Protein AF-A0A2V2SG10-F1 (afdb_monomer_lite)

pLDDT: mean 82.9, std 21.67, range [23.69, 98.88]

Structure (mmCIF, N/CA/C/O backbone):
data_AF-A0A2V2SG10-F1
#
_entry.id   AF-A0A2V2SG10-F1
#
loop_
_atom_site.group_PDB
_atom_site.id
_atom_site.type_symbol
_atom_site.label_atom_id
_atom_site.label_alt_id
_atom_site.label_comp_id
_atom_site.label_asym_id
_atom_site.label_entity_id
_atom_site.label_seq_id
_atom_site.pdbx_PDB_ins_code
_atom_site.Cartn_x
_atom_site.Cartn_y
_atom_site.Cartn_z
_atom_site.occupancy
_atom_site.B_iso_or_equiv
_atom_site.auth_seq_id
_atom_site.auth_comp_id
_atom_site.auth_asym_id
_atom_site.auth_atom_id
_atom_site.pdbx_PDB_model_num
ATOM 1 N N . MET A 1 1 ? -11.218 -18.374 -13.761 1.00 58.69 1 MET A N 1
ATOM 2 C CA . MET A 1 1 ? -11.148 -16.902 -13.765 1.00 58.69 1 MET A CA 1
ATOM 3 C C . MET A 1 1 ? -9.813 -16.597 -14.377 1.00 58.69 1 MET A C 1
ATOM 5 O O . MET A 1 1 ? -8.810 -16.992 -13.795 1.00 58.69 1 MET A O 1
ATOM 9 N N . ASP A 1 2 ? -9.831 -15.996 -15.555 1.00 74.56 2 ASP A N 1
ATOM 10 C CA . ASP A 1 2 ? -8.616 -15.709 -16.305 1.00 74.56 2 ASP A CA 1
ATOM 11 C C . ASP A 1 2 ? -8.338 -14.207 -16.243 1.00 74.56 2 ASP A C 1
ATOM 13 O O . ASP A 1 2 ? -9.211 -13.405 -15.897 1.00 74.56 2 ASP A O 1
ATOM 17 N N . GLY A 1 3 ? -7.110 -13.803 -16.537 1.00 78.56 3 GLY A N 1
ATOM 18 C CA . GLY A 1 3 ? -6.767 -12.393 -16.534 1.00 78.56 3 GLY A CA 1
ATOM 19 C C . GLY A 1 3 ? -5.491 -12.094 -17.295 1.00 78.56 3 GLY A C 1
ATOM 20 O O . GLY A 1 3 ? -4.636 -12.959 -17.471 1.00 78.56 3 GLY A O 1
ATOM 21 N N . LEU A 1 4 ? -5.386 -10.850 -17.748 1.00 86.69 4 LEU A N 1
ATOM 22 C CA . LEU A 1 4 ? -4.249 -10.323 -18.484 1.00 86.69 4 LEU A CA 1
ATOM 23 C C . LEU A 1 4 ? -3.787 -9.021 -17.829 1.00 86.69 4 LEU A C 1
ATOM 25 O O . LEU A 1 4 ? -4.584 -8.106 -17.610 1.00 86.69 4 LEU A O 1
ATOM 29 N N . ARG A 1 5 ? -2.485 -8.934 -17.547 1.00 86.19 5 ARG A N 1
ATOM 30 C CA . ARG A 1 5 ? -1.820 -7.678 -17.193 1.00 86.19 5 ARG A CA 1
ATOM 31 C C . ARG A 1 5 ? -1.213 -7.073 -18.454 1.00 86.19 5 ARG A C 1
ATOM 33 O O . ARG A 1 5 ? -0.418 -7.733 -19.118 1.00 86.19 5 ARG A O 1
ATOM 40 N N . LEU A 1 6 ? -1.554 -5.825 -18.746 1.00 85.88 6 LEU A N 1
ATOM 41 C CA . LEU A 1 6 ? -0.870 -5.007 -19.740 1.00 85.88 6 LEU A CA 1
ATOM 42 C C . LEU A 1 6 ? 0.221 -4.213 -19.028 1.00 85.88 6 LEU A C 1
ATOM 44 O O . LEU A 1 6 ? -0.069 -3.386 -18.165 1.00 85.88 6 LEU A O 1
ATOM 48 N N . ASP A 1 7 ? 1.463 -4.525 -19.361 1.00 83.88 7 ASP A N 1
ATOM 49 C CA . ASP A 1 7 ? 2.644 -3.894 -18.787 1.00 83.88 7 ASP A CA 1
ATOM 50 C C . ASP A 1 7 ? 3.059 -2.670 -19.615 1.00 83.88 7 ASP A C 1
ATOM 52 O O . ASP A 1 7 ? 2.810 -2.630 -20.823 1.00 83.88 7 ASP A O 1
ATOM 56 N N . ALA A 1 8 ? 3.674 -1.684 -18.964 1.00 78.56 8 ALA A N 1
ATOM 57 C CA . ALA A 1 8 ? 4.222 -0.482 -19.580 1.00 78.56 8 ALA A CA 1
ATOM 58 C C . ALA A 1 8 ? 3.280 0.196 -20.595 1.00 78.56 8 ALA A C 1
ATOM 60 O O . ALA A 1 8 ? 3.704 0.588 -21.685 1.00 78.56 8 ALA A O 1
ATOM 61 N N . THR A 1 9 ? 1.995 0.360 -20.255 1.00 74.56 9 THR A N 1
ATOM 62 C CA . THR A 1 9 ? 0.998 0.925 -21.189 1.00 74.56 9 THR A CA 1
ATOM 63 C C . THR A 1 9 ? 1.358 2.326 -21.694 1.00 74.56 9 THR A C 1
ATOM 65 O O . THR A 1 9 ? 1.024 2.679 -22.820 1.00 74.56 9 THR A O 1
ATOM 68 N N . GLN A 1 10 ? 2.128 3.088 -20.917 1.00 76.25 10 GLN A N 1
ATOM 69 C CA . GLN A 1 10 ? 2.703 4.382 -21.289 1.00 76.25 10 GLN A CA 1
ATOM 70 C C . GLN A 1 10 ? 3.693 4.334 -22.470 1.00 76.25 10 GLN A C 1
ATOM 72 O O . GLN A 1 10 ? 4.015 5.378 -23.027 1.00 76.25 10 GLN A O 1
ATOM 77 N N . GLN A 1 11 ? 4.197 3.151 -22.836 1.00 79.62 11 GLN A N 1
ATOM 78 C CA . GLN A 1 11 ? 5.098 2.936 -23.976 1.00 79.62 11 GLN A CA 1
ATOM 79 C C . GLN A 1 11 ? 4.350 2.491 -25.245 1.00 79.62 11 GLN A C 1
ATOM 81 O O . GLN A 1 11 ? 4.976 2.203 -26.266 1.00 79.62 11 GLN A O 1
ATOM 86 N N . ILE A 1 12 ? 3.015 2.411 -25.201 1.00 83.38 12 ILE A N 1
ATOM 87 C CA . ILE A 1 12 ? 2.195 2.088 -26.369 1.00 83.38 12 ILE A CA 1
ATOM 88 C C . ILE A 1 12 ? 1.960 3.373 -27.166 1.00 83.38 12 ILE A C 1
ATOM 90 O O . ILE A 1 12 ? 1.233 4.266 -26.737 1.00 83.38 12 ILE A O 1
ATOM 94 N N . PHE A 1 13 ? 2.566 3.446 -28.350 1.00 83.56 13 PHE A N 1
ATOM 95 C CA . PHE A 1 13 ? 2.326 4.509 -29.323 1.00 83.56 13 PHE A CA 1
ATOM 96 C C . PHE A 1 13 ? 1.366 3.989 -30.386 1.00 83.56 13 PHE A C 1
ATOM 98 O O . PHE A 1 13 ? 1.753 3.180 -31.230 1.00 83.56 13 PHE A O 1
ATOM 105 N N . ASP A 1 14 ? 0.117 4.440 -30.330 1.00 84.31 14 ASP A N 1
ATOM 106 C CA . ASP A 1 14 ? -0.933 3.989 -31.236 1.00 84.31 14 ASP A CA 1
ATOM 107 C C . ASP A 1 14 ? -1.627 5.173 -31.913 1.00 84.31 14 ASP A C 1
ATOM 109 O O . ASP A 1 14 ? -2.176 6.057 -31.256 1.00 84.31 14 ASP A O 1
ATOM 113 N N . SER A 1 15 ? -1.577 5.186 -33.244 1.00 86.75 15 SER A N 1
ATOM 114 C CA . SER A 1 15 ? -2.225 6.174 -34.111 1.00 86.75 15 SER A CA 1
ATOM 115 C C . SER A 1 15 ? -3.444 5.610 -34.848 1.00 86.75 15 SER A C 1
ATOM 117 O O . SER A 1 15 ? -3.982 6.259 -35.748 1.00 86.75 15 SER A O 1
ATOM 119 N N . SER A 1 16 ? -3.876 4.399 -34.494 1.00 90.06 16 SER A N 1
ATOM 120 C CA . SER A 1 16 ? -5.041 3.748 -35.085 1.00 90.06 16 SER A CA 1
ATOM 121 C C . SER A 1 16 ? -6.334 4.506 -34.742 1.00 90.06 16 SER A C 1
ATOM 123 O O . SER A 1 16 ? -6.432 5.101 -33.667 1.00 90.06 16 SER A O 1
ATOM 125 N N . PRO A 1 17 ? -7.368 4.462 -35.610 1.00 86.88 17 PRO A N 1
ATOM 126 C CA . PRO A 1 17 ? -8.657 5.111 -35.340 1.00 86.88 17 PRO A CA 1
ATOM 127 C C . PRO A 1 17 ? -9.343 4.620 -34.058 1.00 86.88 17 PRO A C 1
ATOM 129 O O . PRO A 1 17 ? -10.064 5.375 -33.409 1.00 86.88 17 PRO A O 1
ATOM 132 N N . GLU A 1 18 ? -9.115 3.357 -33.693 1.00 88.19 18 GLU A N 1
ATOM 133 C CA . GLU A 1 18 ? -9.500 2.788 -32.407 1.00 88.19 18 GLU A CA 1
ATOM 134 C C . GLU A 1 18 ? -8.246 2.303 -31.679 1.00 88.19 18 GLU A C 1
ATOM 136 O O . GLU A 1 18 ? -7.466 1.528 -32.229 1.00 88.19 18 GLU A O 1
ATOM 141 N N . HIS A 1 19 ? -8.064 2.758 -30.439 1.00 92.44 19 HIS A N 1
ATOM 142 C CA . HIS A 1 19 ? -6.881 2.442 -29.645 1.00 92.44 19 HIS A CA 1
ATOM 143 C C . HIS A 1 19 ? -6.791 0.938 -29.331 1.00 92.44 19 HIS A C 1
ATOM 145 O O . HIS A 1 19 ? -7.765 0.323 -28.893 1.00 92.44 19 HIS A O 1
ATOM 151 N N . ILE A 1 20 ? -5.607 0.344 -29.443 1.00 92.44 20 ILE A N 1
ATOM 152 C CA . ILE A 1 20 ? -5.360 -1.096 -29.324 1.00 92.44 20 ILE A CA 1
ATOM 153 C C . ILE A 1 20 ? -5.831 -1.669 -27.987 1.00 92.44 20 ILE A C 1
ATOM 155 O O . ILE A 1 20 ? -6.403 -2.752 -27.942 1.00 92.44 20 ILE A O 1
ATOM 159 N N . ILE A 1 21 ? -5.674 -0.924 -26.888 1.00 92.38 21 ILE A N 1
ATOM 160 C CA . ILE A 1 21 ? -6.169 -1.340 -25.563 1.00 92.38 21 ILE A CA 1
ATOM 161 C C . ILE A 1 21 ? -7.697 -1.484 -25.565 1.00 92.38 21 ILE A C 1
ATOM 163 O O . ILE A 1 21 ? -8.230 -2.428 -24.982 1.00 92.38 21 ILE A O 1
ATOM 167 N N . ARG A 1 22 ? -8.405 -0.577 -26.245 1.00 92.75 22 ARG A N 1
ATOM 168 C CA . ARG A 1 22 ? -9.860 -0.647 -26.387 1.00 92.75 22 ARG A CA 1
ATOM 169 C C . ARG A 1 22 ? -10.261 -1.866 -27.214 1.00 92.75 22 ARG A C 1
ATOM 171 O O . ARG A 1 22 ? -11.134 -2.614 -26.784 1.00 92.75 22 ARG A O 1
ATOM 178 N N . VAL A 1 23 ? -9.569 -2.117 -28.327 1.00 92.75 23 VAL A N 1
ATOM 179 C CA . VAL A 1 23 ? -9.782 -3.312 -29.164 1.00 92.75 23 VAL A CA 1
ATOM 180 C C . VAL A 1 23 ? -9.568 -4.598 -28.357 1.00 92.75 23 VAL A C 1
ATOM 182 O O . VAL A 1 23 ? -10.427 -5.479 -28.364 1.00 92.75 23 VAL A O 1
ATOM 185 N N . LEU A 1 24 ? -8.466 -4.692 -27.604 1.00 91.81 24 LEU A N 1
ATOM 186 C CA . LEU A 1 24 ? -8.154 -5.838 -26.740 1.00 91.81 24 LEU A CA 1
ATOM 187 C C . LEU A 1 24 ? -9.225 -6.058 -25.670 1.00 91.81 24 LEU A C 1
ATOM 189 O O . LEU A 1 24 ? -9.631 -7.192 -25.421 1.00 91.81 24 LEU A O 1
ATOM 193 N N . SER A 1 25 ? -9.705 -4.976 -25.060 1.00 91.44 25 SER A N 1
ATOM 194 C CA . SER A 1 25 ? -10.782 -5.030 -24.078 1.00 91.44 25 SER A CA 1
ATOM 195 C C . SER A 1 25 ? -12.070 -5.573 -24.685 1.00 91.44 25 SER A C 1
ATOM 197 O O . SER A 1 25 ? -12.616 -6.552 -24.177 1.00 91.44 25 SER A O 1
ATOM 199 N N . CYS A 1 26 ? -12.509 -5.029 -25.823 1.00 90.81 26 CYS A N 1
ATOM 200 C CA . CYS A 1 26 ? -13.671 -5.525 -26.560 1.00 90.81 26 CYS A CA 1
ATOM 201 C C . CYS A 1 26 ? -13.538 -7.015 -26.913 1.00 90.81 26 CYS A C 1
ATOM 203 O O . CYS A 1 26 ? -14.459 -7.790 -26.650 1.00 90.81 26 CYS A O 1
ATOM 205 N N . ALA A 1 27 ? -12.382 -7.432 -27.437 1.00 91.06 27 ALA A N 1
ATOM 206 C CA . ALA A 1 27 ? -12.113 -8.826 -27.783 1.00 91.06 27 ALA A CA 1
ATOM 207 C C . ALA A 1 27 ? -12.172 -9.750 -26.553 1.00 91.06 27 ALA A C 1
ATOM 209 O O . ALA A 1 27 ? -12.794 -10.810 -26.604 1.00 91.06 27 ALA A O 1
ATOM 210 N N . ALA A 1 28 ? -11.602 -9.330 -25.419 1.00 90.00 28 ALA A N 1
ATOM 211 C CA . ALA A 1 28 ? -11.685 -10.079 -24.167 1.00 90.00 28 ALA A CA 1
ATOM 212 C C . ALA A 1 28 ? -13.134 -10.207 -23.665 1.00 90.00 28 ALA A C 1
ATOM 214 O O . ALA A 1 28 ? -13.528 -11.276 -23.202 1.00 90.00 28 ALA A O 1
ATOM 215 N N . ARG A 1 29 ? -13.957 -9.151 -23.783 1.00 88.31 29 ARG A N 1
ATOM 216 C CA . ARG A 1 29 ? -15.387 -9.222 -23.421 1.00 88.31 29 ARG A CA 1
ATOM 217 C C . ARG A 1 29 ? -16.165 -10.173 -24.328 1.00 88.31 29 ARG A C 1
ATOM 219 O O . ARG A 1 29 ? -17.010 -10.907 -23.830 1.00 88.31 29 ARG A O 1
ATOM 226 N N . GLN A 1 30 ? -15.867 -10.204 -25.625 1.00 87.81 30 GLN A N 1
ATOM 227 C CA . GLN A 1 30 ? -16.491 -11.149 -26.556 1.00 87.81 30 GLN A CA 1
ATOM 228 C C . GLN A 1 30 ? -16.089 -12.597 -26.247 1.00 87.81 30 GLN A C 1
ATOM 230 O O . GLN A 1 30 ? -16.956 -13.464 -26.144 1.00 87.81 30 GLN A O 1
ATOM 235 N N . ALA A 1 31 ? -14.796 -12.852 -26.021 1.00 86.44 31 ALA A N 1
ATOM 236 C CA . ALA A 1 31 ? -14.287 -14.176 -25.663 1.00 86.44 31 ALA A CA 1
ATOM 237 C C . ALA A 1 31 ? -14.879 -14.698 -24.342 1.00 86.44 31 ALA A C 1
ATOM 239 O O . ALA A 1 31 ? -15.148 -15.887 -24.214 1.00 86.44 31 ALA A O 1
ATOM 240 N N . ALA A 1 32 ? -15.133 -13.802 -23.384 1.00 82.19 32 ALA A N 1
ATOM 241 C CA . ALA A 1 32 ? -15.754 -14.120 -22.101 1.00 82.19 32 ALA A CA 1
ATOM 242 C C . ALA A 1 32 ? -17.222 -14.586 -22.204 1.00 82.19 32 ALA A C 1
ATOM 244 O O . ALA A 1 32 ? -17.680 -15.303 -21.315 1.00 82.19 32 ALA A O 1
ATOM 245 N N . ILE A 1 33 ? -17.951 -14.165 -23.246 1.00 80.00 33 ILE A N 1
ATOM 246 C CA . ILE A 1 33 ? -19.376 -14.481 -23.473 1.00 80.00 33 ILE A CA 1
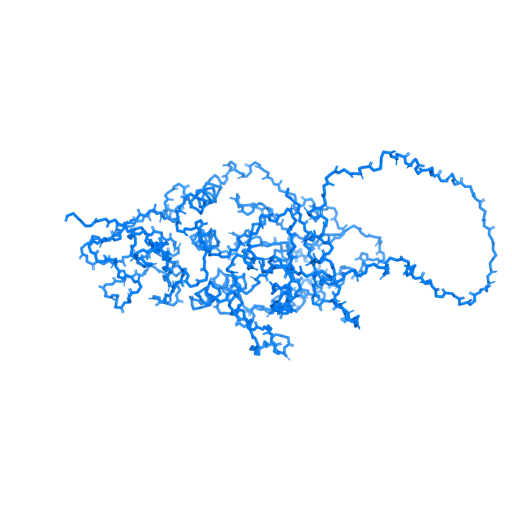ATOM 247 C C . ILE A 1 33 ? -19.543 -15.712 -24.380 1.00 80.00 33 ILE A C 1
ATOM 249 O O . ILE A 1 33 ? -20.592 -16.359 -24.359 1.00 80.00 33 ILE A O 1
ATOM 253 N N . ALA A 1 34 ? -18.529 -16.057 -25.178 1.00 64.81 34 ALA A N 1
ATOM 254 C CA . ALA A 1 34 ? -18.614 -17.171 -26.112 1.00 64.81 34 ALA A CA 1
ATOM 255 C C . ALA A 1 34 ? -18.808 -18.511 -25.364 1.00 64.81 34 ALA A C 1
ATOM 257 O O . ALA A 1 34 ? -18.036 -18.820 -24.452 1.00 64.81 34 ALA A O 1
ATOM 258 N N . PRO A 1 35 ? -19.812 -19.337 -25.725 1.00 50.41 35 PRO A N 1
ATOM 259 C CA . PRO A 1 35 ? -19.964 -20.663 -25.138 1.00 50.41 35 PRO A CA 1
ATOM 260 C C . PRO A 1 35 ? -18.721 -21.510 -25.434 1.00 50.41 35 PRO A C 1
ATOM 262 O O . PRO A 1 35 ? -18.157 -21.439 -26.525 1.00 50.41 35 PRO A O 1
ATOM 265 N N . ALA A 1 36 ? -18.321 -22.353 -24.477 1.00 48.75 36 ALA A N 1
ATOM 266 C CA . ALA A 1 36 ? -17.159 -23.249 -24.552 1.00 48.75 36 ALA A CA 1
ATOM 267 C C . ALA A 1 36 ? -17.277 -24.374 -25.614 1.00 48.75 36 ALA A C 1
ATOM 269 O O . ALA A 1 36 ? -16.724 -25.460 -25.453 1.00 48.75 36 ALA A O 1
ATOM 270 N N . SER A 1 37 ? -18.005 -24.150 -26.709 1.00 43.53 37 SER A N 1
ATOM 271 C CA . SER A 1 37 ? -18.215 -25.086 -27.808 1.00 43.53 37 SER A CA 1
ATOM 272 C C . SER A 1 37 ? -17.473 -24.624 -29.063 1.00 43.53 37 SER A C 1
ATOM 274 O O . SER A 1 37 ? -18.054 -24.023 -29.963 1.00 43.53 37 SER A O 1
ATOM 276 N N . SER A 1 38 ? -16.169 -24.893 -29.107 1.00 38.62 38 SER A N 1
ATOM 277 C CA . SER A 1 38 ? -15.411 -25.256 -30.320 1.00 38.62 38 SER A CA 1
ATOM 278 C C . SER A 1 38 ? -13.924 -25.364 -29.981 1.00 38.62 38 SER A C 1
ATOM 280 O O . SER A 1 38 ? -13.092 -24.574 -30.412 1.00 38.62 38 SER A O 1
ATOM 282 N N . SER A 1 39 ? -13.552 -26.380 -29.200 1.00 29.56 39 SER A N 1
ATOM 283 C CA . SER A 1 39 ? -12.174 -26.869 -29.267 1.00 29.56 39 SER A CA 1
ATOM 284 C C . SER A 1 39 ? -11.959 -27.437 -30.676 1.00 29.56 39 SER A C 1
ATOM 286 O O . SER A 1 39 ? -12.660 -28.387 -31.034 1.00 29.56 39 SER A O 1
ATOM 288 N N . PRO A 1 40 ? -11.014 -26.935 -31.492 1.00 35.88 40 PRO A N 1
ATOM 289 C CA . PRO A 1 40 ? -10.589 -27.685 -32.654 1.00 35.88 40 PRO A CA 1
ATOM 290 C C . PRO A 1 40 ? -9.788 -28.871 -32.121 1.00 35.88 40 PRO A C 1
ATOM 292 O O . PRO A 1 40 ? -8.633 -28.746 -31.712 1.00 35.88 40 PRO A O 1
ATOM 295 N N . SER A 1 41 ? -10.419 -30.043 -32.083 1.00 35.66 41 SER A N 1
ATOM 296 C CA . SER A 1 41 ? -9.727 -31.319 -31.951 1.00 35.66 41 SER A CA 1
ATOM 297 C C . SER A 1 41 ? -8.848 -31.513 -33.189 1.00 35.66 41 SER A C 1
ATOM 299 O O . SER A 1 41 ? -9.245 -32.118 -34.179 1.00 35.66 41 SER A O 1
ATOM 301 N N . GLY A 1 42 ? -7.650 -30.943 -33.147 1.00 31.08 42 GLY A N 1
ATOM 302 C CA . GLY A 1 42 ? -6.673 -31.014 -34.217 1.00 31.08 42 GLY A CA 1
ATOM 303 C C . GLY A 1 42 ? -5.285 -30.835 -33.636 1.00 31.08 42 GLY A C 1
ATOM 304 O O . GLY A 1 42 ? -4.723 -29.747 -33.677 1.00 31.08 42 GLY A O 1
ATOM 305 N N . ARG A 1 43 ? -4.705 -31.913 -33.096 1.00 30.45 43 ARG A N 1
ATOM 306 C CA . ARG A 1 43 ? -3.251 -31.999 -32.917 1.00 30.45 43 ARG A CA 1
ATOM 307 C C . ARG A 1 43 ? -2.607 -31.909 -34.304 1.00 30.45 43 ARG A C 1
ATOM 309 O O . ARG A 1 43 ? -2.349 -32.935 -34.929 1.00 30.45 43 ARG A O 1
ATOM 316 N N . GLN A 1 44 ? -2.319 -30.703 -34.786 1.00 32.41 44 GLN A N 1
ATOM 317 C CA . GLN A 1 44 ? -1.314 -30.536 -35.827 1.00 32.41 44 GLN A CA 1
ATOM 318 C C . GLN A 1 44 ? 0.042 -30.838 -35.189 1.00 32.41 44 GLN A C 1
ATOM 320 O O . GLN A 1 44 ? 0.587 -30.061 -34.407 1.00 32.41 44 GLN A O 1
ATOM 325 N N . LYS A 1 45 ? 0.566 -32.032 -35.484 1.00 28.11 45 LYS A N 1
ATOM 326 C CA . LYS A 1 45 ? 1.968 -32.370 -35.244 1.00 28.11 45 LYS A CA 1
ATOM 327 C C . LYS A 1 45 ? 2.819 -31.358 -36.009 1.00 28.11 45 LYS A C 1
ATOM 329 O O . LYS A 1 45 ? 2.927 -31.446 -37.227 1.00 28.11 45 LYS A O 1
ATOM 334 N N . ILE A 1 46 ? 3.448 -30.431 -35.294 1.00 29.34 46 ILE A N 1
ATOM 335 C CA . ILE A 1 46 ? 4.548 -29.637 -35.838 1.00 29.34 46 ILE A CA 1
ATOM 336 C C . ILE A 1 46 ? 5.712 -30.608 -36.057 1.00 29.34 46 ILE A C 1
ATOM 338 O O . ILE A 1 46 ? 6.395 -31.028 -35.121 1.00 29.34 46 ILE A O 1
ATOM 342 N N . GLN A 1 47 ? 5.886 -31.037 -37.304 1.00 26.84 47 GLN A N 1
ATOM 343 C CA . GLN A 1 47 ? 7.032 -31.818 -37.743 1.00 26.84 47 GLN A CA 1
ATOM 344 C C . GLN A 1 47 ? 8.251 -30.882 -37.749 1.00 26.84 47 GLN A C 1
ATOM 346 O O . GLN A 1 47 ? 8.319 -29.944 -38.538 1.00 26.84 47 GLN A O 1
ATOM 351 N N . LYS A 1 48 ? 9.207 -31.108 -36.840 1.00 27.56 48 LYS A N 1
ATOM 352 C CA . LYS A 1 48 ? 10.519 -30.442 -36.875 1.00 27.56 48 LYS A CA 1
ATOM 353 C C . LYS A 1 48 ? 11.231 -30.812 -38.186 1.00 27.56 48 LYS A C 1
ATOM 355 O O . LYS A 1 48 ? 11.414 -32.011 -38.418 1.00 27.56 48 LYS A O 1
ATOM 360 N N . PRO A 1 49 ? 11.693 -29.857 -39.013 1.00 27.42 49 PRO A N 1
ATOM 361 C CA . PRO A 1 49 ? 12.578 -30.186 -40.120 1.00 27.42 49 PRO A CA 1
ATOM 362 C C . PRO A 1 49 ? 13.942 -30.602 -39.563 1.00 27.42 49 PRO A C 1
ATOM 364 O O . PRO A 1 49 ? 14.508 -29.934 -38.695 1.00 27.42 49 PRO A O 1
ATOM 367 N N . ARG A 1 50 ? 14.453 -31.735 -40.052 1.00 26.38 50 ARG A N 1
ATOM 368 C CA . ARG A 1 50 ? 15.816 -32.210 -39.799 1.00 26.38 50 ARG A CA 1
ATOM 369 C C . ARG A 1 50 ? 16.830 -31.226 -40.384 1.00 26.38 50 ARG A C 1
ATOM 371 O O . ARG A 1 50 ? 16.664 -30.743 -41.498 1.00 26.38 50 ARG A O 1
ATOM 378 N N . SER A 1 51 ? 17.894 -30.990 -39.628 1.00 29.59 51 SER A N 1
ATOM 379 C CA . SER A 1 51 ? 19.089 -30.281 -40.062 1.00 29.59 51 SER A CA 1
ATOM 380 C C . SER A 1 51 ? 19.885 -31.108 -41.077 1.00 29.59 51 SER A C 1
ATOM 382 O O . SER A 1 51 ? 20.226 -32.264 -40.828 1.00 29.59 51 SER A O 1
ATOM 384 N N . SER A 1 52 ? 20.257 -30.490 -42.195 1.00 27.55 52 SER A N 1
ATOM 385 C CA . SER A 1 52 ? 21.397 -30.920 -43.006 1.00 27.55 52 SER A CA 1
ATOM 386 C C . SER A 1 52 ? 22.064 -29.710 -43.656 1.00 27.55 52 SER A C 1
ATOM 388 O O . SER A 1 52 ? 21.402 -28.796 -44.135 1.00 27.55 52 SER A O 1
ATOM 390 N N . ARG A 1 53 ? 23.395 -29.734 -43.584 1.00 29.67 53 ARG A N 1
ATOM 391 C CA . ARG A 1 53 ? 24.395 -28.726 -43.956 1.00 29.67 53 ARG A CA 1
ATOM 392 C C . ARG A 1 53 ? 24.272 -28.194 -45.391 1.00 29.67 53 ARG A C 1
ATOM 394 O O . ARG A 1 53 ? 23.893 -28.940 -46.285 1.00 29.67 53 ARG A O 1
ATOM 401 N N . GLY A 1 54 ? 24.782 -26.977 -45.602 1.00 24.84 54 GLY A N 1
ATOM 402 C CA . GLY A 1 54 ? 25.208 -26.482 -46.915 1.00 24.84 54 GLY A CA 1
ATOM 403 C C . GLY A 1 54 ? 25.480 -24.978 -46.924 1.00 24.84 54 GLY A C 1
ATOM 404 O O . GLY A 1 54 ? 24.550 -24.187 -46.975 1.00 24.84 54 GLY A O 1
ATOM 405 N N . ASN A 1 55 ? 26.755 -24.607 -46.832 1.00 25.75 55 ASN A N 1
ATOM 406 C CA . ASN A 1 55 ? 27.292 -23.251 -46.973 1.00 25.75 55 ASN A CA 1
ATOM 407 C C . ASN A 1 55 ? 27.307 -22.851 -48.464 1.00 25.75 55 ASN A C 1
ATOM 409 O O . ASN A 1 55 ? 27.739 -23.679 -49.257 1.00 25.75 55 ASN A O 1
ATOM 413 N N . GLU A 1 56 ? 26.903 -21.620 -48.810 1.00 24.59 56 GLU A N 1
ATOM 414 C CA . GLU A 1 56 ? 27.595 -20.665 -49.714 1.00 24.59 56 GLU A CA 1
ATOM 415 C C . GLU A 1 56 ? 26.667 -19.688 -50.472 1.00 24.59 56 GLU A C 1
ATOM 417 O O . GLU A 1 56 ? 25.576 -20.027 -50.914 1.00 24.59 56 GLU A O 1
ATOM 422 N N . ALA A 1 57 ? 27.225 -18.484 -50.670 1.00 26.25 57 ALA A N 1
ATOM 423 C CA . ALA A 1 57 ? 26.973 -17.494 -51.727 1.00 26.25 57 ALA A CA 1
ATOM 424 C C . ALA A 1 57 ? 25.836 -16.446 -51.589 1.00 26.25 57 ALA A C 1
ATOM 426 O O . ALA A 1 57 ? 24.692 -16.626 -51.983 1.00 26.25 57 ALA A O 1
ATOM 427 N N . LEU A 1 58 ? 26.270 -15.270 -51.113 1.00 24.52 58 LEU A N 1
ATOM 428 C CA . LEU A 1 58 ? 26.185 -13.936 -51.738 1.00 24.52 58 LEU A CA 1
ATOM 429 C C . LEU A 1 58 ? 24.893 -13.427 -52.431 1.00 24.52 58 LEU A C 1
ATOM 431 O O . LEU A 1 58 ? 24.535 -13.831 -53.527 1.00 24.52 58 LEU A O 1
ATOM 435 N N . LYS A 1 59 ? 24.476 -12.266 -51.898 1.00 23.69 59 LYS A N 1
ATOM 436 C CA . LYS A 1 59 ? 24.087 -11.002 -52.566 1.00 23.69 59 LYS A CA 1
ATOM 437 C C . LYS A 1 59 ? 22.741 -10.885 -53.310 1.00 23.69 59 LYS A C 1
ATOM 439 O O . LYS A 1 59 ? 22.472 -11.498 -54.331 1.00 23.69 59 LYS A O 1
ATOM 444 N N . SER A 1 60 ? 22.069 -9.806 -52.897 1.00 24.97 60 SER A N 1
ATOM 445 C CA . SER A 1 60 ? 21.083 -8.984 -53.607 1.00 24.97 60 SER A CA 1
ATOM 446 C C . SER A 1 60 ? 19.640 -9.489 -53.635 1.00 24.97 60 SER A C 1
ATOM 448 O O . SER A 1 60 ? 19.266 -10.315 -54.451 1.00 24.97 60 SER A O 1
ATOM 450 N N . GLN A 1 61 ? 18.799 -8.878 -52.797 1.00 25.72 61 GLN A N 1
ATOM 451 C CA . GLN A 1 61 ? 17.485 -8.398 -53.225 1.00 25.72 61 GLN A CA 1
ATOM 452 C C . GLN A 1 61 ? 16.958 -7.351 -52.235 1.00 25.72 61 GLN A C 1
ATOM 454 O O . GLN A 1 61 ? 16.875 -7.567 -51.029 1.00 25.72 61 GLN A O 1
ATOM 459 N N . ARG A 1 62 ? 16.680 -6.167 -52.786 1.00 25.98 62 ARG A N 1
ATOM 460 C CA . ARG A 1 62 ? 15.960 -5.055 -52.164 1.00 25.98 62 ARG A CA 1
ATOM 461 C C . ARG A 1 62 ? 14.489 -5.437 -51.939 1.00 25.98 62 ARG A C 1
ATOM 463 O O . ARG A 1 62 ? 13.942 -6.228 -52.697 1.00 25.98 62 ARG A O 1
ATOM 470 N N . THR A 1 63 ? 13.877 -4.757 -50.963 1.00 29.31 63 THR A N 1
ATOM 471 C CA . THR A 1 63 ? 12.431 -4.486 -50.802 1.00 29.31 63 THR A CA 1
ATOM 472 C C . THR A 1 63 ? 11.472 -5.682 -50.754 1.00 29.31 63 THR A C 1
ATOM 474 O O . THR A 1 63 ? 11.079 -6.220 -51.780 1.00 29.31 63 THR A O 1
ATOM 477 N N . SER A 1 64 ? 10.961 -5.989 -49.558 1.00 24.97 64 SER A N 1
ATOM 478 C CA . SER A 1 64 ? 9.552 -6.373 -49.386 1.00 24.97 64 SER A CA 1
ATOM 479 C C . SER A 1 64 ? 9.093 -6.082 -47.955 1.00 24.97 64 SER A C 1
ATOM 481 O O . SER A 1 64 ? 9.521 -6.711 -46.988 1.00 24.97 64 SER A O 1
ATOM 483 N N . GLU A 1 65 ? 8.225 -5.081 -47.833 1.00 28.16 65 GLU A N 1
ATOM 484 C CA . GLU A 1 65 ? 7.365 -4.871 -46.674 1.00 28.16 65 GLU A CA 1
ATOM 485 C C . GLU A 1 65 ? 6.519 -6.133 -46.470 1.00 28.16 65 GLU A C 1
ATOM 487 O O . GLU A 1 65 ? 5.754 -6.540 -47.348 1.00 28.16 65 GLU A O 1
ATOM 492 N N . LYS A 1 66 ? 6.650 -6.779 -45.310 1.00 27.98 66 LYS A N 1
ATOM 493 C CA . LYS A 1 66 ? 5.726 -7.843 -44.916 1.00 27.98 66 LYS A CA 1
ATOM 494 C C . LYS A 1 66 ? 4.427 -7.203 -44.438 1.00 27.98 66 LYS A C 1
ATOM 496 O O . LYS A 1 66 ? 4.290 -6.838 -43.275 1.00 27.98 66 LYS A O 1
ATOM 501 N N . ARG A 1 67 ? 3.488 -7.081 -45.378 1.00 25.72 67 ARG A N 1
ATOM 502 C CA . ARG A 1 67 ? 2.051 -6.890 -45.149 1.00 25.72 67 ARG A CA 1
ATOM 503 C C . ARG A 1 67 ? 1.578 -7.869 -44.070 1.00 25.72 67 ARG A C 1
ATOM 505 O O . ARG A 1 67 ? 1.645 -9.081 -44.270 1.00 25.72 67 ARG A O 1
ATOM 512 N N . ILE A 1 68 ? 1.106 -7.340 -42.945 1.00 31.14 68 ILE A N 1
ATOM 513 C CA . ILE A 1 68 ? 0.266 -8.095 -42.016 1.00 31.14 68 ILE A CA 1
ATOM 514 C C . ILE A 1 68 ? -1.074 -8.310 -42.727 1.00 31.14 68 ILE A C 1
ATOM 516 O O . ILE A 1 68 ? -1.643 -7.376 -43.292 1.00 31.14 68 ILE A O 1
ATOM 520 N N . ASP A 1 69 ? -1.514 -9.562 -42.760 1.00 25.31 69 ASP A N 1
ATOM 521 C CA . ASP A 1 69 ? -2.743 -10.020 -43.400 1.00 25.31 69 ASP A CA 1
ATOM 522 C C . ASP A 1 69 ? -3.964 -9.273 -42.821 1.00 25.31 69 ASP A C 1
ATOM 524 O O . ASP A 1 69 ? -4.309 -9.420 -41.650 1.00 25.31 69 ASP A O 1
ATOM 528 N N . GLN A 1 70 ? -4.581 -8.415 -43.640 1.00 30.41 70 GLN A N 1
ATOM 529 C CA . GLN A 1 70 ? -5.720 -7.550 -43.293 1.00 30.41 70 GLN A CA 1
ATOM 530 C C . GLN A 1 70 ? -7.080 -8.278 -43.321 1.00 30.41 70 GLN A C 1
ATOM 532 O O . GLN A 1 70 ? -8.124 -7.635 -43.215 1.00 30.41 70 GLN A O 1
ATOM 537 N N . SER A 1 71 ? -7.114 -9.607 -43.441 1.00 25.42 71 SER A N 1
ATOM 538 C CA . SER A 1 71 ? -8.368 -10.362 -43.595 1.00 25.42 71 SER A CA 1
ATOM 539 C C . SER A 1 71 ? -9.214 -10.531 -42.318 1.00 25.42 71 SER A C 1
ATOM 541 O O . SER A 1 71 ? -10.322 -11.054 -42.397 1.00 25.42 71 SER A O 1
ATOM 543 N N . LEU A 1 72 ? -8.772 -10.034 -41.154 1.00 30.61 72 LEU A N 1
ATOM 544 C CA . LEU A 1 72 ? -9.535 -10.101 -39.891 1.00 30.61 72 LEU A CA 1
ATOM 545 C C . LEU A 1 72 ? -10.384 -8.851 -39.573 1.00 30.61 72 LEU A C 1
ATOM 547 O O . LEU A 1 72 ? -11.069 -8.831 -38.554 1.00 30.61 72 LEU A O 1
ATOM 551 N N . VAL A 1 73 ? -10.375 -7.810 -40.417 1.00 30.95 73 VAL A N 1
ATOM 552 C CA . VAL A 1 73 ? -10.980 -6.496 -40.081 1.00 30.95 73 VAL A CA 1
ATOM 553 C C . VAL A 1 73 ? -12.408 -6.303 -40.624 1.00 30.95 73 VAL A C 1
ATOM 555 O O . VAL A 1 73 ? -13.066 -5.314 -40.314 1.00 30.95 73 VAL A O 1
ATOM 558 N N . THR A 1 74 ? -12.973 -7.241 -41.384 1.00 27.33 74 THR A N 1
ATOM 559 C CA . THR A 1 74 ? -14.285 -7.029 -42.029 1.00 27.33 74 THR A CA 1
ATOM 560 C C . THR A 1 74 ? -15.403 -7.840 -41.381 1.00 27.33 74 THR A C 1
ATOM 562 O O . THR A 1 74 ? -15.964 -8.731 -42.005 1.00 27.33 74 THR A O 1
ATOM 565 N N . SER A 1 75 ? -15.743 -7.547 -40.121 1.00 28.12 75 SER A N 1
ATOM 566 C CA . SER A 1 75 ? -17.019 -7.953 -39.489 1.00 28.12 75 SER A CA 1
ATOM 567 C C . SER A 1 75 ? -17.328 -7.119 -38.235 1.00 28.12 75 SER A C 1
ATOM 569 O O . SER A 1 75 ? -17.656 -7.652 -37.179 1.00 28.12 75 SER A O 1
ATOM 571 N N . ALA A 1 76 ? -17.220 -5.791 -38.316 1.00 29.19 76 ALA A N 1
ATOM 572 C CA . ALA A 1 76 ? -17.725 -4.911 -37.261 1.00 29.19 76 ALA A CA 1
ATOM 573 C C . ALA A 1 76 ? -19.239 -4.710 -37.445 1.00 29.19 76 ALA A C 1
ATOM 575 O O . ALA A 1 76 ? -19.688 -3.737 -38.048 1.00 29.19 76 ALA A O 1
ATOM 576 N N . ALA A 1 77 ? -20.038 -5.664 -36.963 1.00 28.45 77 ALA A N 1
ATOM 577 C CA . ALA A 1 77 ? -21.467 -5.443 -36.777 1.00 28.45 77 ALA A CA 1
ATOM 578 C C . ALA A 1 77 ? -21.665 -4.372 -35.691 1.00 28.45 77 ALA A C 1
ATOM 580 O O . ALA A 1 77 ? -21.035 -4.420 -34.637 1.00 28.45 77 ALA A O 1
ATOM 581 N N . THR A 1 78 ? -22.531 -3.394 -35.947 1.00 27.92 78 THR A N 1
ATOM 582 C CA . THR A 1 78 ? -22.920 -2.354 -34.990 1.00 27.92 78 THR A CA 1
ATOM 583 C C . THR A 1 78 ? -23.609 -2.996 -33.780 1.00 27.92 78 THR A C 1
ATOM 585 O O . THR A 1 78 ? -24.774 -3.383 -33.853 1.00 27.92 78 THR A O 1
ATOM 588 N N . ILE A 1 79 ? -22.892 -3.144 -32.662 1.00 37.00 79 ILE A N 1
ATOM 589 C CA . ILE A 1 79 ? -23.439 -3.704 -31.419 1.00 37.00 79 ILE A CA 1
ATOM 590 C C . ILE A 1 79 ? -24.081 -2.573 -30.608 1.00 37.00 79 ILE A C 1
ATOM 592 O O . ILE A 1 79 ? -23.400 -1.671 -30.126 1.00 37.00 79 ILE A O 1
ATOM 596 N N . SER A 1 80 ? -25.401 -2.641 -30.432 1.00 26.88 80 SER A N 1
ATOM 597 C CA . SER A 1 80 ? -26.124 -1.834 -29.445 1.00 26.88 80 SER A CA 1
ATOM 598 C C . SER A 1 80 ? -25.828 -2.388 -28.047 1.00 26.88 80 SER A C 1
ATOM 600 O O . SER A 1 80 ? -26.329 -3.446 -27.665 1.00 26.88 80 SER A O 1
ATOM 602 N N . LEU A 1 81 ? -24.951 -1.712 -27.302 1.00 35.22 81 LEU A N 1
ATOM 603 C CA . LEU A 1 81 ? -24.599 -2.077 -25.931 1.00 35.22 81 LEU A CA 1
ATOM 604 C C . LEU A 1 81 ? -25.616 -1.459 -24.962 1.00 35.22 81 LEU A C 1
ATOM 606 O O . LEU A 1 81 ? -25.745 -0.239 -24.874 1.00 35.22 81 LEU A O 1
ATOM 610 N N . LYS A 1 82 ? -26.348 -2.309 -24.232 1.00 29.03 82 LYS A N 1
ATOM 611 C CA . LYS A 1 82 ? -27.157 -1.887 -23.077 1.00 29.03 82 LYS A CA 1
ATOM 612 C C . LYS A 1 82 ? -26.240 -1.423 -21.928 1.00 29.03 82 LYS A C 1
ATOM 614 O O . LYS A 1 82 ? -25.119 -1.924 -21.833 1.00 29.03 82 LYS A O 1
ATOM 619 N N . PRO A 1 83 ? -26.709 -0.517 -21.045 1.00 32.06 83 PRO A N 1
ATOM 620 C CA . PRO A 1 83 ? -25.926 -0.040 -19.907 1.00 32.06 83 PRO A CA 1
ATOM 621 C C . PRO A 1 83 ? -25.509 -1.227 -19.037 1.00 32.06 83 PRO A C 1
ATOM 623 O O . PRO A 1 83 ? -26.361 -1.991 -18.581 1.00 32.06 83 PRO A O 1
ATOM 626 N N . SER A 1 84 ? -24.204 -1.412 -18.846 1.00 40.47 84 SER A N 1
ATOM 627 C CA . SER A 1 84 ? -23.680 -2.559 -18.116 1.00 40.47 84 SER A CA 1
ATOM 628 C C . SER A 1 84 ? -23.900 -2.378 -16.616 1.00 40.47 84 SER A C 1
ATOM 630 O O . SER A 1 84 ? -23.189 -1.613 -15.961 1.00 40.47 84 SER A O 1
ATOM 632 N N . THR A 1 85 ? -24.842 -3.134 -16.060 1.00 41.12 85 THR A N 1
ATOM 633 C CA . THR A 1 85 ? -24.712 -3.649 -14.697 1.00 41.12 85 THR A CA 1
ATOM 634 C C . THR A 1 85 ? -23.416 -4.463 -14.600 1.00 41.12 85 THR A C 1
ATOM 636 O O . THR A 1 85 ? -22.934 -5.002 -15.600 1.00 41.12 85 THR A O 1
ATOM 639 N N . LEU A 1 86 ? -22.801 -4.510 -13.413 1.00 45.38 86 LEU A N 1
ATOM 640 C CA . LEU A 1 86 ? -21.622 -5.335 -13.121 1.00 45.38 86 LEU A CA 1
ATOM 641 C C . LEU A 1 86 ? -21.998 -6.826 -13.196 1.00 45.38 86 LEU A C 1
ATOM 643 O O . LEU A 1 86 ? -22.129 -7.494 -12.176 1.00 45.38 86 LEU A O 1
ATOM 647 N N . GLU A 1 87 ? -22.203 -7.343 -14.404 1.00 50.56 87 GLU A N 1
ATOM 648 C CA . GLU A 1 87 ? -22.275 -8.780 -14.636 1.00 50.56 87 GLU A CA 1
ATOM 649 C C . GLU A 1 87 ? -20.930 -9.416 -14.240 1.00 50.56 87 GLU A C 1
ATOM 651 O O . GLU A 1 87 ? -19.874 -8.806 -14.468 1.00 50.56 87 GLU A O 1
ATOM 656 N N . PRO A 1 88 ? -20.924 -10.626 -13.653 1.00 57.72 88 PRO A N 1
ATOM 657 C CA . PRO A 1 88 ? -19.695 -11.312 -13.276 1.00 57.72 88 PRO A CA 1
ATOM 658 C C . PRO A 1 88 ? -18.780 -11.492 -14.494 1.00 57.72 88 PRO A C 1
ATOM 660 O O . PRO A 1 88 ? -19.079 -12.254 -15.413 1.00 57.72 88 PRO A O 1
ATOM 663 N N . ARG A 1 89 ? -17.647 -10.781 -14.516 1.00 66.75 89 ARG A N 1
ATOM 664 C CA . ARG A 1 89 ? -16.661 -10.881 -15.602 1.00 66.75 89 ARG A CA 1
ATOM 665 C C . ARG A 1 89 ? -15.801 -12.130 -15.410 1.00 66.75 89 ARG A C 1
ATOM 667 O O . ARG A 1 89 ? -15.278 -12.365 -14.323 1.00 66.75 89 ARG A O 1
ATOM 674 N N . SER A 1 90 ? -15.627 -12.921 -16.469 1.00 78.81 90 SER A N 1
ATOM 675 C CA . SER A 1 90 ? -14.788 -14.131 -16.449 1.00 78.81 90 SER A CA 1
ATOM 676 C C . SER A 1 90 ? -13.306 -13.860 -16.757 1.00 78.81 90 SER A C 1
ATOM 678 O O . SER A 1 90 ? -12.457 -14.655 -16.339 1.00 78.81 90 SER A O 1
ATOM 680 N N . ILE A 1 91 ? -13.002 -12.733 -17.423 1.00 89.00 91 ILE A N 1
ATOM 681 C CA . ILE A 1 91 ? -11.650 -12.275 -17.785 1.00 89.00 91 ILE A CA 1
ATOM 682 C C . ILE A 1 91 ? -11.397 -10.872 -17.215 1.00 89.00 91 ILE A C 1
ATOM 684 O O . ILE A 1 91 ? -12.136 -9.940 -17.541 1.00 89.00 91 ILE A O 1
ATOM 688 N N . PHE A 1 92 ? -10.339 -10.707 -16.418 1.00 91.94 92 PHE A N 1
ATOM 689 C CA . PHE A 1 92 ? -9.916 -9.411 -15.867 1.00 91.94 92 PHE A CA 1
ATOM 690 C C . PHE A 1 92 ? -8.727 -8.823 -16.629 1.00 91.94 92 PHE A C 1
ATOM 692 O O . PHE A 1 92 ? -7.733 -9.505 -16.861 1.00 91.94 92 PHE A O 1
ATOM 699 N N . LEU A 1 93 ? -8.803 -7.543 -16.977 1.00 94.44 93 LEU A N 1
ATOM 700 C CA . LEU A 1 93 ? -7.732 -6.798 -17.627 1.00 94.44 93 LEU A CA 1
ATOM 701 C C . LEU A 1 93 ? -7.218 -5.708 -16.691 1.00 94.44 93 LEU A C 1
ATOM 703 O O . LEU A 1 93 ? -7.969 -4.818 -16.292 1.00 94.44 93 LEU A O 1
ATOM 707 N N . VAL A 1 94 ? -5.934 -5.764 -16.357 1.00 95.56 94 VAL A N 1
ATOM 708 C CA . VAL A 1 94 ? -5.289 -4.810 -15.448 1.00 95.56 94 VAL A CA 1
ATOM 709 C C . VAL A 1 94 ? -4.138 -4.136 -16.176 1.00 95.56 94 VAL A C 1
ATOM 711 O O . VAL A 1 94 ? -3.376 -4.818 -16.853 1.00 95.56 94 VAL A O 1
ATOM 714 N N . ALA A 1 95 ? -3.987 -2.821 -16.040 1.00 95.38 95 ALA A N 1
ATOM 715 C CA . ALA A 1 95 ? -2.842 -2.112 -16.607 1.00 95.38 95 ALA A CA 1
ATOM 716 C C . ALA A 1 95 ? -1.881 -1.615 -15.531 1.00 95.38 95 ALA A C 1
ATOM 718 O O . ALA A 1 95 ? -2.287 -1.002 -14.541 1.00 95.38 95 ALA A O 1
ATOM 719 N N . GLU A 1 96 ? -0.595 -1.813 -15.791 1.00 92.88 96 GLU A N 1
ATOM 720 C CA . GLU A 1 96 ? 0.446 -0.963 -15.240 1.00 92.88 96 GLU A CA 1
ATOM 721 C C . GLU A 1 96 ? 0.485 0.340 -16.049 1.00 92.88 96 GLU A C 1
ATOM 723 O O . GLU A 1 96 ? 0.615 0.327 -17.277 1.00 92.88 96 GLU A O 1
ATOM 728 N N . ASN A 1 97 ? 0.284 1.466 -15.366 1.00 87.62 97 ASN A N 1
ATOM 729 C CA . ASN A 1 97 ? 0.010 2.757 -15.991 1.00 87.62 97 ASN A CA 1
ATOM 730 C C . ASN A 1 97 ? 0.715 3.879 -15.230 1.00 87.62 97 ASN A C 1
ATOM 732 O O . ASN A 1 97 ? 0.117 4.560 -14.395 1.00 87.62 97 ASN A O 1
ATOM 736 N N . GLU A 1 98 ? 1.988 4.092 -15.553 1.00 89.38 98 GLU A N 1
ATOM 737 C CA . GLU A 1 98 ? 2.800 5.137 -14.922 1.00 89.38 98 GLU A CA 1
ATOM 738 C C . GLU A 1 98 ? 2.184 6.534 -15.112 1.00 89.38 98 GLU A C 1
ATOM 740 O O . GLU A 1 98 ? 2.171 7.336 -14.176 1.00 89.38 98 GLU A O 1
ATOM 745 N N . ALA A 1 99 ? 1.611 6.793 -16.293 1.00 91.00 99 ALA A N 1
ATOM 746 C CA . ALA A 1 99 ? 1.043 8.085 -16.670 1.00 91.00 99 ALA A CA 1
ATOM 747 C C . ALA A 1 99 ? -0.289 8.409 -15.968 1.00 91.00 99 ALA A C 1
ATOM 749 O O . ALA A 1 99 ? -0.755 9.546 -16.062 1.00 91.00 99 ALA A O 1
ATOM 750 N N . GLN A 1 100 ? -0.906 7.43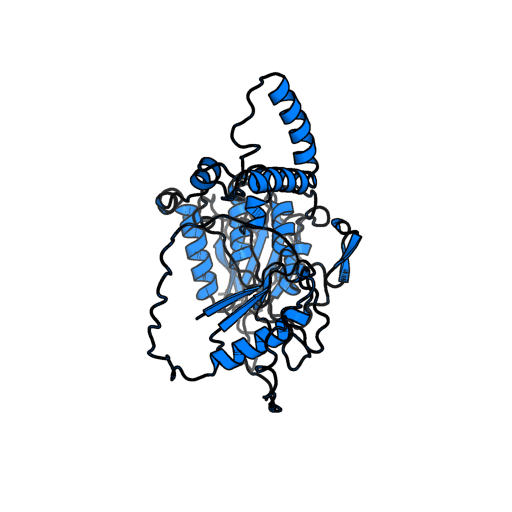4 -15.287 1.00 94.31 100 GLN A N 1
ATOM 751 C CA . GLN A 1 100 ? -2.148 7.586 -14.515 1.00 94.31 100 GLN A CA 1
ATOM 752 C C . GLN A 1 100 ? -3.343 8.109 -15.327 1.00 94.31 100 GLN A C 1
ATOM 754 O O . GLN A 1 100 ? -4.201 8.869 -14.864 1.00 94.31 100 GLN A O 1
ATOM 759 N N . GLN A 1 101 ? -3.418 7.672 -16.580 1.00 94.25 101 GLN A N 1
ATOM 760 C CA . GLN A 1 101 ? -4.538 7.959 -17.467 1.00 94.25 101 GLN A CA 1
ATOM 761 C C . GLN A 1 101 ? -5.764 7.115 -17.092 1.00 94.25 101 GLN A C 1
ATOM 763 O O . GLN A 1 101 ? -5.758 5.891 -17.222 1.00 94.25 101 GLN A O 1
ATOM 768 N N . THR A 1 102 ? -6.834 7.767 -16.638 1.00 95.56 102 THR A N 1
ATOM 769 C CA . THR A 1 102 ? -8.047 7.102 -16.141 1.00 95.56 102 THR A CA 1
ATOM 770 C C . THR A 1 102 ? -8.924 6.582 -17.273 1.00 95.56 102 THR A C 1
ATOM 772 O O . THR A 1 102 ? -9.678 5.636 -17.053 1.00 95.56 102 THR A O 1
ATOM 775 N N . ILE A 1 103 ? -8.773 7.111 -18.498 1.00 95.38 103 ILE A N 1
ATOM 776 C CA . ILE A 1 103 ? -9.465 6.636 -19.711 1.00 95.38 103 ILE A CA 1
ATOM 777 C C . ILE A 1 103 ? -9.314 5.123 -19.921 1.00 95.38 103 ILE A C 1
ATOM 779 O O . ILE A 1 103 ? -10.251 4.473 -20.381 1.00 95.38 103 ILE A O 1
ATOM 783 N N . LEU A 1 104 ? -8.179 4.550 -19.500 1.00 95.38 104 LEU A N 1
ATOM 784 C CA . LEU A 1 104 ? -7.914 3.116 -19.570 1.00 95.38 104 LEU A CA 1
ATOM 785 C C . LEU A 1 104 ? -8.981 2.293 -18.821 1.00 95.38 104 LEU A C 1
ATOM 787 O O . LEU A 1 104 ? -9.435 1.271 -19.326 1.00 95.38 104 LEU A O 1
ATOM 791 N N . ALA A 1 105 ? -9.412 2.757 -17.645 1.00 95.50 105 ALA A N 1
ATOM 792 C CA . ALA A 1 105 ? -10.361 2.060 -16.771 1.00 95.50 105 ALA A CA 1
ATOM 793 C C . ALA A 1 105 ? -11.803 2.584 -16.860 1.00 95.50 105 ALA A C 1
ATOM 795 O O . ALA A 1 105 ? -12.721 1.981 -16.298 1.00 95.50 105 ALA A O 1
ATOM 796 N N . ARG A 1 106 ? -12.030 3.707 -17.556 1.00 95.25 106 ARG A N 1
ATOM 797 C CA . ARG A 1 106 ? -13.387 4.172 -17.880 1.00 95.25 106 ARG A CA 1
ATOM 798 C C . ARG A 1 106 ? -14.083 3.127 -18.749 1.00 95.25 106 ARG A C 1
ATOM 800 O O . ARG A 1 106 ? -13.451 2.449 -19.561 1.00 95.25 106 ARG A O 1
ATOM 807 N N . THR A 1 107 ? -15.389 2.995 -18.580 1.00 92.19 107 THR A N 1
ATOM 808 C CA . THR A 1 107 ? -16.188 2.038 -19.345 1.00 92.19 107 THR A CA 1
ATOM 809 C C . THR A 1 107 ? -16.307 2.464 -20.812 1.00 92.19 107 THR A C 1
ATOM 811 O O . THR A 1 107 ? -16.095 3.629 -21.157 1.00 92.19 107 THR A O 1
ATOM 814 N N . LEU A 1 108 ? -16.625 1.517 -21.701 1.00 89.50 108 LEU A N 1
ATOM 815 C CA . LEU A 1 108 ? -16.699 1.778 -23.146 1.00 89.50 108 LEU A CA 1
ATOM 816 C C . LEU A 1 108 ? -17.799 2.797 -23.503 1.00 89.50 108 LEU A C 1
ATOM 818 O O . LEU A 1 108 ? -17.604 3.617 -24.398 1.00 89.50 108 LEU A O 1
ATOM 822 N N . ASP A 1 109 ? -18.921 2.778 -22.778 1.00 89.44 109 ASP A N 1
ATOM 823 C CA . ASP A 1 109 ? -20.035 3.733 -22.895 1.00 89.44 109 ASP A CA 1
ATOM 824 C C . ASP A 1 109 ? -19.659 5.150 -22.434 1.00 89.44 109 ASP A C 1
ATOM 826 O O . ASP A 1 109 ? -20.218 6.125 -22.924 1.00 89.44 109 ASP A O 1
ATOM 830 N N . GLN A 1 110 ? -18.652 5.276 -21.566 1.00 89.62 110 GLN A N 1
ATOM 831 C CA . GLN A 1 110 ? -18.057 6.555 -21.164 1.00 89.62 110 GLN A CA 1
ATOM 832 C C . GLN A 1 110 ? -16.900 6.990 -22.082 1.00 89.62 110 GLN A C 1
ATOM 834 O O . GLN A 1 110 ? -16.147 7.900 -21.739 1.00 89.62 110 GLN A O 1
ATOM 839 N N . GLY A 1 111 ? -16.710 6.326 -23.229 1.00 90.50 111 GLY A N 1
ATOM 840 C CA . GLY A 1 111 ? -15.601 6.597 -24.150 1.00 90.50 111 GLY A CA 1
ATOM 841 C C . GLY A 1 111 ? -14.241 6.064 -23.681 1.00 90.50 111 GLY A C 1
ATOM 842 O O . GLY A 1 111 ? -13.223 6.372 -24.296 1.00 90.50 111 GLY A O 1
ATOM 843 N N . GLY A 1 112 ? -14.208 5.262 -22.615 1.00 94.00 112 GLY A N 1
ATOM 844 C CA . GLY A 1 112 ? -12.998 4.634 -22.098 1.00 94.00 112 GLY A CA 1
ATOM 845 C C . GLY A 1 112 ? -12.564 3.381 -22.852 1.00 94.00 112 GLY A C 1
ATOM 846 O O . GLY A 1 112 ? -13.147 3.006 -23.873 1.00 94.00 112 GLY A O 1
ATOM 847 N N . TYR A 1 113 ? -11.527 2.718 -22.331 1.00 95.00 113 TYR A N 1
ATOM 848 C CA . TYR A 1 113 ? -10.994 1.467 -22.890 1.00 95.00 113 TYR A CA 1
ATOM 849 C C . TYR A 1 113 ? -11.451 0.218 -22.122 1.00 95.00 113 TYR A C 1
ATOM 851 O O . TYR A 1 113 ? -11.207 -0.899 -22.565 1.00 95.00 113 TYR A O 1
ATOM 859 N N . GLY A 1 114 ? -12.167 0.367 -21.007 1.00 93.25 114 GLY A N 1
ATOM 860 C CA . GLY A 1 114 ? -12.870 -0.731 -20.341 1.00 93.25 114 GLY A CA 1
ATOM 861 C C . GLY A 1 114 ? -11.991 -1.727 -19.578 1.00 93.25 114 GLY A C 1
ATOM 862 O O . GLY A 1 114 ? -12.454 -2.848 -19.330 1.00 93.25 114 GLY A O 1
ATOM 863 N N . LEU A 1 115 ? -10.760 -1.350 -19.210 1.00 95.31 115 LEU A N 1
ATOM 864 C CA . LEU A 1 115 ? -9.940 -2.139 -18.287 1.00 95.31 115 LEU A CA 1
ATOM 865 C C . LEU A 1 115 ? -10.588 -2.201 -16.897 1.00 95.31 115 LEU A C 1
ATOM 867 O O . LEU A 1 115 ? -11.342 -1.313 -16.499 1.00 95.31 115 LEU A O 1
ATOM 871 N N . ASP A 1 116 ? -10.300 -3.267 -16.157 1.00 94.88 116 ASP A N 1
ATOM 872 C CA . ASP A 1 116 ? -10.908 -3.533 -14.854 1.00 94.88 116 ASP A CA 1
ATOM 873 C C . ASP A 1 116 ? -10.188 -2.800 -13.719 1.00 94.88 116 ASP A C 1
ATOM 875 O O . ASP A 1 116 ? -10.841 -2.318 -12.795 1.00 94.88 116 ASP A O 1
ATOM 879 N N . ALA A 1 117 ? -8.859 -2.686 -13.789 1.00 96.06 117 ALA A N 1
ATOM 880 C CA . ALA A 1 117 ? -8.082 -1.977 -12.779 1.00 96.06 117 ALA A CA 1
ATOM 881 C C . ALA A 1 117 ? -6.760 -1.412 -13.318 1.00 96.06 117 ALA A C 1
ATOM 883 O O . ALA A 1 117 ? -6.246 -1.842 -14.351 1.00 96.06 117 ALA A O 1
ATOM 884 N N . LEU A 1 118 ? -6.199 -0.461 -12.578 1.00 97.06 118 LEU A N 1
ATOM 885 C CA . LEU A 1 118 ? -4.926 0.201 -12.835 1.00 97.06 118 LEU A CA 1
ATOM 886 C C . LEU A 1 118 ? -4.041 0.080 -11.599 1.00 97.06 118 LEU A C 1
ATOM 888 O O . LEU A 1 118 ? -4.525 0.212 -10.474 1.00 97.06 118 LEU A O 1
ATOM 892 N N . TRP A 1 119 ? -2.748 -0.142 -11.792 1.00 97.38 119 TRP A N 1
ATOM 893 C CA . TRP A 1 119 ? -1.781 -0.058 -10.700 1.00 97.38 119 TRP A CA 1
ATOM 894 C C . TRP A 1 119 ? -1.672 1.377 -10.181 1.00 97.38 119 TRP A C 1
ATOM 896 O O . TRP A 1 119 ? -1.630 2.326 -10.962 1.00 97.38 119 TRP A O 1
ATOM 906 N N . ASN A 1 120 ? -1.675 1.522 -8.855 1.00 96.88 120 ASN A N 1
ATOM 907 C CA . ASN A 1 120 ? -1.554 2.791 -8.152 1.00 96.88 120 ASN A CA 1
ATOM 908 C C . ASN A 1 120 ? -0.254 2.846 -7.346 1.00 96.88 120 ASN A C 1
ATOM 910 O O . ASN A 1 120 ? -0.233 2.602 -6.137 1.00 96.88 120 ASN A O 1
ATOM 914 N N . ASP A 1 121 ? 0.822 3.209 -8.037 1.00 95.94 121 ASP A N 1
ATOM 915 C CA . ASP A 1 121 ? 2.144 3.396 -7.448 1.00 95.94 121 ASP A CA 1
ATOM 916 C C . ASP A 1 121 ? 2.204 4.549 -6.437 1.00 95.94 121 ASP A C 1
ATOM 918 O O . ASP A 1 121 ? 3.075 4.533 -5.575 1.00 95.94 121 ASP A O 1
ATOM 922 N N . ASP A 1 122 ? 1.277 5.515 -6.458 1.00 97.69 122 ASP A N 1
ATOM 923 C CA . ASP A 1 122 ? 1.309 6.646 -5.517 1.00 97.69 122 ASP A CA 1
ATOM 924 C C . ASP A 1 122 ? 1.142 6.175 -4.069 1.00 97.69 122 ASP A C 1
ATOM 926 O O . ASP A 1 122 ? 1.852 6.638 -3.177 1.00 97.69 122 ASP A O 1
ATOM 930 N N . PHE A 1 123 ? 0.254 5.199 -3.837 1.00 98.19 123 PHE A N 1
ATOM 931 C CA . PHE A 1 123 ? 0.098 4.579 -2.519 1.00 98.19 123 PHE A CA 1
ATOM 932 C C . PHE A 1 123 ? 1.410 3.933 -2.056 1.00 98.19 123 PHE A C 1
ATOM 934 O O . PHE A 1 123 ? 1.827 4.106 -0.909 1.00 98.19 123 PHE A O 1
ATOM 941 N N . HIS A 1 124 ? 2.073 3.211 -2.961 1.00 98.06 124 HIS A N 1
ATOM 942 C CA . HIS A 1 124 ? 3.358 2.576 -2.701 1.00 98.06 124 HIS A CA 1
ATOM 943 C C . HIS A 1 124 ? 4.454 3.613 -2.404 1.00 98.06 124 HIS A C 1
ATOM 945 O O . HIS A 1 124 ? 5.177 3.476 -1.418 1.00 98.06 124 HIS A O 1
ATOM 951 N N . HIS A 1 125 ? 4.569 4.664 -3.218 1.00 98.00 125 HIS A N 1
ATOM 952 C CA . HIS A 1 125 ? 5.589 5.696 -3.057 1.00 98.00 125 HIS A CA 1
ATOM 953 C C . HIS A 1 125 ? 5.438 6.436 -1.725 1.00 98.00 125 HIS A C 1
ATOM 955 O O . HIS A 1 125 ? 6.411 6.533 -0.974 1.00 98.00 125 HIS A O 1
ATOM 961 N N . SER A 1 126 ? 4.220 6.858 -1.370 1.00 98.56 126 SER A N 1
ATOM 962 C CA . SER A 1 126 ? 3.934 7.432 -0.050 1.00 98.56 126 SER A CA 1
ATOM 963 C C . SER A 1 126 ? 4.267 6.455 1.080 1.00 98.56 126 SER A C 1
ATOM 965 O O . SER A 1 126 ? 4.879 6.850 2.074 1.00 98.56 126 SER A O 1
ATOM 967 N N . ALA A 1 127 ? 3.935 5.167 0.934 1.00 98.56 127 ALA A N 1
ATOM 968 C CA . ALA A 1 127 ? 4.280 4.153 1.929 1.00 98.56 127 ALA A CA 1
ATOM 969 C C . ALA A 1 127 ? 5.798 3.995 2.101 1.00 98.56 127 ALA A C 1
ATOM 971 O O . ALA A 1 127 ? 6.277 3.933 3.232 1.00 98.56 127 ALA A O 1
ATOM 972 N N . MET A 1 128 ? 6.571 3.979 1.015 1.00 97.81 128 MET A N 1
ATOM 973 C CA . MET A 1 128 ? 8.030 3.868 1.078 1.00 97.81 128 MET A CA 1
ATOM 974 C C . MET A 1 128 ? 8.677 5.063 1.775 1.00 97.81 128 MET A C 1
ATOM 976 O O . MET A 1 128 ? 9.544 4.862 2.633 1.00 97.81 128 MET A O 1
ATOM 980 N N . VAL A 1 129 ? 8.229 6.288 1.484 1.00 98.25 129 VAL A N 1
ATOM 981 C CA . VAL A 1 129 ? 8.724 7.490 2.172 1.00 98.25 129 VAL A CA 1
ATOM 982 C C . VAL A 1 129 ? 8.367 7.437 3.660 1.00 98.25 129 VAL A C 1
ATOM 984 O O . VAL A 1 129 ? 9.245 7.618 4.500 1.00 98.25 129 VAL A O 1
ATOM 987 N N . ALA A 1 130 ? 7.125 7.088 4.008 1.00 98.50 130 ALA A N 1
ATOM 988 C CA . ALA A 1 130 ? 6.686 6.995 5.404 1.00 98.50 130 ALA A CA 1
ATOM 989 C C . ALA A 1 130 ? 7.456 5.926 6.205 1.00 98.50 130 ALA A C 1
ATOM 991 O O . ALA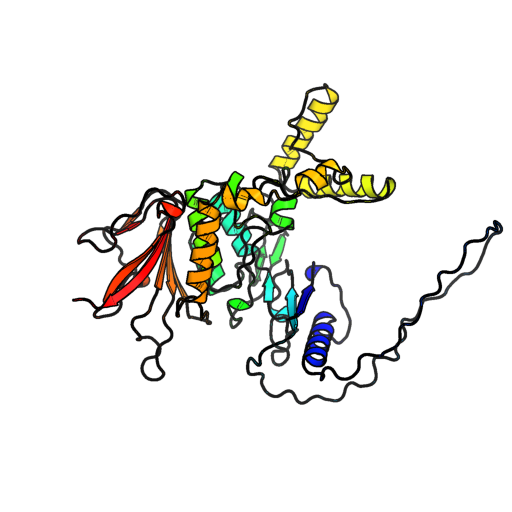 A 1 130 ? 7.786 6.108 7.378 1.00 98.50 130 ALA A O 1
ATOM 992 N N . LEU A 1 131 ? 7.754 4.786 5.576 1.00 98.25 131 LEU A N 1
ATOM 993 C CA . LEU A 1 131 ? 8.385 3.649 6.242 1.00 98.25 131 LEU A CA 1
ATOM 994 C C . LEU A 1 131 ? 9.902 3.777 6.365 1.00 98.25 131 LEU A C 1
ATOM 996 O O . LEU A 1 131 ? 10.457 3.267 7.342 1.00 98.25 131 LEU A O 1
ATOM 1000 N N . THR A 1 132 ? 10.557 4.428 5.402 1.00 96.44 132 THR A N 1
ATOM 1001 C CA . THR A 1 132 ? 12.027 4.467 5.299 1.00 96.44 132 THR A CA 1
ATOM 1002 C C . THR A 1 132 ? 12.629 5.855 5.513 1.00 96.44 132 THR A C 1
ATOM 1004 O O . THR A 1 132 ? 13.831 5.961 5.753 1.00 96.44 132 THR A O 1
ATOM 1007 N N . GLY A 1 133 ? 11.826 6.916 5.399 1.00 95.44 133 GLY A N 1
ATOM 1008 C CA . GLY A 1 133 ? 12.283 8.307 5.398 1.00 95.44 133 GLY A CA 1
ATOM 1009 C C . GLY A 1 133 ? 13.043 8.726 4.133 1.00 95.44 133 GLY A C 1
ATOM 1010 O O . GLY A 1 133 ? 13.568 9.834 4.088 1.00 95.44 133 GLY A O 1
ATOM 1011 N N . ARG A 1 134 ? 13.146 7.860 3.113 1.00 92.69 134 ARG A N 1
ATOM 1012 C CA . ARG A 1 134 ? 13.895 8.132 1.877 1.00 92.69 134 ARG A CA 1
ATOM 1013 C C . ARG A 1 134 ? 12.966 8.646 0.782 1.00 92.69 134 ARG A C 1
ATOM 1015 O O . ARG A 1 134 ? 11.984 7.984 0.471 1.00 92.69 134 ARG A O 1
ATOM 1022 N N . ALA A 1 135 ? 13.328 9.769 0.166 1.00 93.19 135 ALA A N 1
ATOM 1023 C CA . ALA A 1 135 ? 12.577 10.415 -0.913 1.00 93.19 135 ALA A CA 1
ATOM 1024 C C . ALA A 1 135 ? 13.517 10.815 -2.070 1.00 93.19 135 ALA A C 1
ATOM 1026 O O . ALA A 1 135 ? 13.755 11.990 -2.332 1.00 93.19 135 ALA A O 1
ATOM 1027 N N . GLU A 1 136 ? 14.113 9.819 -2.730 1.00 90.62 136 GLU A N 1
ATOM 1028 C CA . GLU A 1 136 ? 15.006 10.005 -3.886 1.00 90.62 136 GLU A CA 1
ATOM 1029 C C . GLU A 1 136 ? 14.332 9.574 -5.195 1.00 90.62 136 GLU A C 1
ATOM 1031 O O . GLU A 1 136 ? 13.406 8.764 -5.187 1.00 90.62 136 GLU A O 1
ATOM 1036 N N . ALA A 1 137 ? 14.839 10.068 -6.329 1.00 91.00 137 ALA A N 1
ATOM 1037 C CA . ALA A 1 137 ? 14.324 9.751 -7.661 1.00 91.00 137 ALA A CA 1
ATOM 1038 C C . ALA A 1 137 ? 12.798 9.946 -7.749 1.00 91.00 137 ALA A C 1
ATOM 1040 O O . ALA A 1 137 ? 12.278 10.971 -7.314 1.00 91.00 137 ALA A O 1
ATOM 1041 N N . TYR A 1 138 ? 12.063 8.957 -8.253 1.00 90.94 138 TYR A N 1
ATOM 1042 C CA . TYR A 1 138 ? 10.608 9.020 -8.377 1.00 90.94 138 TYR A CA 1
ATOM 1043 C C . TYR A 1 138 ? 9.854 9.118 -7.036 1.00 90.94 138 TYR A C 1
ATOM 1045 O O . TYR A 1 138 ? 8.667 9.432 -7.065 1.00 90.94 138 TYR A O 1
ATOM 1053 N N . TYR A 1 139 ? 10.507 8.928 -5.879 1.00 94.19 139 TYR A N 1
ATOM 1054 C CA . TYR A 1 139 ? 9.916 9.175 -4.555 1.00 94.19 139 TYR A CA 1
ATOM 1055 C C . TYR A 1 139 ? 9.954 10.653 -4.123 1.00 94.19 139 TYR A C 1
ATOM 1057 O O . TYR A 1 139 ? 9.315 10.995 -3.133 1.00 94.19 139 TYR A O 1
ATOM 1065 N N . SER A 1 140 ? 10.689 11.526 -4.826 1.00 93.88 140 SER A N 1
ATOM 1066 C CA . SER A 1 140 ? 11.031 12.888 -4.372 1.00 93.88 140 SER A CA 1
ATOM 1067 C C . SER A 1 140 ? 9.844 13.790 -4.051 1.00 93.88 140 SER A C 1
ATOM 1069 O O . SER A 1 140 ? 9.956 14.688 -3.219 1.00 93.88 140 SER A O 1
ATOM 1071 N N . ASP A 1 141 ? 8.723 13.576 -4.733 1.00 95.12 141 ASP A N 1
ATOM 1072 C CA . ASP A 1 141 ? 7.550 14.433 -4.590 1.00 95.12 141 ASP A CA 1
ATOM 1073 C C . ASP A 1 141 ? 6.565 13.916 -3.532 1.00 95.12 141 ASP A C 1
ATOM 1075 O O . ASP A 1 141 ? 5.640 14.633 -3.149 1.00 95.12 141 ASP A O 1
ATOM 1079 N N . TYR A 1 142 ? 6.777 12.696 -3.037 1.00 97.69 142 TYR A N 1
ATOM 1080 C CA . TYR A 1 142 ? 5.964 12.088 -1.993 1.00 97.69 142 TYR A CA 1
ATOM 1081 C C . TYR A 1 142 ? 6.575 12.399 -0.634 1.00 97.69 142 TYR A C 1
ATOM 1083 O O . TYR A 1 142 ? 7.792 12.392 -0.450 1.00 97.69 142 TYR A O 1
ATOM 1091 N N . ARG A 1 143 ? 5.718 12.657 0.347 1.00 97.19 143 ARG A N 1
ATOM 1092 C CA . ARG A 1 143 ? 6.127 13.019 1.707 1.00 97.19 143 ARG A CA 1
ATOM 1093 C C . ARG A 1 143 ? 5.857 11.917 2.721 1.00 97.19 143 ARG A C 1
ATOM 1095 O O . ARG A 1 143 ? 6.325 12.018 3.850 1.00 97.19 143 ARG A O 1
ATOM 1102 N N . GLY A 1 144 ? 5.093 10.891 2.348 1.00 97.88 144 GLY A N 1
ATOM 1103 C CA . GLY A 1 144 ? 4.689 9.817 3.250 1.00 97.88 144 GLY A CA 1
ATOM 1104 C C . GLY A 1 144 ? 3.798 10.310 4.388 1.00 97.88 144 GLY A C 1
ATOM 1105 O O . GLY A 1 144 ? 3.842 9.779 5.495 1.00 97.88 144 GLY A O 1
ATOM 1106 N N . THR A 1 145 ? 3.018 11.362 4.135 1.00 98.50 145 THR A N 1
ATOM 1107 C CA . THR A 1 145 ? 2.206 12.007 5.173 1.00 98.50 145 THR A CA 1
ATOM 1108 C C . THR A 1 145 ? 0.828 11.358 5.295 1.00 98.50 145 THR A C 1
ATOM 1110 O O . THR A 1 145 ? 0.295 10.838 4.312 1.00 98.50 145 THR A O 1
ATOM 1113 N N . PRO A 1 146 ? 0.183 11.449 6.469 1.00 98.75 146 PRO A N 1
ATOM 1114 C CA . PRO A 1 146 ? -1.196 11.009 6.668 1.00 98.75 146 PRO A CA 1
ATOM 1115 C C . PRO A 1 146 ? -2.185 11.482 5.590 1.00 98.75 146 PRO A C 1
ATOM 1117 O O . PRO A 1 146 ? -3.024 10.707 5.129 1.00 98.75 146 PRO A O 1
ATOM 1120 N N . GLN A 1 147 ? -2.052 12.732 5.132 1.00 98.62 147 GLN A N 1
ATOM 1121 C CA . GLN A 1 147 ? -2.930 13.301 4.109 1.00 98.62 147 GLN A CA 1
ATOM 1122 C C . GLN A 1 147 ? -2.801 12.594 2.752 1.00 98.62 147 GLN A C 1
ATOM 1124 O O . GLN A 1 147 ? -3.800 12.469 2.041 1.00 98.62 147 GLN A O 1
ATOM 1129 N N . GLU A 1 148 ? -1.611 12.113 2.384 1.00 98.62 148 GLU A N 1
ATOM 1130 C CA . GLU A 1 148 ? -1.407 11.358 1.143 1.00 98.62 148 GLU A CA 1
ATOM 1131 C C . GLU A 1 148 ? -2.168 10.032 1.183 1.00 98.62 148 GLU A C 1
ATOM 1133 O O . GLU A 1 148 ? -2.900 9.723 0.249 1.00 98.62 148 GLU A O 1
ATOM 1138 N N . PHE A 1 149 ? -2.106 9.291 2.292 1.00 98.75 149 PHE A N 1
ATOM 1139 C CA . PHE A 1 149 ? -2.863 8.043 2.427 1.00 98.75 149 PHE A CA 1
ATOM 1140 C C . PHE A 1 149 ? -4.374 8.281 2.402 1.00 98.75 149 PHE A C 1
ATOM 1142 O O . PHE A 1 149 ? -5.090 7.590 1.679 1.00 98.75 149 PHE A O 1
ATOM 1149 N N . ILE A 1 150 ? -4.870 9.290 3.128 1.00 98.62 150 ILE A N 1
ATOM 1150 C CA . ILE A 1 150 ? -6.295 9.657 3.099 1.00 98.62 150 ILE A CA 1
ATOM 1151 C C . ILE A 1 150 ? -6.724 9.997 1.664 1.00 98.62 150 ILE A C 1
ATOM 1153 O O . ILE A 1 150 ? -7.747 9.510 1.184 1.00 98.62 150 ILE A O 1
ATOM 1157 N N . SER A 1 151 ? -5.929 10.801 0.956 1.00 97.88 151 SER A N 1
ATOM 1158 C CA . SER A 1 151 ? -6.251 11.242 -0.403 1.00 97.88 151 SER A CA 1
ATOM 1159 C C . SER A 1 151 ? -6.199 10.089 -1.404 1.00 97.88 151 SER A C 1
ATOM 1161 O O . SER A 1 151 ? -7.139 9.932 -2.177 1.00 97.88 151 SER A O 1
ATOM 1163 N N . ALA A 1 152 ? -5.170 9.241 -1.354 1.00 97.50 152 ALA A N 1
ATOM 1164 C CA . ALA A 1 152 ? -5.035 8.088 -2.241 1.00 97.50 152 ALA A CA 1
ATOM 1165 C C . ALA A 1 152 ? -6.170 7.069 -2.040 1.00 97.50 152 ALA A C 1
ATOM 1167 O O . ALA A 1 152 ? -6.676 6.488 -2.996 1.00 97.50 152 ALA A O 1
ATOM 1168 N N . LEU A 1 153 ? -6.632 6.871 -0.803 1.00 97.25 153 LEU A N 1
ATOM 1169 C CA . LEU A 1 153 ? -7.720 5.932 -0.523 1.00 97.25 153 LEU A CA 1
ATOM 1170 C C . LEU A 1 153 ? -9.112 6.490 -0.848 1.00 97.25 153 LEU A C 1
ATOM 1172 O O . LEU A 1 153 ? -10.014 5.710 -1.154 1.00 97.25 153 LEU A O 1
ATOM 1176 N N . LYS A 1 154 ? -9.294 7.818 -0.817 1.00 95.75 154 LYS A N 1
ATOM 1177 C CA . LYS A 1 154 ? -10.540 8.479 -1.248 1.00 95.75 154 LYS A CA 1
ATOM 1178 C C . LYS A 1 154 ? -10.616 8.656 -2.762 1.00 95.75 154 LYS A C 1
ATOM 1180 O O . LYS A 1 154 ? -11.692 8.521 -3.340 1.00 95.75 154 LYS A O 1
ATOM 1185 N N . TRP A 1 155 ? -9.489 8.975 -3.390 1.00 95.81 155 TRP A N 1
ATOM 1186 C CA . TRP A 1 155 ? -9.437 9.478 -4.761 1.00 95.81 155 TRP A CA 1
ATOM 1187 C C . TRP A 1 155 ? -8.576 8.626 -5.701 1.00 95.81 155 TRP A C 1
ATOM 1189 O O . TRP A 1 155 ? -8.415 8.988 -6.858 1.00 95.81 155 TRP A O 1
ATOM 1199 N N . GLY A 1 156 ? -8.025 7.493 -5.273 1.00 96.00 156 GLY A N 1
ATOM 1200 C CA . GLY A 1 156 ? -7.160 6.668 -6.118 1.00 96.00 156 GLY A CA 1
ATOM 1201 C C . GLY A 1 156 ? -5.773 7.290 -6.287 1.00 96.00 156 GLY A C 1
ATOM 1202 O O . GLY A 1 156 ? -4.943 7.203 -5.384 1.00 96.00 156 GLY A O 1
ATOM 1203 N N . PHE A 1 157 ? -5.494 7.888 -7.446 1.00 97.50 157 PHE A N 1
ATOM 1204 C CA . PHE A 1 157 ? -4.207 8.545 -7.701 1.00 97.50 157 PHE A CA 1
ATOM 1205 C C . PHE A 1 157 ? -4.075 9.857 -6.917 1.00 97.50 157 PHE A C 1
ATOM 1207 O O . PHE A 1 157 ? -5.048 10.601 -6.762 1.00 97.50 157 PHE A O 1
ATOM 1214 N N . LEU A 1 158 ? -2.861 10.165 -6.461 1.00 97.56 158 LEU A N 1
ATOM 1215 C CA . LEU A 1 158 ? -2.504 11.486 -5.943 1.00 97.56 158 LEU A CA 1
ATOM 1216 C C . LEU A 1 158 ? -2.295 12.472 -7.092 1.00 97.56 158 LEU A C 1
ATOM 1218 O O . LEU A 1 158 ? -2.752 13.612 -7.003 1.00 97.56 158 LEU A O 1
ATOM 1222 N N . TYR A 1 159 ? -1.672 12.018 -8.184 1.00 97.56 159 TYR A N 1
ATOM 1223 C CA . TYR A 1 159 ? -1.514 12.817 -9.395 1.00 97.56 159 TYR A CA 1
ATOM 1224 C C . TYR A 1 159 ? -2.680 12.583 -10.362 1.00 97.56 159 TYR A C 1
ATOM 1226 O O . TYR A 1 159 ? -2.941 11.497 -10.864 1.00 97.56 159 TYR A O 1
ATOM 1234 N N . GLN A 1 160 ? -3.420 13.647 -10.624 1.00 97.25 160 GLN A N 1
ATOM 1235 C CA . GLN A 1 160 ? -4.628 13.679 -11.443 1.00 97.25 160 GLN A CA 1
ATOM 1236 C C . GLN A 1 160 ? -4.606 14.845 -12.445 1.00 97.25 160 GLN A C 1
ATOM 1238 O O . GLN A 1 160 ? -5.651 15.306 -12.900 1.00 97.25 160 GLN A O 1
ATOM 1243 N N . GLY A 1 161 ? -3.411 15.337 -12.771 1.00 96.38 161 GLY A N 1
ATOM 1244 C CA . GLY A 1 161 ? -3.159 16.485 -13.639 1.00 96.38 161 GLY A CA 1
ATOM 1245 C C . GLY A 1 161 ? -2.209 17.520 -13.031 1.00 96.38 161 GLY A C 1
ATOM 1246 O O . GLY A 1 161 ? -1.958 18.542 -13.660 1.00 96.38 161 GLY A O 1
ATOM 1247 N N . GLN A 1 162 ? -1.690 17.301 -11.818 1.00 97.00 162 GLN A N 1
ATOM 1248 C CA . GLN A 1 162 ? -0.714 18.187 -11.174 1.00 97.00 162 GLN A CA 1
ATOM 1249 C C . GLN A 1 162 ? 0.680 18.044 -11.802 1.00 97.00 162 GLN A C 1
ATOM 1251 O O . GLN A 1 162 ? 0.990 17.058 -12.475 1.00 97.00 162 GLN A O 1
ATOM 1256 N N . TRP A 1 163 ? 1.532 19.047 -11.571 1.00 96.69 163 TRP A N 1
ATOM 1257 C CA . TRP A 1 163 ? 2.937 19.019 -11.972 1.00 96.69 163 TRP A CA 1
ATOM 1258 C C . TRP A 1 163 ? 3.698 17.929 -11.210 1.00 96.69 163 TRP A C 1
ATOM 1260 O O . TRP A 1 163 ? 3.665 17.904 -9.981 1.00 96.69 163 TRP A O 1
ATOM 1270 N N . TYR A 1 164 ? 4.402 17.063 -11.937 1.00 95.25 164 TYR A N 1
ATOM 1271 C CA . TYR A 1 164 ? 5.273 16.031 -11.388 1.00 95.25 164 TYR A CA 1
ATOM 1272 C C . TYR A 1 164 ? 6.730 16.413 -11.646 1.00 95.25 164 TYR A C 1
ATOM 1274 O O . TYR A 1 164 ? 7.181 16.468 -12.796 1.00 95.25 164 TYR A O 1
ATOM 1282 N N . SER A 1 165 ? 7.461 16.730 -10.578 1.00 93.38 165 SER A N 1
ATOM 1283 C CA . SER A 1 165 ? 8.767 17.381 -10.669 1.00 93.38 165 SER A CA 1
ATOM 1284 C C . SER A 1 165 ? 9.844 16.443 -11.215 1.00 93.38 165 SER A C 1
ATOM 1286 O O . SER A 1 165 ? 10.677 16.875 -12.014 1.00 93.38 165 SER A O 1
ATOM 1288 N N . TRP A 1 166 ? 9.756 15.150 -10.883 1.00 89.62 166 TRP A N 1
ATOM 1289 C CA . TRP A 1 166 ? 10.693 14.120 -11.330 1.00 89.62 166 TRP A CA 1
ATOM 1290 C C . TRP A 1 166 ? 10.763 14.011 -12.861 1.00 89.62 166 TRP A C 1
ATOM 1292 O O . TRP A 1 166 ? 11.845 14.058 -13.443 1.00 89.62 166 TRP A O 1
ATOM 1302 N N . GLN A 1 167 ? 9.608 13.935 -13.533 1.00 90.31 167 GLN A N 1
ATOM 1303 C CA . GLN A 1 167 ? 9.533 13.850 -15.002 1.00 90.31 167 GLN A CA 1
ATOM 1304 C C . GLN A 1 167 ? 9.330 15.205 -15.691 1.00 90.31 167 GLN A C 1
ATOM 1306 O O . GLN A 1 167 ? 9.253 15.256 -16.917 1.00 90.31 167 GLN A O 1
ATOM 1311 N N . LYS A 1 168 ? 9.237 16.298 -14.921 1.00 94.62 168 LYS A N 1
ATOM 1312 C CA . LYS A 1 168 ? 9.068 17.675 -15.413 1.00 94.62 168 LYS A CA 1
ATOM 1313 C C . LYS A 1 168 ? 7.894 17.834 -16.389 1.00 94.62 168 LYS A C 1
ATOM 1315 O O . LYS A 1 168 ? 8.019 18.480 -17.429 1.00 94.62 168 LYS A O 1
ATOM 1320 N N . LYS A 1 169 ? 6.754 17.225 -16.060 1.00 94.94 169 LYS A N 1
ATOM 1321 C CA . LYS A 1 169 ? 5.503 17.325 -16.827 1.00 94.94 169 LYS A CA 1
ATOM 1322 C C . LYS A 1 169 ? 4.293 17.178 -15.909 1.00 94.94 169 LYS A C 1
ATOM 1324 O O . LYS A 1 169 ? 4.420 16.731 -14.772 1.00 94.94 169 LYS A O 1
ATOM 1329 N N . TYR A 1 170 ? 3.111 17.519 -16.412 1.00 95.94 170 TYR A N 1
ATOM 1330 C CA . TYR A 1 170 ? 1.858 17.183 -15.738 1.00 95.94 170 TYR A CA 1
ATOM 1331 C C . TYR A 1 170 ? 1.610 15.672 -15.800 1.00 95.94 170 TYR A C 1
ATOM 1333 O O . TYR A 1 170 ? 1.857 15.045 -16.834 1.00 95.94 170 TYR A O 1
ATOM 1341 N N . ARG A 1 171 ? 1.144 15.088 -14.693 1.00 96.31 171 ARG A N 1
ATOM 1342 C CA . ARG A 1 171 ? 0.932 13.642 -14.551 1.00 96.31 171 ARG A CA 1
ATOM 1343 C C . ARG A 1 171 ? -0.497 13.338 -14.127 1.00 96.31 171 ARG A C 1
ATOM 1345 O O . ARG A 1 171 ? -1.035 14.003 -13.245 1.00 96.31 171 ARG A O 1
ATOM 1352 N N . GLY A 1 172 ? -1.074 12.301 -14.726 1.00 95.94 172 GLY A N 1
ATOM 1353 C CA . GLY A 1 172 ? -2.389 11.791 -14.374 1.00 95.94 172 GLY A CA 1
ATOM 1354 C C . GLY A 1 172 ? -3.560 12.547 -14.984 1.00 95.94 172 GLY A C 1
ATOM 1355 O O . GLY A 1 172 ? -3.421 13.486 -15.766 1.00 95.94 172 GLY A O 1
ATOM 1356 N N . SER A 1 173 ? -4.748 12.081 -14.619 1.00 96.19 173 SER A N 1
ATOM 1357 C CA . SER A 1 173 ? -6.040 12.642 -15.018 1.00 96.19 173 SER A CA 1
ATOM 1358 C C . SER A 1 173 ? -7.058 12.437 -13.891 1.00 96.19 173 SER A C 1
ATOM 1360 O O . SER A 1 173 ? -6.869 11.523 -13.083 1.00 96.19 173 SER A O 1
ATOM 1362 N N . PRO A 1 174 ? -8.142 13.232 -13.824 1.00 95.88 174 PRO A N 1
ATOM 1363 C CA . PRO A 1 174 ? -9.140 13.097 -12.770 1.00 95.88 174 PRO A CA 1
ATOM 1364 C C . PRO A 1 174 ? -9.714 11.680 -12.669 1.00 95.88 174 PRO A C 1
ATOM 1366 O O . PRO A 1 174 ? -10.247 11.117 -13.634 1.00 95.88 174 PRO A O 1
ATOM 1369 N N . SER A 1 175 ? -9.629 11.109 -11.473 1.00 95.69 175 SER A N 1
ATOM 1370 C CA . SER A 1 175 ? -10.102 9.760 -11.144 1.00 95.69 175 SER A CA 1
ATOM 1371 C C . SER A 1 175 ? -11.551 9.736 -10.649 1.00 95.69 175 SER A C 1
ATOM 1373 O O . SER A 1 175 ? -12.091 8.668 -10.363 1.00 95.69 175 SER A O 1
ATOM 1375 N N . PHE A 1 176 ? -12.207 10.899 -10.559 1.00 91.88 176 PHE A N 1
ATOM 1376 C CA . PHE A 1 176 ? -13.555 11.039 -10.006 1.00 91.88 176 PHE A CA 1
ATOM 1377 C C . PHE A 1 176 ? -14.548 10.061 -10.640 1.00 91.88 176 PHE A C 1
ATOM 1379 O O . PHE A 1 176 ? -14.618 9.923 -11.861 1.00 91.88 176 PHE A O 1
ATOM 1386 N N . GLY A 1 177 ? -15.324 9.369 -9.810 1.00 90.00 177 GLY A N 1
ATOM 1387 C CA . GLY A 1 177 ? -16.307 8.383 -10.261 1.00 90.00 177 GLY A CA 1
ATOM 1388 C C . GLY A 1 177 ? -15.735 7.011 -10.635 1.00 90.00 177 GLY A C 1
ATOM 1389 O O . GLY A 1 177 ? -16.525 6.124 -10.942 1.00 90.00 177 GLY A O 1
ATOM 1390 N N . LEU A 1 178 ? -14.412 6.802 -10.594 1.00 93.88 178 LEU A N 1
ATOM 1391 C CA . LEU A 1 178 ? -13.861 5.446 -10.611 1.00 93.88 178 LEU A CA 1
ATOM 1392 C C . LEU A 1 178 ? -14.111 4.755 -9.269 1.00 93.88 178 LEU A C 1
ATOM 1394 O O . LEU A 1 178 ? -14.110 5.377 -8.204 1.00 93.88 178 LEU A O 1
ATOM 1398 N N . HIS A 1 179 ? -14.328 3.447 -9.330 1.00 94.69 179 HIS A N 1
ATOM 1399 C CA . HIS A 1 179 ? -14.576 2.631 -8.152 1.00 94.69 179 HIS A CA 1
ATOM 1400 C C . HIS A 1 179 ? -13.247 2.325 -7.435 1.00 94.69 179 HIS A C 1
ATOM 1402 O O . HIS A 1 179 ? -12.260 2.052 -8.121 1.00 94.69 179 HIS A O 1
ATOM 1408 N N . PRO A 1 180 ? -13.179 2.298 -6.087 1.00 95.06 180 PRO A N 1
ATOM 1409 C CA . PRO A 1 180 ? -11.921 2.041 -5.375 1.00 95.06 180 PRO A CA 1
ATOM 1410 C C . PRO A 1 180 ? -11.203 0.752 -5.812 1.00 95.06 180 PRO A C 1
ATOM 1412 O O . PRO A 1 180 ? -9.988 0.736 -5.974 1.00 95.06 180 PRO A O 1
ATOM 1415 N N . GLN A 1 181 ? -11.957 -0.308 -6.102 1.00 95.19 181 GLN A N 1
ATOM 1416 C CA . GLN A 1 181 ? -11.459 -1.605 -6.569 1.00 95.19 181 GLN A CA 1
ATOM 1417 C C . GLN A 1 181 ? -10.739 -1.532 -7.928 1.00 95.19 181 GLN A C 1
ATOM 1419 O O . GLN A 1 181 ? -9.969 -2.436 -8.249 1.00 95.19 181 GLN A O 1
ATOM 1424 N N . GLN A 1 182 ? -10.940 -0.464 -8.709 1.00 96.25 182 GLN A N 1
ATOM 1425 C CA . GLN A 1 182 ? -10.201 -0.230 -9.954 1.00 96.25 182 GLN A CA 1
ATOM 1426 C C . GLN A 1 182 ? -8.764 0.249 -9.706 1.00 96.25 182 GLN A C 1
ATOM 1428 O O . GLN A 1 182 ? -8.008 0.398 -10.659 1.00 96.25 182 GLN A O 1
ATOM 1433 N N . PHE A 1 183 ? -8.362 0.479 -8.455 1.00 97.69 183 PHE A N 1
ATOM 1434 C CA . PHE A 1 183 ? -6.991 0.828 -8.094 1.00 97.69 183 PHE A CA 1
ATOM 1435 C C . PHE A 1 183 ? -6.329 -0.353 -7.394 1.00 97.69 183 PHE A C 1
ATOM 1437 O O . PHE A 1 183 ? -6.717 -0.734 -6.287 1.00 97.69 183 PHE A O 1
ATOM 1444 N N . VAL A 1 184 ? -5.317 -0.932 -8.037 1.00 98.25 184 VAL A N 1
ATOM 1445 C CA . VAL A 1 184 ? -4.465 -1.952 -7.428 1.00 98.25 184 VAL A CA 1
ATOM 1446 C C . VAL A 1 184 ? -3.423 -1.250 -6.568 1.00 98.25 184 VAL A C 1
ATOM 1448 O O . VAL A 1 184 ? -2.594 -0.505 -7.083 1.00 98.25 184 VAL A O 1
ATOM 1451 N N . ILE A 1 185 ? -3.465 -1.492 -5.262 1.00 98.25 185 ILE A N 1
ATOM 1452 C CA . ILE A 1 185 ? -2.528 -0.932 -4.282 1.00 98.25 185 ILE A CA 1
ATOM 1453 C C . ILE A 1 185 ? -1.600 -2.027 -3.763 1.00 98.25 185 ILE A C 1
ATOM 1455 O O . ILE A 1 185 ? -1.985 -3.191 -3.649 1.00 98.25 185 ILE A O 1
ATOM 1459 N N . PHE A 1 186 ? -0.364 -1.665 -3.444 1.00 98.69 186 PHE A N 1
ATOM 1460 C CA . PHE A 1 186 ? 0.658 -2.607 -2.996 1.00 98.69 186 PHE A CA 1
ATOM 1461 C C . PHE A 1 186 ? 1.715 -1.905 -2.149 1.00 98.69 186 PHE A C 1
ATOM 1463 O O . PHE A 1 186 ? 1.912 -0.698 -2.243 1.00 98.69 186 PHE A O 1
ATOM 1470 N N . LEU A 1 187 ? 2.413 -2.686 -1.324 1.00 98.44 187 LEU A N 1
ATOM 1471 C CA . LEU A 1 187 ? 3.639 -2.246 -0.643 1.00 98.44 187 LEU A CA 1
ATOM 1472 C C . LEU A 1 187 ? 4.896 -2.788 -1.311 1.00 98.44 187 LEU A C 1
ATOM 1474 O O . LEU A 1 187 ? 5.974 -2.242 -1.123 1.00 98.44 187 LEU A O 1
ATOM 1478 N N . GLN A 1 188 ? 4.771 -3.888 -2.048 1.00 98.31 188 GLN A N 1
ATOM 1479 C CA . GLN A 1 188 ? 5.853 -4.470 -2.822 1.00 98.31 188 GLN A CA 1
ATOM 1480 C C . GLN A 1 188 ? 5.271 -5.062 -4.098 1.00 98.31 188 GLN A C 1
ATOM 1482 O O . GLN A 1 188 ? 4.182 -5.637 -4.096 1.00 98.31 188 GLN A O 1
ATOM 1487 N N . ASN A 1 189 ? 6.039 -4.966 -5.169 1.00 97.50 189 ASN A N 1
ATOM 1488 C CA . ASN A 1 189 ? 5.883 -5.745 -6.385 1.00 97.50 189 ASN A CA 1
ATOM 1489 C C . ASN A 1 189 ? 7.298 -6.093 -6.891 1.00 97.50 189 ASN A C 1
ATOM 1491 O O . ASN A 1 189 ? 8.291 -5.819 -6.210 1.00 97.50 189 ASN A O 1
ATOM 1495 N N . HIS A 1 190 ? 7.395 -6.709 -8.065 1.00 95.81 190 HIS A N 1
ATOM 1496 C CA . HIS A 1 190 ? 8.687 -7.054 -8.650 1.00 95.81 190 HIS A CA 1
ATOM 1497 C C . HIS A 1 190 ? 9.599 -5.838 -8.880 1.00 95.81 190 HIS A C 1
ATOM 1499 O O . HIS A 1 190 ? 10.731 -5.865 -8.407 1.00 95.81 190 HIS A O 1
ATOM 1505 N N . ASP A 1 191 ? 9.109 -4.768 -9.509 1.00 93.31 191 ASP A N 1
ATOM 1506 C CA . ASP A 1 191 ? 9.864 -3.536 -9.747 1.00 93.31 191 ASP A CA 1
ATOM 1507 C C . ASP A 1 191 ? 10.303 -2.866 -8.461 1.00 93.31 191 ASP A C 1
ATOM 1509 O O . ASP A 1 191 ? 11.479 -2.594 -8.282 1.00 93.31 191 ASP A O 1
ATOM 1513 N N . GLN A 1 192 ? 9.388 -2.633 -7.530 1.00 94.62 192 GLN A N 1
ATOM 1514 C CA . GLN A 1 192 ? 9.670 -1.821 -6.352 1.00 94.62 192 GLN A CA 1
ATOM 1515 C C . GLN A 1 192 ? 10.671 -2.485 -5.395 1.00 94.62 192 GLN A C 1
ATOM 1517 O O . GLN A 1 192 ? 11.350 -1.799 -4.632 1.00 94.62 192 GLN A O 1
ATOM 1522 N N . VAL A 1 193 ? 10.821 -3.814 -5.464 1.00 95.38 193 VAL A N 1
ATOM 1523 C CA . VAL A 1 193 ? 11.899 -4.532 -4.770 1.00 95.38 193 VAL A CA 1
ATOM 1524 C C . VAL A 1 193 ? 13.151 -4.611 -5.648 1.00 95.38 193 VAL A C 1
ATOM 1526 O O . VAL A 1 193 ? 14.238 -4.230 -5.199 1.00 95.38 193 VAL A O 1
ATOM 1529 N N . ALA A 1 194 ? 13.013 -5.067 -6.900 1.00 92.44 194 ALA A N 1
ATOM 1530 C CA . ALA A 1 194 ? 14.143 -5.311 -7.792 1.00 92.44 194 ALA A CA 1
ATOM 1531 C C . ALA A 1 194 ? 14.869 -4.033 -8.182 1.00 92.44 194 ALA A C 1
ATOM 1533 O O . ALA A 1 194 ? 16.088 -4.066 -8.240 1.00 92.44 194 ALA A O 1
ATOM 1534 N N . ASN A 1 195 ? 14.180 -2.910 -8.402 1.00 89.25 195 ASN A N 1
ATOM 1535 C CA . ASN A 1 195 ? 14.700 -1.588 -8.790 1.00 89.25 195 ASN A CA 1
ATOM 1536 C C . ASN A 1 195 ? 15.378 -0.837 -7.635 1.00 89.25 195 ASN A C 1
ATOM 1538 O O . ASN A 1 195 ? 15.412 0.388 -7.600 1.00 89.25 195 ASN A O 1
ATOM 1542 N N . SER A 1 196 ? 15.978 -1.587 -6.715 1.00 88.62 196 SER A N 1
ATOM 1543 C CA . SER A 1 196 ? 16.859 -1.090 -5.669 1.00 88.62 196 SER A CA 1
ATOM 1544 C C . SER A 1 196 ? 18.259 -1.685 -5.828 1.00 88.62 196 SER A C 1
ATOM 1546 O O . SER A 1 196 ? 18.471 -2.660 -6.553 1.00 88.62 196 SER A O 1
ATOM 1548 N N . LEU A 1 197 ? 19.235 -1.103 -5.132 1.00 84.81 197 LEU A N 1
ATOM 1549 C CA . LEU A 1 197 ? 20.622 -1.565 -5.185 1.00 84.81 197 LEU A CA 1
ATOM 1550 C C . LEU A 1 197 ? 20.793 -3.004 -4.665 1.00 84.81 197 LEU A C 1
ATOM 1552 O O . LEU A 1 197 ? 21.540 -3.787 -5.239 1.00 84.81 197 LEU A O 1
ATOM 1556 N N . ARG A 1 198 ? 20.093 -3.345 -3.574 1.00 88.81 198 ARG A N 1
ATOM 1557 C CA . ARG A 1 198 ? 20.272 -4.610 -2.834 1.00 88.81 198 ARG A CA 1
ATOM 1558 C C . ARG A 1 198 ? 19.099 -5.586 -2.968 1.00 88.81 198 ARG A C 1
ATOM 1560 O O . ARG A 1 198 ? 19.144 -6.665 -2.385 1.00 88.81 198 ARG A O 1
ATOM 1567 N N . GLY A 1 199 ? 18.023 -5.207 -3.660 1.00 92.69 199 GLY A N 1
ATOM 1568 C CA . GLY A 1 199 ? 16.816 -6.037 -3.773 1.00 92.69 199 GLY A CA 1
ATOM 1569 C C . GLY A 1 199 ? 16.124 -6.299 -2.435 1.00 92.69 199 GLY A C 1
ATOM 1570 O O . GLY A 1 199 ? 15.524 -7.356 -2.239 1.00 92.69 199 GLY A O 1
ATOM 1571 N N . PHE A 1 200 ? 16.281 -5.394 -1.468 1.00 94.81 200 PHE A N 1
ATOM 1572 C CA . PHE A 1 200 ? 15.794 -5.599 -0.109 1.00 94.81 200 PHE A CA 1
ATOM 1573 C C . PHE A 1 200 ? 14.286 -5.426 -0.017 1.00 94.81 200 PHE A C 1
ATOM 1575 O O . PHE A 1 200 ? 13.718 -4.444 -0.485 1.00 94.81 200 PHE A O 1
ATOM 1582 N N . ARG A 1 201 ? 13.649 -6.382 0.658 1.00 97.44 201 ARG A N 1
ATOM 1583 C CA . ARG A 1 201 ? 12.221 -6.334 0.963 1.00 97.44 201 ARG A CA 1
ATOM 1584 C C . ARG A 1 201 ? 11.935 -5.340 2.078 1.00 97.44 201 ARG A C 1
ATOM 1586 O O . ARG A 1 201 ? 12.744 -5.158 2.987 1.00 97.44 201 ARG A O 1
ATOM 1593 N N . ILE A 1 202 ? 10.728 -4.784 2.067 1.00 96.62 202 ILE A N 1
ATOM 1594 C CA . ILE A 1 202 ? 10.311 -3.684 2.947 1.00 96.62 202 ILE A CA 1
ATOM 1595 C C . ILE A 1 202 ? 10.499 -3.969 4.446 1.00 96.62 202 ILE A C 1
ATOM 1597 O O . ILE A 1 202 ? 10.854 -3.074 5.206 1.00 96.62 202 ILE A O 1
ATOM 1601 N N . ARG A 1 203 ? 10.368 -5.233 4.877 1.00 95.81 203 ARG A N 1
ATOM 1602 C CA . ARG A 1 203 ? 10.597 -5.652 6.273 1.00 95.81 203 ARG A CA 1
ATOM 1603 C C . ARG A 1 203 ? 12.017 -5.392 6.785 1.00 95.81 203 ARG A C 1
ATOM 1605 O O . ARG A 1 203 ? 12.212 -5.318 7.989 1.00 95.81 203 ARG A O 1
ATOM 1612 N N . HIS A 1 204 ? 12.995 -5.307 5.884 1.00 96.50 204 HIS A N 1
ATOM 1613 C CA . HIS A 1 204 ? 14.396 -5.024 6.206 1.00 96.50 204 HIS A CA 1
ATOM 1614 C C . HIS A 1 204 ? 14.711 -3.525 6.154 1.00 96.50 204 HIS A C 1
ATOM 1616 O O . HIS A 1 204 ? 15.832 -3.124 6.449 1.00 96.50 204 HIS A O 1
ATOM 1622 N N . LEU A 1 205 ? 13.736 -2.705 5.754 1.00 96.38 205 LEU A N 1
ATOM 1623 C CA . LEU A 1 205 ? 13.888 -1.270 5.528 1.00 96.38 205 LEU A CA 1
ATOM 1624 C C . LEU A 1 205 ? 13.111 -0.424 6.546 1.00 96.38 205 LEU A C 1
ATOM 1626 O O . LEU A 1 205 ? 13.212 0.798 6.518 1.00 96.38 205 LEU A O 1
ATOM 1630 N N . THR A 1 206 ? 12.329 -1.050 7.428 1.00 97.69 206 THR A N 1
ATOM 1631 C CA . THR A 1 206 ? 11.477 -0.361 8.403 1.00 97.69 206 THR A CA 1
ATOM 1632 C C . THR A 1 206 ? 11.366 -1.142 9.713 1.00 97.69 206 THR A C 1
ATOM 1634 O O . THR A 1 206 ? 11.824 -2.282 9.810 1.00 97.69 206 THR A O 1
ATOM 1637 N N . SER A 1 207 ? 10.766 -0.535 10.738 1.00 97.62 207 SER A N 1
ATOM 1638 C CA . SER A 1 207 ? 10.548 -1.195 12.026 1.00 97.62 207 SER A CA 1
ATOM 1639 C C . SER A 1 207 ? 9.411 -2.230 11.955 1.00 97.62 207 SER A C 1
ATOM 1641 O O . SER A 1 207 ? 8.471 -2.072 11.167 1.00 97.62 207 SER A O 1
ATOM 1643 N N . PRO A 1 208 ? 9.421 -3.269 12.813 1.00 97.75 208 PRO A N 1
ATOM 1644 C CA . PRO A 1 208 ? 8.344 -4.259 12.848 1.00 97.75 208 PRO A CA 1
ATOM 1645 C C . PRO A 1 208 ? 6.950 -3.653 13.068 1.00 97.75 208 PRO A C 1
ATOM 1647 O O . PRO A 1 208 ? 6.013 -4.054 12.386 1.00 97.75 208 PRO A O 1
ATOM 1650 N N . GLY A 1 209 ? 6.805 -2.666 13.962 1.00 98.31 209 GLY A N 1
ATOM 1651 C CA . GLY A 1 209 ? 5.517 -2.007 14.225 1.00 98.31 209 GLY A CA 1
ATOM 1652 C C . GLY A 1 209 ? 4.972 -1.273 12.998 1.00 98.31 209 GLY A C 1
ATOM 1653 O O . GLY A 1 209 ? 3.855 -1.541 12.551 1.00 98.31 209 GLY A O 1
ATOM 1654 N N . ARG A 1 210 ? 5.805 -0.435 12.361 1.00 98.56 210 ARG A N 1
ATOM 1655 C CA . ARG A 1 210 ? 5.441 0.283 11.129 1.00 98.56 210 ARG A CA 1
ATOM 1656 C C . ARG A 1 210 ? 5.048 -0.673 10.004 1.00 98.56 210 ARG A C 1
ATOM 1658 O O . ARG A 1 210 ? 4.064 -0.426 9.308 1.00 98.56 210 ARG A O 1
ATOM 1665 N N . LEU A 1 211 ? 5.766 -1.792 9.867 1.00 98.56 211 LEU A N 1
ATOM 1666 C CA . LEU A 1 211 ? 5.424 -2.841 8.909 1.00 98.56 211 LEU A CA 1
ATOM 1667 C C . LEU A 1 211 ? 4.026 -3.413 9.171 1.00 98.56 211 LEU A C 1
ATOM 1669 O O . LEU A 1 211 ? 3.237 -3.531 8.231 1.00 98.56 211 LEU A O 1
ATOM 1673 N N . ARG A 1 212 ? 3.697 -3.761 10.423 1.00 98.75 212 ARG A N 1
ATOM 1674 C CA . ARG A 1 212 ? 2.369 -4.295 10.761 1.00 98.75 212 ARG A CA 1
ATOM 1675 C C . ARG A 1 212 ? 1.267 -3.271 10.499 1.00 98.75 212 ARG A C 1
ATOM 1677 O O . ARG A 1 212 ? 0.259 -3.619 9.887 1.00 98.75 212 ARG A O 1
ATOM 1684 N N . ALA A 1 213 ? 1.478 -2.021 10.910 1.00 98.81 213 ALA A N 1
ATOM 1685 C CA . ALA A 1 213 ? 0.520 -0.936 10.724 1.00 98.81 213 ALA A CA 1
ATOM 1686 C C . ALA A 1 213 ? 0.224 -0.677 9.237 1.00 98.81 213 ALA A C 1
ATOM 1688 O O . ALA A 1 213 ? -0.933 -0.644 8.819 1.00 98.81 213 ALA A O 1
ATOM 1689 N N . MET A 1 214 ? 1.270 -0.581 8.413 1.00 98.81 214 MET A N 1
ATOM 1690 C CA . MET A 1 214 ? 1.126 -0.354 6.975 1.00 98.81 214 MET A CA 1
ATOM 1691 C C . MET A 1 214 ? 0.555 -1.578 6.239 1.00 98.81 214 MET A C 1
ATOM 1693 O O . MET A 1 214 ? -0.202 -1.432 5.281 1.00 98.81 214 MET A O 1
ATOM 1697 N N . THR A 1 215 ? 0.844 -2.796 6.712 1.00 98.88 215 THR A N 1
ATOM 1698 C CA . THR A 1 215 ? 0.213 -4.026 6.198 1.00 98.88 215 THR A CA 1
ATOM 1699 C C . THR A 1 215 ? -1.294 -4.031 6.463 1.00 98.88 215 THR A C 1
ATOM 1701 O O . THR A 1 215 ? -2.068 -4.395 5.579 1.00 98.88 215 THR A O 1
ATOM 1704 N N . ALA A 1 216 ? -1.724 -3.590 7.650 1.00 98.88 216 ALA A N 1
ATOM 1705 C CA . ALA A 1 216 ? -3.142 -3.437 7.969 1.00 98.88 216 ALA A CA 1
ATOM 1706 C C . ALA A 1 216 ? -3.818 -2.403 7.063 1.00 98.88 216 ALA A C 1
ATOM 1708 O O . ALA A 1 216 ? -4.884 -2.683 6.517 1.00 98.88 216 ALA A O 1
ATOM 1709 N N . LEU A 1 217 ? -3.168 -1.255 6.837 1.00 98.88 217 LEU A N 1
ATOM 1710 C CA . LEU A 1 217 ? -3.659 -0.242 5.903 1.00 98.88 217 LEU A CA 1
ATOM 1711 C C . LEU A 1 217 ? -3.826 -0.811 4.490 1.00 98.88 217 LEU A C 1
ATOM 1713 O O . LEU A 1 217 ? -4.903 -0.677 3.920 1.00 98.88 217 LEU A O 1
ATOM 1717 N N . LEU A 1 218 ? -2.808 -1.493 3.950 1.00 98.81 218 LEU A N 1
ATOM 1718 C CA . LEU A 1 218 ? -2.874 -2.128 2.629 1.00 98.81 218 LEU A CA 1
ATOM 1719 C C . LEU A 1 218 ? -4.055 -3.104 2.526 1.00 98.81 218 LEU A C 1
ATOM 1721 O O . LEU A 1 218 ? -4.821 -3.054 1.567 1.00 98.81 218 LEU A O 1
ATOM 1725 N N . LEU A 1 219 ? -4.184 -4.022 3.488 1.00 98.81 219 LEU A N 1
ATOM 1726 C CA . LEU A 1 219 ? -5.133 -5.132 3.386 1.00 98.81 219 LEU A CA 1
ATOM 1727 C C . LEU A 1 219 ? -6.575 -4.738 3.723 1.00 98.81 219 LEU A C 1
ATOM 1729 O O . LEU A 1 219 ? -7.496 -5.420 3.276 1.00 98.81 219 LEU A O 1
ATOM 1733 N N . LEU A 1 220 ? -6.799 -3.652 4.464 1.00 98.69 220 LEU A N 1
ATOM 1734 C CA . LEU A 1 220 ? -8.143 -3.165 4.807 1.00 98.69 220 LEU A CA 1
ATOM 1735 C C . LEU A 1 220 ? -8.589 -1.959 3.965 1.00 98.69 220 LEU A C 1
ATOM 1737 O O . LEU A 1 220 ? -9.770 -1.620 3.967 1.00 98.69 220 LEU A O 1
ATOM 1741 N N . ALA A 1 221 ? -7.683 -1.334 3.209 1.00 97.75 221 ALA A N 1
ATOM 1742 C CA . ALA A 1 221 ? -8.001 -0.241 2.293 1.00 97.75 221 ALA A CA 1
ATOM 1743 C C . ALA A 1 221 ? -9.026 -0.643 1.209 1.00 97.75 221 ALA A C 1
ATOM 1745 O O . ALA A 1 221 ? -9.062 -1.796 0.780 1.00 97.75 221 ALA A O 1
ATOM 1746 N N . PRO A 1 222 ? -9.840 0.299 0.697 1.00 95.81 222 PRO A N 1
ATOM 1747 C CA . PRO A 1 222 ? -10.897 -0.006 -0.272 1.00 95.81 222 PRO A CA 1
ATOM 1748 C C . PRO A 1 222 ? -10.381 -0.400 -1.669 1.00 95.81 222 PRO A C 1
ATOM 1750 O O . PRO A 1 222 ? -11.128 -1.002 -2.440 1.00 95.81 222 PRO A O 1
ATOM 1753 N N . GLY A 1 223 ? -9.119 -0.085 -1.991 1.00 96.38 223 GLY A N 1
ATOM 1754 C CA . GLY A 1 223 ? -8.454 -0.526 -3.220 1.00 96.38 223 GLY A CA 1
ATOM 1755 C C . GLY A 1 223 ? -8.291 -2.045 -3.302 1.00 96.38 223 GLY A C 1
ATOM 1756 O O . GLY A 1 223 ? -8.514 -2.756 -2.323 1.00 96.38 223 GLY A O 1
ATOM 1757 N N . THR A 1 224 ? -7.888 -2.554 -4.464 1.00 97.62 224 THR A N 1
ATOM 1758 C CA . THR A 1 224 ? -7.572 -3.977 -4.661 1.00 97.62 224 THR A CA 1
ATOM 1759 C C . THR A 1 224 ? -6.139 -4.247 -4.185 1.00 97.62 224 THR A C 1
ATOM 1761 O O . THR A 1 224 ? -5.199 -3.804 -4.844 1.00 97.62 224 THR A O 1
ATOM 1764 N N . PRO A 1 225 ? -5.920 -4.939 -3.050 1.00 98.12 225 PRO A N 1
ATOM 1765 C CA . PRO A 1 225 ? -4.571 -5.169 -2.552 1.00 98.12 225 PRO A CA 1
ATOM 1766 C C . PRO A 1 225 ? -3.843 -6.223 -3.389 1.00 98.12 225 PRO A C 1
ATOM 1768 O O . PRO A 1 225 ? -4.394 -7.281 -3.694 1.00 98.12 225 PRO A O 1
ATOM 1771 N N . MET A 1 226 ? -2.573 -5.967 -3.690 1.00 98.44 226 MET A N 1
ATOM 1772 C CA . MET A 1 226 ? -1.644 -6.927 -4.279 1.00 98.44 226 MET A CA 1
ATOM 1773 C C . MET A 1 226 ? -0.469 -7.168 -3.325 1.00 98.44 226 MET A C 1
ATOM 1775 O O . MET A 1 226 ? 0.092 -6.237 -2.745 1.00 98.44 226 MET A O 1
ATOM 1779 N N . LEU A 1 227 ? -0.099 -8.441 -3.167 1.00 98.50 227 LEU A N 1
ATOM 1780 C CA . LEU A 1 227 ? 1.068 -8.873 -2.401 1.00 98.50 227 LEU A CA 1
ATOM 1781 C C . LEU A 1 227 ? 2.132 -9.411 -3.352 1.00 98.50 227 LEU A C 1
ATOM 1783 O O . LEU A 1 227 ? 1.819 -10.158 -4.281 1.00 98.50 227 LEU A O 1
ATOM 1787 N N . PHE A 1 228 ? 3.394 -9.087 -3.084 1.00 98.62 228 PHE A N 1
ATOM 1788 C CA . PHE A 1 228 ? 4.509 -9.734 -3.763 1.00 98.62 228 PHE A CA 1
ATOM 1789 C C . PHE A 1 228 ? 4.863 -11.055 -3.081 1.00 98.62 228 PHE A C 1
ATOM 1791 O O . PHE A 1 228 ? 4.843 -11.146 -1.854 1.00 98.62 228 PHE A O 1
ATOM 1798 N N . GLN A 1 229 ? 5.224 -12.076 -3.860 1.00 98.31 229 GLN A N 1
ATOM 1799 C CA . GLN A 1 229 ? 5.518 -13.409 -3.332 1.00 98.31 229 GLN A CA 1
ATOM 1800 C C . GLN A 1 229 ? 6.529 -13.358 -2.174 1.00 98.31 229 GLN A C 1
ATOM 1802 O O . GLN A 1 229 ? 7.598 -12.748 -2.290 1.00 98.31 229 GLN A O 1
ATOM 1807 N N . GLY A 1 230 ? 6.179 -13.970 -1.041 1.00 98.31 230 GLY A N 1
ATOM 1808 C CA . GLY A 1 230 ? 6.999 -13.980 0.168 1.00 98.31 230 GLY A CA 1
ATOM 1809 C C . GLY A 1 230 ? 6.777 -12.802 1.114 1.00 98.31 230 GLY A C 1
ATOM 1810 O O . GLY A 1 230 ? 7.271 -12.833 2.239 1.00 98.31 230 GLY A O 1
ATOM 1811 N N . GLN A 1 231 ? 6.028 -11.770 0.719 1.00 98.38 231 GLN A N 1
ATOM 1812 C CA . GLN A 1 231 ? 5.670 -10.671 1.619 1.00 98.38 231 GLN A CA 1
ATOM 1813 C C . GLN A 1 231 ? 4.868 -11.171 2.827 1.00 98.38 231 GLN A C 1
ATOM 1815 O O . GLN A 1 231 ? 5.109 -10.726 3.948 1.00 98.38 231 GLN A O 1
ATOM 1820 N N . GLU A 1 232 ? 3.969 -12.132 2.613 1.00 98.38 232 GLU A N 1
ATOM 1821 C CA . GLU A 1 232 ? 3.011 -12.600 3.609 1.00 98.38 232 GLU A CA 1
ATOM 1822 C C . GLU A 1 232 ? 3.656 -13.340 4.781 1.00 98.38 232 GLU A C 1
ATOM 1824 O O . GLU A 1 232 ? 3.116 -13.333 5.878 1.00 98.38 232 GLU A O 1
ATOM 1829 N N . PHE A 1 233 ? 4.821 -13.953 4.576 1.00 97.88 233 PHE A N 1
ATOM 1830 C CA . PHE A 1 233 ? 5.609 -14.584 5.637 1.00 97.88 233 PHE A CA 1
ATOM 1831 C C . PHE A 1 233 ? 6.920 -13.845 5.908 1.00 97.88 233 PHE A C 1
ATOM 1833 O O . PHE A 1 233 ? 7.805 -14.372 6.574 1.00 97.88 233 PHE A O 1
ATOM 1840 N N . GLY A 1 234 ? 7.064 -12.622 5.395 1.00 97.50 234 GLY A N 1
ATOM 1841 C CA . GLY A 1 234 ? 8.263 -11.819 5.585 1.00 97.50 234 GLY A CA 1
ATOM 1842 C C . GLY A 1 234 ? 9.531 -12.533 5.121 1.00 97.50 234 GLY A C 1
ATOM 1843 O O . GLY A 1 234 ? 10.440 -12.713 5.926 1.00 97.50 234 GLY A O 1
ATOM 1844 N N . ALA A 1 235 ? 9.584 -12.938 3.852 1.00 98.12 235 ALA A N 1
ATOM 1845 C CA . ALA A 1 235 ? 10.736 -13.613 3.264 1.00 98.12 235 ALA A CA 1
ATOM 1846 C C . ALA A 1 235 ? 12.049 -12.868 3.560 1.00 98.12 235 ALA A C 1
ATOM 1848 O O . ALA A 1 235 ? 12.099 -11.638 3.451 1.00 98.12 235 ALA A O 1
ATOM 1849 N N . SER A 1 236 ? 13.100 -13.595 3.945 1.00 96.44 236 SER A N 1
ATOM 1850 C CA . SER A 1 236 ? 14.440 -13.019 4.148 1.00 96.44 236 SER A CA 1
ATOM 1851 C C . SER A 1 236 ? 15.208 -12.810 2.844 1.00 96.44 236 SER A C 1
ATOM 1853 O O . SER A 1 236 ? 16.098 -11.962 2.771 1.00 96.44 236 SER A O 1
ATOM 1855 N N . THR A 1 237 ? 14.851 -13.561 1.803 1.00 96.56 237 THR A N 1
ATOM 1856 C CA . THR A 1 237 ? 15.541 -13.539 0.516 1.00 96.56 237 THR A CA 1
ATOM 1857 C C . THR A 1 237 ? 15.266 -12.234 -0.236 1.00 96.56 237 THR A C 1
ATOM 1859 O O . THR A 1 237 ? 14.111 -11.784 -0.286 1.00 96.56 237 THR A O 1
ATOM 1862 N N . PRO A 1 238 ? 16.284 -11.619 -0.867 1.00 95.88 238 PRO A N 1
ATOM 1863 C CA . PRO A 1 238 ? 16.072 -10.450 -1.706 1.00 95.88 238 PRO A CA 1
ATOM 1864 C C . PRO A 1 238 ? 15.263 -10.815 -2.957 1.00 95.88 238 PRO A C 1
ATOM 1866 O O . PRO A 1 238 ? 14.990 -11.984 -3.243 1.00 95.88 238 PRO A O 1
ATOM 1869 N N . PHE A 1 239 ? 14.885 -9.802 -3.723 1.00 97.12 239 PHE A N 1
ATOM 1870 C CA . PHE A 1 239 ? 14.475 -9.985 -5.108 1.00 97.12 239 PHE A CA 1
ATOM 1871 C C . PHE A 1 239 ? 15.275 -9.014 -5.970 1.00 97.12 239 PHE A C 1
ATOM 1873 O O . PHE A 1 239 ? 15.140 -7.802 -5.839 1.00 97.12 239 PHE A O 1
ATOM 1880 N N . LEU A 1 240 ? 16.174 -9.564 -6.777 1.00 94.12 240 LEU A N 1
ATOM 1881 C CA . LEU A 1 240 ? 17.147 -8.846 -7.589 1.00 94.12 240 LEU A CA 1
ATOM 1882 C C . LEU A 1 240 ? 16.709 -8.873 -9.052 1.00 94.12 240 LEU A C 1
ATOM 1884 O O . LEU A 1 240 ? 15.938 -9.735 -9.468 1.00 94.12 240 LEU A O 1
ATOM 1888 N N . PHE A 1 241 ? 17.245 -7.951 -9.845 1.00 91.94 241 PHE A N 1
ATOM 1889 C CA . PHE A 1 241 ? 17.130 -8.035 -11.294 1.00 91.94 241 PHE A CA 1
ATOM 1890 C C . PHE A 1 241 ? 18.103 -9.102 -11.821 1.00 91.94 241 PHE A C 1
ATOM 1892 O O . PHE A 1 241 ? 19.314 -8.962 -11.655 1.00 91.94 241 PHE A O 1
ATOM 1899 N N . PHE A 1 242 ? 17.573 -10.151 -12.449 1.00 92.56 242 PHE A N 1
ATOM 1900 C CA . PHE A 1 242 ? 18.340 -11.211 -13.103 1.00 92.56 242 PHE A CA 1
ATOM 1901 C C . PHE A 1 242 ? 17.810 -11.459 -14.518 1.00 92.56 242 PHE A C 1
ATOM 1903 O O . PHE A 1 242 ? 16.621 -11.285 -14.783 1.00 92.56 242 PHE A O 1
ATOM 1910 N N . ALA A 1 243 ? 18.692 -11.868 -15.423 1.00 90.81 243 ALA A N 1
ATOM 1911 C CA . ALA A 1 243 ? 18.370 -12.161 -16.812 1.00 90.81 243 ALA A CA 1
ATOM 1912 C C . ALA A 1 243 ? 19.320 -13.229 -17.364 1.00 90.81 243 ALA A C 1
ATOM 1914 O O . ALA A 1 243 ? 20.484 -13.268 -16.987 1.00 90.81 243 ALA A O 1
ATOM 1915 N N . ASP A 1 244 ? 18.839 -14.063 -18.283 1.00 91.38 244 ASP A N 1
ATOM 1916 C CA . ASP A 1 244 ? 19.657 -15.066 -18.972 1.00 91.38 244 ASP A CA 1
ATOM 1917 C C . ASP A 1 244 ? 19.754 -14.702 -20.458 1.00 91.38 244 ASP A C 1
ATOM 1919 O O . ASP A 1 244 ? 18.855 -14.970 -21.261 1.00 91.38 244 ASP A O 1
ATOM 1923 N N . HIS A 1 245 ? 20.821 -13.983 -20.807 1.00 87.69 245 HIS A N 1
ATOM 1924 C CA . HIS A 1 245 ? 21.063 -13.476 -22.152 1.00 87.69 245 HIS A CA 1
ATOM 1925 C C . HIS A 1 245 ? 22.431 -13.905 -22.674 1.00 87.69 245 HIS A C 1
ATOM 1927 O O . HIS A 1 245 ? 23.363 -14.171 -21.919 1.00 87.69 245 HIS A O 1
ATOM 1933 N N . ASN A 1 246 ? 22.571 -13.913 -24.002 1.00 87.81 246 ASN A N 1
ATOM 1934 C CA . ASN A 1 246 ? 23.866 -14.142 -24.635 1.00 87.81 246 ASN A CA 1
ATOM 1935 C C . ASN A 1 246 ? 24.906 -13.078 -24.201 1.00 87.81 246 ASN A C 1
ATOM 1937 O O . ASN A 1 246 ? 24.524 -11.985 -23.775 1.00 87.81 246 ASN A O 1
ATOM 1941 N N . PRO A 1 247 ? 26.218 -13.355 -24.330 1.00 86.62 247 PRO A N 1
ATOM 1942 C CA . PRO A 1 247 ? 27.263 -12.493 -23.770 1.00 86.62 247 PRO A CA 1
ATOM 1943 C C . PRO A 1 247 ? 27.249 -11.033 -24.249 1.00 86.62 247 PRO A C 1
ATOM 1945 O O . PRO A 1 247 ? 27.626 -10.135 -23.491 1.00 86.62 247 PRO A O 1
ATOM 1948 N N . ASP A 1 248 ? 26.825 -10.777 -25.489 1.00 85.88 248 ASP A N 1
ATOM 1949 C CA . ASP A 1 248 ? 26.779 -9.421 -26.046 1.00 85.88 248 ASP A CA 1
ATOM 1950 C C . ASP A 1 248 ? 25.632 -8.610 -25.437 1.00 85.88 248 ASP A C 1
ATOM 1952 O O . ASP A 1 248 ? 25.832 -7.476 -24.9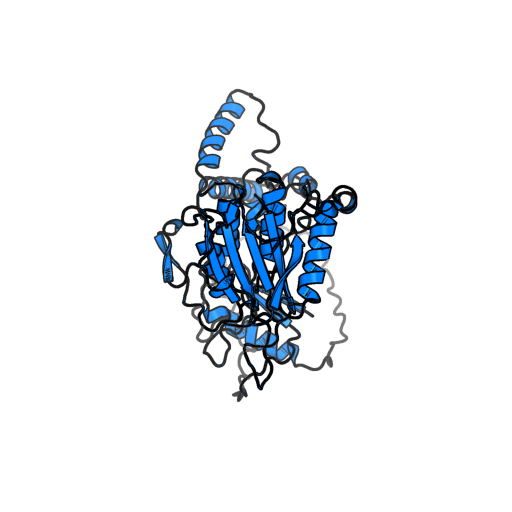92 1.00 85.88 248 ASP A O 1
ATOM 1956 N N . LEU A 1 249 ? 24.445 -9.213 -25.336 1.00 86.19 249 LEU A N 1
ATOM 1957 C CA . LEU A 1 249 ? 23.286 -8.589 -24.708 1.00 86.19 249 LEU A CA 1
ATOM 1958 C C . LEU A 1 249 ? 23.452 -8.486 -23.183 1.00 86.19 249 LEU A C 1
ATOM 1960 O O . LEU A 1 249 ? 23.064 -7.476 -22.604 1.00 86.19 249 LEU A O 1
ATOM 1964 N N . ALA A 1 250 ? 24.108 -9.456 -22.541 1.00 85.31 250 ALA A N 1
ATOM 1965 C CA . ALA A 1 250 ? 24.412 -9.439 -21.109 1.00 85.31 250 ALA A CA 1
ATOM 1966 C C . ALA A 1 250 ? 25.188 -8.177 -20.691 1.00 85.31 250 ALA A C 1
ATOM 1968 O O . ALA A 1 250 ? 24.827 -7.506 -19.723 1.00 85.31 250 ALA A O 1
ATOM 1969 N N . LYS A 1 251 ? 26.211 -7.785 -21.468 1.00 84.06 251 LYS A N 1
ATOM 1970 C CA . LYS A 1 251 ? 26.983 -6.552 -21.219 1.00 84.06 251 LYS A CA 1
ATOM 1971 C C . LYS A 1 251 ? 26.124 -5.294 -21.341 1.00 84.06 251 LYS A C 1
ATOM 1973 O O . LYS A 1 251 ? 26.296 -4.361 -20.555 1.00 84.06 251 LYS A O 1
ATOM 1978 N N . LEU A 1 252 ? 25.225 -5.255 -22.327 1.00 87.12 252 LEU A N 1
ATOM 1979 C CA . LEU A 1 252 ? 24.301 -4.136 -22.522 1.00 87.12 252 LEU A CA 1
ATOM 1980 C C . LEU A 1 252 ? 23.292 -4.045 -21.377 1.00 87.12 252 LEU A C 1
ATOM 1982 O O . LEU A 1 252 ? 23.054 -2.956 -20.869 1.00 87.12 252 LEU A O 1
ATOM 1986 N N . VAL A 1 253 ? 22.765 -5.181 -20.923 1.00 84.94 253 VAL A N 1
ATOM 1987 C CA . VAL A 1 253 ? 21.830 -5.260 -19.796 1.00 84.94 253 VAL A CA 1
ATOM 1988 C C . VAL A 1 253 ? 22.493 -4.824 -18.493 1.00 84.94 253 VAL A C 1
ATOM 1990 O O . VAL A 1 253 ? 21.935 -3.995 -17.779 1.00 84.94 253 VAL A O 1
ATOM 1993 N N . ALA A 1 254 ? 23.708 -5.298 -18.205 1.00 82.81 254 ALA A N 1
ATOM 1994 C CA . ALA A 1 254 ? 24.457 -4.872 -17.024 1.00 82.81 254 ALA A CA 1
ATOM 1995 C C . ALA A 1 254 ? 24.721 -3.356 -17.033 1.00 82.81 254 ALA A C 1
ATOM 1997 O O . ALA A 1 254 ? 24.560 -2.687 -16.010 1.00 82.81 254 ALA A O 1
ATOM 1998 N N . ARG A 1 255 ? 25.073 -2.792 -18.197 1.00 83.75 255 ARG A N 1
ATOM 1999 C CA . ARG A 1 255 ? 25.267 -1.346 -18.360 1.00 83.75 255 ARG A CA 1
ATOM 2000 C C . ARG A 1 255 ? 23.964 -0.564 -18.200 1.00 83.75 255 ARG A C 1
ATOM 2002 O O . ARG A 1 255 ? 23.931 0.368 -17.408 1.00 83.75 255 ARG A O 1
ATOM 2009 N N . GLY A 1 256 ? 22.897 -0.959 -18.891 1.00 86.06 256 GLY A N 1
ATOM 2010 C CA . GLY A 1 256 ? 21.598 -0.290 -18.802 1.00 86.06 256 GLY A CA 1
ATOM 2011 C C . GLY A 1 256 ? 21.026 -0.340 -17.386 1.00 86.06 256 GLY A C 1
ATOM 2012 O O . GLY A 1 256 ? 20.469 0.639 -16.900 1.00 86.06 256 GLY A O 1
ATOM 2013 N N . ARG A 1 257 ? 21.247 -1.446 -16.667 1.00 85.62 257 ARG A N 1
ATOM 2014 C CA . ARG A 1 257 ? 20.868 -1.573 -15.259 1.00 85.62 257 ARG A CA 1
ATOM 2015 C C . ARG A 1 257 ? 21.625 -0.591 -14.363 1.00 85.62 257 ARG A C 1
ATOM 2017 O O . ARG A 1 257 ? 21.023 0.021 -13.482 1.00 85.62 257 ARG A O 1
ATOM 2024 N N . LYS A 1 258 ? 22.929 -0.452 -14.597 1.00 81.75 258 LYS A N 1
ATOM 2025 C CA . LYS A 1 258 ? 23.806 0.495 -13.905 1.00 81.75 258 LYS A CA 1
ATOM 2026 C C . LYS A 1 258 ? 23.346 1.941 -14.134 1.00 81.75 258 LYS A C 1
ATOM 2028 O O . LYS A 1 258 ? 23.109 2.679 -13.183 1.00 81.75 258 LYS A O 1
ATOM 2033 N N . GLU A 1 259 ? 23.124 2.302 -15.396 1.00 84.88 259 GLU A N 1
ATOM 2034 C CA . GLU A 1 259 ? 22.609 3.615 -15.801 1.00 84.88 259 GLU A CA 1
ATOM 2035 C C . GLU A 1 259 ? 21.239 3.901 -15.178 1.00 84.88 259 GLU A C 1
ATOM 2037 O O . GLU A 1 259 ? 21.037 4.970 -14.607 1.00 84.88 259 GLU A O 1
ATOM 2042 N N . PHE A 1 260 ? 20.321 2.933 -15.186 1.00 84.94 260 PHE A N 1
ATOM 2043 C CA . PHE A 1 260 ? 19.016 3.076 -14.546 1.00 84.94 260 PHE A CA 1
ATOM 2044 C C . PHE A 1 260 ? 19.136 3.337 -13.038 1.00 84.94 260 PHE A C 1
ATOM 2046 O O . PHE A 1 260 ? 18.488 4.240 -12.518 1.00 84.94 260 PHE A O 1
ATOM 2053 N N . LEU A 1 261 ? 19.971 2.585 -12.318 1.00 84.94 261 LEU A N 1
ATOM 2054 C CA . LEU A 1 261 ? 20.151 2.761 -10.874 1.00 84.94 261 LEU A CA 1
ATOM 2055 C C . LEU A 1 261 ? 20.834 4.086 -10.508 1.00 84.94 261 LEU A C 1
ATOM 2057 O O . LEU A 1 261 ? 20.622 4.591 -9.406 1.00 84.94 261 LEU A O 1
ATOM 2061 N N . SER A 1 262 ? 21.588 4.688 -11.429 1.00 84.81 262 SER A N 1
ATOM 2062 C CA . SER A 1 262 ? 22.243 5.983 -11.204 1.00 84.81 262 SER A CA 1
ATOM 2063 C C . SER A 1 262 ? 21.266 7.155 -11.004 1.00 84.81 262 SER A C 1
ATOM 2065 O O . SER A 1 262 ? 21.666 8.213 -10.523 1.00 84.81 262 SER A O 1
ATOM 2067 N N . GLN A 1 263 ? 19.975 6.967 -11.312 1.00 85.38 263 GLN A N 1
ATOM 2068 C CA . GLN A 1 263 ? 18.923 7.950 -11.027 1.00 85.38 263 GLN A CA 1
ATOM 2069 C C . GLN A 1 263 ? 18.722 8.192 -9.516 1.00 85.38 263 GLN A C 1
ATOM 2071 O O . GLN A 1 263 ? 18.204 9.234 -9.118 1.00 85.38 263 GLN A O 1
ATOM 2076 N N . PHE A 1 264 ? 19.128 7.234 -8.675 1.00 85.19 264 PHE A N 1
ATOM 2077 C CA . PHE A 1 264 ? 19.148 7.370 -7.222 1.00 85.19 264 PHE A CA 1
ATOM 2078 C C . PHE A 1 264 ? 20.501 7.938 -6.790 1.00 85.19 264 PHE A C 1
ATOM 2080 O O . PHE A 1 264 ? 21.530 7.265 -6.893 1.00 85.19 264 PHE A O 1
ATOM 2087 N N . SER A 1 265 ? 20.511 9.169 -6.280 1.00 84.00 265 SER A N 1
ATOM 2088 C CA . SER A 1 265 ? 21.737 9.882 -5.900 1.00 84.00 265 SER A CA 1
ATOM 2089 C C . SER A 1 265 ? 22.594 9.104 -4.897 1.00 84.00 265 SER A C 1
ATOM 2091 O O . SER A 1 265 ? 23.820 9.081 -5.024 1.00 84.00 265 SER A O 1
ATOM 2093 N N . SER A 1 266 ? 21.964 8.426 -3.932 1.00 84.19 266 SER A N 1
ATOM 2094 C CA . SER A 1 266 ? 22.661 7.566 -2.967 1.00 84.19 266 SER A CA 1
ATOM 2095 C C . SER A 1 266 ? 23.387 6.397 -3.639 1.00 84.19 266 SER A C 1
ATOM 2097 O O . SER A 1 266 ? 24.516 6.072 -3.272 1.00 84.19 266 SER A O 1
ATOM 2099 N N . VAL A 1 267 ? 22.785 5.799 -4.667 1.00 82.44 267 VAL A N 1
ATOM 2100 C CA . VAL A 1 267 ? 23.384 4.697 -5.430 1.00 82.44 267 VAL A CA 1
ATOM 2101 C C . VAL A 1 267 ? 24.510 5.199 -6.331 1.00 82.44 267 VAL A C 1
ATOM 2103 O O . VAL A 1 267 ? 25.582 4.598 -6.360 1.00 82.44 267 VAL A O 1
ATOM 2106 N N . ALA A 1 268 ? 24.310 6.331 -7.009 1.00 81.62 268 ALA A N 1
ATOM 2107 C CA . ALA A 1 268 ? 25.329 6.944 -7.860 1.00 81.62 268 ALA A CA 1
ATOM 2108 C C . ALA A 1 268 ? 26.600 7.336 -7.080 1.00 81.62 268 ALA A C 1
ATOM 2110 O O . ALA A 1 268 ? 27.710 7.247 -7.608 1.00 81.62 268 ALA A O 1
ATOM 2111 N N . ALA A 1 269 ? 26.458 7.757 -5.818 1.00 79.56 269 ALA A N 1
ATOM 2112 C CA . ALA A 1 269 ? 27.592 8.051 -4.943 1.00 79.56 269 ALA A CA 1
ATOM 2113 C C . ALA A 1 269 ? 28.389 6.782 -4.600 1.00 79.56 269 ALA A C 1
ATOM 2115 O O . ALA A 1 269 ? 29.607 6.740 -4.783 1.00 79.56 269 ALA A O 1
ATOM 2116 N N . VAL A 1 270 ? 27.683 5.730 -4.180 1.00 76.88 270 VAL A N 1
ATOM 2117 C CA . VAL A 1 270 ? 28.265 4.435 -3.803 1.00 76.88 270 VAL A CA 1
ATOM 2118 C C . VAL A 1 270 ? 28.941 3.745 -4.994 1.00 76.88 270 VAL A C 1
ATOM 2120 O O . VAL A 1 270 ? 29.970 3.093 -4.849 1.00 76.88 270 VAL A O 1
ATOM 2123 N N . GLU A 1 271 ? 28.430 3.926 -6.207 1.00 72.12 271 GLU A N 1
ATOM 2124 C CA . GLU A 1 271 ? 29.033 3.369 -7.417 1.00 72.12 271 GLU A CA 1
ATOM 2125 C C . GLU A 1 271 ? 30.451 3.892 -7.703 1.00 72.12 271 GLU A C 1
ATOM 2127 O O . GLU A 1 271 ? 31.319 3.135 -8.163 1.00 72.12 271 GLU A O 1
ATOM 2132 N N . LYS A 1 272 ? 30.705 5.179 -7.439 1.00 71.31 272 LYS A N 1
ATOM 2133 C CA . LYS A 1 272 ? 32.041 5.771 -7.595 1.00 71.31 272 LYS A CA 1
ATOM 2134 C C . LYS A 1 272 ? 33.013 5.169 -6.588 1.00 71.31 272 LYS A C 1
ATOM 2136 O O . LYS A 1 272 ? 34.107 4.759 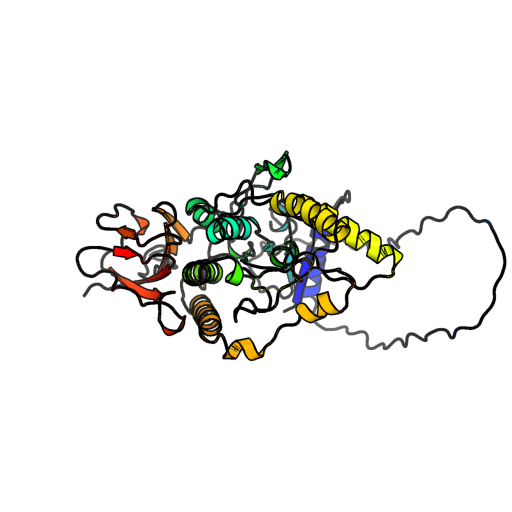-6.970 1.00 71.31 272 LYS A O 1
ATOM 2141 N N . GLU A 1 273 ? 32.570 5.047 -5.339 1.00 74.50 273 GLU A N 1
ATOM 2142 C CA . GLU A 1 273 ? 33.325 4.402 -4.265 1.00 74.50 273 GLU A CA 1
ATOM 2143 C C . GLU A 1 273 ? 33.618 2.935 -4.599 1.00 74.50 273 GLU A C 1
ATOM 2145 O O . GLU A 1 273 ? 34.752 2.485 -4.475 1.00 74.50 273 GLU A O 1
ATOM 2150 N N . PHE A 1 274 ? 32.644 2.199 -5.135 1.00 74.81 274 PHE A N 1
ATOM 2151 C CA . PHE A 1 274 ? 32.827 0.806 -5.534 1.00 74.81 274 PHE A CA 1
ATOM 2152 C C . PHE A 1 274 ? 33.778 0.629 -6.708 1.00 74.81 274 PHE A C 1
ATOM 2154 O O . PHE A 1 274 ? 34.583 -0.302 -6.720 1.00 74.81 274 PHE A O 1
ATOM 2161 N N . SER A 1 275 ? 33.707 1.522 -7.691 1.00 72.81 275 SER A N 1
ATOM 2162 C CA . SER A 1 275 ? 34.638 1.517 -8.819 1.00 72.81 275 SER A CA 1
ATOM 2163 C C . SER A 1 275 ? 36.074 1.756 -8.337 1.00 72.81 275 SER A C 1
ATOM 2165 O O . SER A 1 275 ? 36.996 1.088 -8.804 1.00 72.81 275 SER A O 1
ATOM 2167 N N . GLN A 1 276 ? 36.255 2.646 -7.356 1.00 72.94 276 GLN A N 1
ATOM 2168 C CA . GLN A 1 276 ? 37.545 2.922 -6.726 1.00 72.94 276 GLN A CA 1
ATOM 2169 C C . GLN A 1 276 ? 38.032 1.755 -5.856 1.00 72.94 276 GLN A C 1
ATOM 2171 O O . GLN A 1 276 ? 39.162 1.311 -6.028 1.00 72.94 276 GLN A O 1
ATOM 2176 N N . ALA A 1 277 ? 37.178 1.211 -4.988 1.00 74.12 277 ALA A N 1
ATOM 2177 C CA . ALA A 1 277 ? 37.466 0.051 -4.146 1.00 74.12 277 ALA A CA 1
ATOM 2178 C C . ALA A 1 277 ? 37.871 -1.173 -4.982 1.00 74.12 277 ALA A C 1
ATOM 2180 O O . ALA A 1 277 ? 38.840 -1.861 -4.671 1.00 74.12 277 ALA A O 1
ATOM 2181 N N . LYS A 1 278 ? 37.189 -1.411 -6.109 1.00 69.88 278 LYS A N 1
ATOM 2182 C CA . LYS A 1 278 ? 37.550 -2.482 -7.045 1.00 69.88 278 LYS A CA 1
ATOM 2183 C C . LYS A 1 278 ? 38.919 -2.244 -7.690 1.00 69.88 278 LYS A C 1
ATOM 2185 O O . LYS A 1 278 ? 39.663 -3.201 -7.885 1.00 69.88 278 LYS A O 1
ATOM 2190 N N . ALA A 1 279 ? 39.266 -0.992 -7.996 1.00 74.75 279 ALA A N 1
ATOM 2191 C CA . ALA A 1 279 ? 40.579 -0.632 -8.532 1.00 74.75 279 ALA A CA 1
ATOM 2192 C C . ALA A 1 279 ? 41.708 -0.766 -7.492 1.00 74.75 279 ALA A C 1
ATOM 2194 O O . ALA A 1 279 ? 42.837 -1.074 -7.863 1.00 74.75 279 ALA A O 1
ATOM 2195 N N . THR A 1 280 ? 41.411 -0.580 -6.202 1.00 79.81 280 THR A N 1
ATOM 2196 C CA . THR A 1 280 ? 42.369 -0.728 -5.093 1.00 79.81 280 THR A CA 1
ATOM 2197 C C . THR A 1 280 ? 42.395 -2.134 -4.481 1.00 79.81 280 THR A C 1
ATOM 2199 O O . THR A 1 280 ? 43.133 -2.368 -3.527 1.00 79.81 280 THR A O 1
ATOM 2202 N N . GLY A 1 281 ? 41.617 -3.082 -5.018 1.00 74.94 281 GLY A N 1
ATOM 2203 C CA . GLY A 1 281 ? 41.535 -4.458 -4.511 1.00 74.94 281 GLY A CA 1
ATOM 2204 C C . GLY A 1 281 ? 40.780 -4.600 -3.184 1.00 74.94 281 GLY A C 1
ATOM 2205 O O . GLY A 1 281 ? 40.885 -5.631 -2.521 1.00 74.94 281 GLY A O 1
ATOM 2206 N N . GLN A 1 282 ? 40.025 -3.580 -2.778 1.00 73.75 282 GLN A N 1
ATOM 2207 C CA . GLN A 1 282 ? 39.234 -3.585 -1.557 1.00 73.75 282 GLN A CA 1
ATOM 2208 C C . GLN A 1 282 ? 37.965 -4.433 -1.738 1.00 73.75 282 GLN A C 1
ATOM 2210 O O . GLN A 1 282 ? 37.256 -4.336 -2.743 1.00 73.75 282 GLN A O 1
ATOM 2215 N N . VAL A 1 283 ? 37.678 -5.284 -0.752 1.00 66.44 283 VAL A N 1
ATOM 2216 C CA . VAL A 1 283 ? 36.520 -6.186 -0.780 1.00 66.44 283 VAL A CA 1
ATOM 2217 C C . VAL A 1 283 ? 35.242 -5.380 -0.565 1.00 66.44 283 VAL A C 1
ATOM 2219 O O . VAL A 1 283 ? 35.055 -4.757 0.480 1.00 66.44 283 VAL A O 1
ATOM 2222 N N . LEU A 1 284 ? 34.355 -5.405 -1.558 1.00 66.94 284 LEU A N 1
ATOM 2223 C CA . LEU A 1 284 ? 33.025 -4.814 -1.457 1.00 66.94 284 LEU A CA 1
ATOM 2224 C C . LEU A 1 284 ? 32.070 -5.737 -0.696 1.00 66.94 284 LEU A C 1
ATOM 2226 O O . LEU A 1 284 ? 32.223 -6.960 -0.771 1.00 66.94 284 LEU A O 1
ATOM 2230 N N . PRO A 1 285 ? 31.046 -5.194 -0.013 1.00 70.06 285 PRO A N 1
ATOM 2231 C CA . PRO A 1 285 ? 29.987 -6.028 0.529 1.00 70.06 285 PRO A CA 1
ATOM 2232 C C . PRO A 1 285 ? 29.336 -6.844 -0.607 1.00 70.06 285 PRO A C 1
ATOM 2234 O O . PRO A 1 285 ? 28.998 -6.267 -1.646 1.00 70.06 285 PRO A O 1
ATOM 2237 N N . PRO A 1 286 ? 29.113 -8.157 -0.422 1.00 59.56 286 PRO A N 1
ATOM 2238 C CA . PRO A 1 286 ? 28.694 -9.077 -1.491 1.00 59.56 286 PRO A CA 1
ATOM 2239 C C . PRO A 1 286 ? 27.290 -8.797 -2.065 1.00 59.56 286 PRO A C 1
ATOM 2241 O O . PRO A 1 286 ? 26.875 -9.396 -3.056 1.00 59.56 286 PRO A O 1
ATOM 2244 N N . ASP A 1 287 ? 26.540 -7.872 -1.464 1.00 65.00 287 ASP A N 1
ATOM 2245 C CA . ASP A 1 287 ? 25.125 -7.633 -1.761 1.00 65.00 287 ASP A CA 1
ATOM 2246 C C . ASP A 1 287 ? 24.849 -6.349 -2.543 1.00 65.00 287 ASP A C 1
ATOM 2248 O O . ASP A 1 287 ? 23.686 -6.028 -2.777 1.00 65.00 287 ASP A O 1
ATOM 2252 N N . CYS A 1 288 ? 25.874 -5.565 -2.879 1.00 64.88 288 CYS A N 1
ATOM 2253 C CA . CYS A 1 288 ? 25.644 -4.192 -3.323 1.00 64.88 288 CYS A CA 1
ATOM 2254 C C . CYS A 1 288 ? 25.613 -4.009 -4.846 1.00 64.88 288 CYS A C 1
ATOM 2256 O O . CYS A 1 288 ? 25.041 -3.032 -5.297 1.00 64.88 288 CYS A O 1
ATOM 2258 N N . LEU A 1 289 ? 26.173 -4.918 -5.648 1.00 70.25 289 LEU A N 1
ATOM 2259 C CA . LEU A 1 289 ? 26.054 -4.904 -7.114 1.00 70.25 289 LEU A CA 1
ATOM 2260 C C . LEU A 1 289 ? 26.096 -6.345 -7.628 1.00 70.25 289 LEU A C 1
ATOM 2262 O O . LEU A 1 289 ? 27.167 -6.897 -7.867 1.00 70.25 289 LEU A O 1
ATOM 2266 N N . SER A 1 290 ? 24.925 -6.969 -7.753 1.00 78.19 290 SER A N 1
ATOM 2267 C CA . SER A 1 290 ? 24.824 -8.325 -8.305 1.00 78.19 290 SER A CA 1
ATOM 2268 C C . SER A 1 290 ? 24.880 -8.279 -9.833 1.00 78.19 290 SER A C 1
ATOM 2270 O O . SER A 1 290 ? 24.237 -7.423 -10.441 1.00 78.19 290 SER A O 1
ATOM 2272 N N . ASP A 1 291 ? 25.636 -9.188 -10.452 1.00 84.38 291 ASP A N 1
ATOM 2273 C CA . ASP A 1 291 ? 25.623 -9.372 -11.907 1.00 84.38 291 ASP A CA 1
ATOM 2274 C C . ASP A 1 291 ? 24.269 -9.972 -12.326 1.00 84.38 291 ASP A C 1
ATOM 2276 O O . ASP A 1 291 ? 23.972 -11.101 -11.918 1.00 84.38 291 ASP A O 1
ATOM 2280 N N . PRO A 1 292 ? 23.444 -9.274 -13.132 1.00 87.69 292 PRO A N 1
ATOM 2281 C CA . PRO A 1 292 ? 22.151 -9.795 -13.559 1.00 87.69 292 PRO A CA 1
ATOM 2282 C C . PRO A 1 292 ? 22.228 -11.146 -14.272 1.00 87.69 292 PRO A C 1
ATOM 2284 O O . PRO A 1 292 ? 21.265 -11.904 -14.213 1.00 87.69 292 PRO A O 1
ATOM 2287 N N . CYS A 1 293 ? 23.346 -11.447 -14.938 1.00 88.38 293 CYS A N 1
ATOM 2288 C CA . CYS A 1 293 ? 23.521 -12.676 -15.712 1.00 88.38 293 CYS A CA 1
ATOM 2289 C C . CYS A 1 293 ? 24.182 -13.814 -14.920 1.00 88.38 293 CYS A C 1
ATOM 2291 O O . CYS A 1 293 ? 24.403 -14.892 -15.467 1.00 88.38 293 CYS A O 1
ATOM 2293 N N . SER A 1 294 ? 24.490 -13.605 -13.635 1.00 88.69 294 SER A N 1
ATOM 2294 C CA . SER A 1 294 ? 24.982 -14.671 -12.762 1.00 88.69 294 SER A CA 1
ATOM 2295 C C . SER A 1 294 ? 23.836 -15.560 -12.274 1.00 88.69 294 SER A C 1
ATOM 2297 O O . SER A 1 294 ? 22.832 -15.073 -11.746 1.00 88.69 294 SER A O 1
ATOM 2299 N N . GLU A 1 295 ? 24.017 -16.881 -12.361 1.00 92.06 295 GLU A N 1
ATOM 2300 C CA . GLU A 1 295 ? 23.088 -17.870 -11.791 1.00 92.06 295 GLU A CA 1
ATOM 2301 C C . GLU A 1 295 ? 22.895 -17.676 -10.276 1.00 92.06 295 GLU A C 1
ATOM 2303 O O . GLU A 1 295 ? 21.816 -17.938 -9.732 1.00 92.06 295 GLU A O 1
ATOM 2308 N N . GLU A 1 296 ? 23.917 -17.168 -9.585 1.00 91.56 296 GLU A N 1
ATOM 2309 C CA . GLU A 1 296 ? 23.843 -16.857 -8.161 1.00 91.56 296 GLU A CA 1
ATOM 2310 C C . GLU A 1 296 ? 22.790 -15.775 -7.875 1.00 91.56 296 GLU A C 1
ATOM 2312 O O . GLU A 1 296 ? 22.004 -15.916 -6.936 1.00 91.56 296 GLU A O 1
ATOM 2317 N N . THR A 1 297 ? 22.702 -14.737 -8.716 1.00 91.81 297 THR A N 1
ATOM 2318 C CA . THR A 1 297 ? 21.714 -13.653 -8.584 1.00 91.81 297 THR A CA 1
ATOM 2319 C C . THR A 1 297 ? 20.290 -14.203 -8.630 1.00 91.81 297 THR A C 1
ATOM 2321 O O . THR A 1 297 ? 19.462 -13.853 -7.785 1.00 91.81 297 THR A O 1
ATOM 2324 N N . PHE A 1 298 ? 20.012 -15.125 -9.555 1.00 95.12 298 PHE A N 1
ATOM 2325 C CA . PHE A 1 298 ? 18.733 -15.835 -9.613 1.00 95.12 298 PHE A CA 1
ATOM 2326 C C . PHE A 1 298 ? 18.517 -16.733 -8.388 1.00 95.12 298 PHE A C 1
ATOM 2328 O O . PHE A 1 298 ? 17.457 -16.693 -7.759 1.00 95.12 298 PHE A O 1
ATOM 2335 N N . SER A 1 299 ? 19.522 -17.527 -8.016 1.00 95.88 299 SER A N 1
ATOM 2336 C CA . SER A 1 299 ? 19.425 -18.486 -6.910 1.00 95.88 299 SER A CA 1
ATOM 2337 C C . SER A 1 299 ? 19.138 -17.806 -5.570 1.00 95.88 299 SER A C 1
ATOM 2339 O O . SER A 1 299 ? 18.321 -18.308 -4.800 1.00 95.88 299 SER A O 1
ATOM 2341 N N . ARG A 1 300 ? 19.706 -16.618 -5.331 1.00 94.56 300 ARG A N 1
ATOM 2342 C CA . ARG A 1 300 ? 19.440 -15.781 -4.148 1.00 94.56 300 ARG A CA 1
ATOM 2343 C C . ARG A 1 300 ? 18.004 -15.252 -4.068 1.00 94.56 300 ARG A C 1
ATOM 2345 O O . ARG A 1 300 ? 17.566 -14.876 -2.985 1.00 94.56 300 ARG A O 1
ATOM 2352 N N . CYS A 1 301 ? 17.276 -15.213 -5.185 1.00 96.25 301 CYS A N 1
ATOM 2353 C CA . CYS A 1 301 ? 15.885 -14.754 -5.235 1.00 96.25 301 CYS A CA 1
ATOM 2354 C C . CYS A 1 301 ? 14.866 -15.865 -4.940 1.00 96.25 301 CYS A C 1
ATOM 2356 O O . CYS A 1 301 ? 13.672 -15.579 -4.797 1.00 96.25 301 CYS A O 1
ATOM 2358 N N . LYS A 1 302 ? 15.303 -17.132 -4.876 1.00 97.75 302 LYS A N 1
ATOM 2359 C CA . LYS A 1 302 ? 14.419 -18.269 -4.599 1.00 97.75 302 LYS A CA 1
ATOM 2360 C C . LYS A 1 302 ? 13.940 -18.216 -3.153 1.00 97.75 302 LYS A C 1
ATOM 2362 O O . LYS A 1 302 ? 14.745 -18.175 -2.233 1.00 97.75 302 LYS A O 1
ATOM 2367 N N . LEU A 1 303 ? 12.622 -18.243 -2.969 1.00 98.25 303 LEU A N 1
ATOM 2368 C CA . LEU A 1 303 ? 11.996 -18.213 -1.650 1.00 98.25 303 LEU A CA 1
ATOM 2369 C C . LEU A 1 303 ? 12.308 -19.484 -0.852 1.00 98.25 303 LEU A C 1
ATOM 2371 O O . LEU A 1 303 ? 12.175 -20.594 -1.370 1.00 98.25 303 LEU A O 1
ATOM 2375 N N . ASP A 1 304 ? 12.597 -19.315 0.435 1.00 97.75 304 ASP A N 1
ATOM 2376 C CA . ASP A 1 304 ? 12.546 -20.399 1.412 1.00 97.75 304 ASP A CA 1
ATOM 2377 C C . ASP A 1 304 ? 11.136 -20.477 2.020 1.00 97.75 304 ASP A C 1
ATOM 2379 O O . ASP A 1 304 ? 10.741 -19.672 2.863 1.00 97.75 304 ASP A O 1
ATOM 2383 N N . PHE A 1 305 ? 10.345 -21.461 1.591 1.00 97.62 305 PHE A N 1
ATOM 2384 C CA . PHE A 1 305 ? 8.977 -21.632 2.087 1.00 97.62 305 PHE A CA 1
ATOM 2385 C C . PHE A 1 305 ? 8.898 -22.133 3.537 1.00 97.62 305 PHE A C 1
ATOM 2387 O O . PHE A 1 305 ? 7.829 -22.015 4.146 1.00 97.62 305 PHE A O 1
ATOM 2394 N N . SER A 1 306 ? 9.993 -22.643 4.117 1.00 97.88 306 SER A N 1
ATOM 2395 C CA . SER A 1 306 ? 10.032 -23.010 5.539 1.00 97.88 306 SER A CA 1
ATOM 2396 C C . SER A 1 306 ? 9.865 -21.783 6.449 1.00 97.88 306 SER A C 1
ATOM 2398 O O . SER A 1 306 ? 9.360 -21.887 7.572 1.00 97.88 306 SER A O 1
ATOM 2400 N N . GLU A 1 307 ? 10.161 -20.586 5.927 1.00 97.94 307 GLU A N 1
ATOM 2401 C CA . GLU A 1 307 ? 9.990 -19.318 6.632 1.00 97.94 307 GLU A CA 1
ATOM 2402 C C . GLU A 1 307 ? 8.530 -19.002 6.971 1.00 97.94 307 GLU A C 1
ATOM 2404 O O . GLU A 1 307 ? 8.279 -18.255 7.911 1.00 97.94 307 GLU A O 1
ATOM 2409 N N . ARG A 1 308 ? 7.549 -19.630 6.307 1.00 96.19 308 ARG A N 1
ATOM 2410 C CA . ARG A 1 308 ? 6.132 -19.534 6.708 1.00 96.19 308 ARG A CA 1
ATOM 2411 C C . ARG A 1 308 ? 5.904 -19.976 8.148 1.00 96.19 308 ARG A C 1
ATOM 2413 O O . ARG A 1 308 ? 5.133 -19.343 8.865 1.00 96.19 308 ARG A O 1
ATOM 2420 N N . ALA A 1 309 ? 6.575 -21.049 8.567 1.00 96.75 309 ALA A N 1
ATOM 2421 C CA . ALA A 1 309 ? 6.529 -21.519 9.946 1.00 96.75 309 ALA A CA 1
ATOM 2422 C C . ALA A 1 309 ? 7.434 -20.665 10.846 1.00 96.75 309 ALA A C 1
ATOM 2424 O O . ALA A 1 309 ? 7.020 -20.249 11.927 1.00 96.75 309 ALA A O 1
ATOM 2425 N N . LYS A 1 310 ? 8.648 -20.349 10.374 1.00 96.69 310 LYS A N 1
ATOM 2426 C CA . LYS A 1 310 ? 9.656 -19.586 11.131 1.00 96.69 310 LYS A CA 1
ATOM 2427 C C . LYS A 1 310 ? 9.198 -18.165 11.481 1.00 96.69 310 LYS A C 1
ATOM 2429 O O . LYS A 1 310 ? 9.489 -17.665 12.562 1.00 96.69 310 LYS A O 1
ATOM 2434 N N . HIS A 1 311 ? 8.456 -17.523 10.583 1.00 97.50 311 HIS A N 1
ATOM 2435 C CA . HIS A 1 311 ? 7.894 -16.181 10.731 1.00 97.50 311 HIS A CA 1
ATOM 2436 C C . HIS A 1 311 ? 6.373 -16.233 10.951 1.00 97.50 311 HIS A C 1
ATOM 2438 O O . HIS A 1 311 ? 5.616 -15.424 10.402 1.00 97.50 311 HIS A O 1
ATOM 2444 N N . GLY A 1 312 ? 5.915 -17.183 11.776 1.00 97.69 312 GLY A N 1
ATOM 2445 C CA . GLY A 1 312 ? 4.492 -17.451 11.998 1.00 97.69 312 GLY A CA 1
ATOM 2446 C C . GLY A 1 312 ? 3.666 -16.227 12.410 1.00 97.69 312 GLY A C 1
ATOM 2447 O O . GLY A 1 312 ? 2.510 -16.121 12.013 1.00 97.69 312 GLY A O 1
ATOM 2448 N N . ALA A 1 313 ? 4.255 -15.262 13.124 1.00 98.06 313 ALA A N 1
ATOM 2449 C CA . ALA A 1 313 ? 3.588 -14.018 13.513 1.00 98.06 313 ALA A CA 1
ATOM 2450 C C . ALA A 1 313 ? 3.185 -13.139 12.310 1.00 98.06 313 ALA A C 1
ATOM 2452 O O . ALA A 1 313 ? 2.041 -12.689 12.229 1.00 98.06 313 ALA A O 1
ATOM 2453 N N . ILE A 1 314 ? 4.093 -12.935 11.344 1.00 97.88 314 ILE A N 1
ATOM 2454 C CA . ILE A 1 314 ? 3.822 -12.150 10.124 1.00 97.88 314 ILE A CA 1
ATOM 2455 C C . ILE A 1 314 ? 2.834 -12.902 9.228 1.00 97.88 314 ILE A C 1
ATOM 2457 O O . ILE A 1 314 ? 1.915 -12.299 8.671 1.00 97.88 314 ILE A O 1
ATOM 2461 N N . TYR A 1 315 ? 2.983 -14.225 9.134 1.00 98.44 315 TYR A N 1
ATOM 2462 C CA . TYR A 1 315 ? 2.073 -15.058 8.352 1.00 98.44 315 TYR A CA 1
ATOM 2463 C C . TYR A 1 315 ? 0.650 -15.044 8.910 1.00 98.44 315 TYR A C 1
ATOM 2465 O O . TYR A 1 315 ? -0.320 -14.875 8.166 1.00 98.44 315 TYR A O 1
ATOM 2473 N N . ARG A 1 316 ? 0.515 -15.145 10.236 1.00 98.56 316 ARG A N 1
ATOM 2474 C CA . ARG A 1 316 ? -0.771 -15.036 10.923 1.00 98.56 316 ARG A CA 1
ATOM 2475 C C . ARG A 1 316 ? -1.398 -13.658 10.737 1.00 98.56 316 ARG A C 1
ATOM 2477 O O . ARG A 1 316 ? -2.576 -13.594 10.411 1.00 98.56 316 ARG A O 1
ATOM 2484 N N . LEU A 1 317 ? -0.617 -12.583 10.870 1.00 98.75 317 LEU A N 1
ATOM 2485 C CA . LEU A 1 317 ? -1.077 -11.213 10.626 1.00 98.75 317 LEU A CA 1
ATOM 2486 C C . LEU A 1 317 ? -1.770 -11.081 9.262 1.00 98.75 317 LEU A C 1
ATOM 2488 O O . LEU A 1 317 ? -2.894 -10.591 9.186 1.00 98.75 317 LEU A O 1
ATOM 2492 N N . HIS A 1 318 ? -1.123 -11.553 8.192 1.00 98.75 318 HIS A N 1
ATOM 2493 C CA . HIS A 1 318 ? -1.695 -11.489 6.846 1.00 98.75 318 HIS A CA 1
ATOM 2494 C C . HIS A 1 318 ? -2.959 -12.343 6.717 1.00 98.75 318 HIS A C 1
ATOM 2496 O O . HIS A 1 318 ? -3.944 -11.884 6.142 1.00 98.75 318 HIS A O 1
ATOM 2502 N N . LYS A 1 319 ? -2.960 -13.570 7.260 1.00 98.56 319 LYS A N 1
ATOM 2503 C CA . LYS A 1 319 ? -4.145 -14.441 7.229 1.00 98.56 319 LYS A CA 1
ATOM 2504 C C . LYS A 1 319 ? -5.340 -13.804 7.930 1.00 98.56 319 LYS A C 1
ATOM 2506 O O . LYS A 1 319 ? -6.424 -13.783 7.351 1.00 98.56 319 LYS A O 1
ATOM 2511 N N . ASP A 1 320 ? -5.138 -13.279 9.132 1.00 98.75 320 ASP A N 1
ATOM 2512 C CA . ASP A 1 320 ? -6.207 -12.706 9.945 1.00 98.75 320 ASP A CA 1
ATOM 2513 C C . ASP A 1 320 ? -6.747 -11.415 9.301 1.00 98.75 320 ASP A C 1
ATOM 2515 O O . ASP A 1 320 ? -7.959 -11.237 9.217 1.00 98.75 320 ASP A O 1
ATOM 2519 N N . LEU A 1 321 ? -5.880 -10.558 8.744 1.00 98.88 321 LEU A N 1
ATOM 2520 C CA . LEU A 1 321 ? -6.300 -9.361 7.999 1.00 98.88 321 LEU A CA 1
ATOM 2521 C C . LEU A 1 321 ? -7.068 -9.700 6.714 1.00 98.88 321 LEU A C 1
ATOM 2523 O O . LEU A 1 321 ? -8.065 -9.051 6.407 1.00 98.88 321 LEU A O 1
ATOM 2527 N N . LEU A 1 322 ? -6.646 -10.726 5.968 1.00 98.75 322 LEU A N 1
ATOM 2528 C CA . LEU A 1 322 ? -7.370 -11.193 4.780 1.00 98.75 322 LEU A CA 1
ATOM 2529 C C . LEU A 1 322 ? -8.735 -11.793 5.144 1.00 98.75 322 LEU A C 1
ATOM 2531 O O . LEU A 1 322 ? -9.710 -11.582 4.423 1.00 98.75 322 LEU A O 1
ATOM 2535 N N . GLN A 1 323 ? -8.825 -12.517 6.263 1.00 98.62 323 GLN A N 1
ATOM 2536 C CA . GLN A 1 323 ? -10.099 -13.005 6.792 1.00 98.62 323 GLN A CA 1
ATOM 2537 C C . GLN A 1 323 ? -11.000 -11.851 7.228 1.00 98.62 323 GLN A C 1
ATOM 2539 O O . GLN A 1 323 ? -12.178 -11.849 6.876 1.00 98.62 323 GLN A O 1
ATOM 2544 N N . LEU A 1 324 ? -10.451 -10.854 7.926 1.00 98.50 324 LEU A N 1
ATOM 2545 C CA . LEU A 1 324 ? -11.183 -9.658 8.333 1.00 98.50 324 LEU A CA 1
ATOM 2546 C C . LEU A 1 324 ? -11.716 -8.903 7.111 1.00 98.50 324 LEU A C 1
ATOM 2548 O O . LEU A 1 324 ? -12.910 -8.631 7.045 1.00 98.50 324 LEU A O 1
ATOM 2552 N N . ARG A 1 325 ? -10.874 -8.662 6.097 1.00 98.06 325 ARG A N 1
ATOM 2553 C CA . ARG A 1 325 ? -11.285 -8.043 4.828 1.00 98.06 325 ARG A CA 1
ATOM 2554 C C . ARG A 1 325 ? -12.437 -8.801 4.162 1.00 98.06 325 ARG A C 1
ATOM 2556 O O . ARG A 1 325 ? -13.345 -8.183 3.618 1.00 98.06 325 ARG A O 1
ATOM 2563 N N . ARG A 1 326 ? -12.380 -10.136 4.164 1.00 97.12 326 ARG A N 1
ATOM 2564 C CA . ARG A 1 326 ? -13.364 -10.995 3.489 1.00 97.12 326 ARG A CA 1
ATOM 2565 C C . ARG A 1 326 ? -14.697 -11.077 4.230 1.00 97.12 326 ARG A C 1
ATOM 2567 O O . ARG A 1 326 ? -15.734 -11.120 3.578 1.00 97.12 326 ARG A O 1
ATOM 2574 N N . ASN A 1 327 ? -14.654 -11.176 5.555 1.00 96.56 327 ASN A N 1
ATOM 2575 C CA . ASN A 1 327 ? -15.810 -11.560 6.362 1.00 96.56 327 ASN A CA 1
ATOM 2576 C C . ASN A 1 327 ? -16.488 -10.367 7.045 1.00 96.56 327 ASN A C 1
ATOM 2578 O O . ASN A 1 327 ? -17.656 -10.471 7.411 1.00 96.56 327 ASN A O 1
ATOM 2582 N N . ASP A 1 328 ? -15.783 -9.250 7.239 1.00 95.69 328 ASP A N 1
ATOM 2583 C CA . ASP A 1 328 ? -16.391 -8.049 7.802 1.00 95.69 328 ASP A CA 1
ATOM 2584 C C . ASP A 1 328 ? -17.300 -7.371 6.759 1.00 95.69 328 ASP A C 1
ATOM 2586 O O . ASP A 1 328 ? -16.856 -7.111 5.633 1.00 95.69 328 ASP A O 1
ATOM 2590 N N . PRO A 1 329 ? -18.565 -7.058 7.095 1.00 91.50 329 PRO A N 1
ATOM 2591 C CA . PRO A 1 329 ? -19.536 -6.526 6.137 1.00 91.50 329 PRO A CA 1
ATOM 2592 C C . PRO A 1 329 ? -19.181 -5.132 5.602 1.00 91.50 329 PRO A C 1
ATOM 2594 O O . PRO A 1 329 ? -19.687 -4.737 4.552 1.00 91.50 329 PRO A O 1
ATOM 2597 N N . VAL A 1 330 ? -18.316 -4.379 6.290 1.00 93.31 330 VAL A N 1
ATOM 2598 C CA . VAL A 1 330 ? -17.877 -3.056 5.839 1.00 93.31 330 VAL A CA 1
ATOM 2599 C C . VAL A 1 330 ? -16.661 -3.169 4.934 1.00 93.31 330 VAL A C 1
ATOM 2601 O O . VAL A 1 330 ? -16.664 -2.614 3.837 1.00 93.31 330 VAL A O 1
ATOM 2604 N N . PHE A 1 331 ? -15.633 -3.911 5.357 1.00 95.50 331 PHE A N 1
ATOM 2605 C CA . PHE A 1 331 ? -14.406 -4.046 4.562 1.00 95.50 331 PHE A CA 1
ATOM 2606 C C . PHE A 1 331 ? -14.611 -4.856 3.274 1.00 95.50 331 PHE A C 1
ATOM 2608 O O . PHE A 1 331 ? -13.932 -4.601 2.278 1.00 95.50 331 PHE A O 1
ATOM 2615 N N . SER A 1 332 ? -15.563 -5.793 3.262 1.00 92.94 332 SER A N 1
ATOM 2616 C CA . SER A 1 332 ? -15.882 -6.616 2.086 1.00 92.94 332 SER A CA 1
ATOM 2617 C C . SER A 1 332 ? -16.718 -5.898 1.021 1.00 92.94 332 SER A C 1
ATOM 2619 O O . SER A 1 332 ? -16.839 -6.405 -0.095 1.00 92.94 332 SER A O 1
ATOM 2621 N N . SER A 1 333 ? -17.251 -4.705 1.319 1.00 87.88 333 SER A N 1
ATOM 2622 C CA . SER A 1 333 ? -18.116 -3.936 0.414 1.00 87.88 333 SER A CA 1
ATOM 2623 C C . SER A 1 333 ? -17.606 -2.500 0.183 1.00 87.88 333 SER A C 1
ATOM 2625 O O . SER A 1 333 ? -18.269 -1.523 0.561 1.00 87.88 333 SER A O 1
ATOM 2627 N N . PRO A 1 334 ? -16.413 -2.326 -0.432 1.00 86.94 334 PRO A N 1
ATOM 2628 C CA . PRO A 1 334 ? -15.912 -0.997 -0.757 1.00 86.94 334 PRO A CA 1
ATOM 2629 C C . PRO A 1 334 ? -16.801 -0.343 -1.812 1.00 86.94 334 PRO A C 1
ATOM 2631 O O . PRO A 1 334 ? -17.216 -0.999 -2.766 1.00 86.94 334 PRO A O 1
ATOM 2634 N N . ARG A 1 335 ? -17.064 0.957 -1.663 1.00 87.44 335 ARG A N 1
ATOM 2635 C CA . ARG A 1 335 ? -17.913 1.741 -2.570 1.00 87.44 335 ARG A CA 1
ATOM 2636 C C . ARG A 1 335 ? -17.442 3.198 -2.653 1.00 87.44 335 ARG A C 1
ATOM 2638 O O . ARG A 1 335 ? -16.883 3.695 -1.670 1.00 87.44 335 ARG A O 1
ATOM 2645 N N . PRO A 1 336 ? -17.676 3.904 -3.774 1.00 86.44 336 PRO A N 1
ATOM 2646 C CA . PRO A 1 336 ? -17.437 5.339 -3.873 1.00 86.44 336 PRO A CA 1
ATOM 2647 C C . PRO A 1 336 ? -18.125 6.091 -2.729 1.00 86.44 336 PRO A C 1
ATOM 2649 O O . PRO A 1 336 ? -19.291 5.840 -2.428 1.00 86.44 336 PRO A O 1
ATOM 2652 N N . GLY A 1 337 ? -17.391 6.978 -2.054 1.00 86.50 337 GLY A N 1
ATOM 2653 C CA . GLY A 1 337 ? -17.901 7.720 -0.893 1.00 86.50 337 GLY A CA 1
ATOM 2654 C C . GLY A 1 337 ? -18.163 6.877 0.366 1.00 86.50 337 GLY A C 1
ATOM 2655 O O . GLY A 1 337 ? -18.725 7.391 1.328 1.00 86.50 337 GLY A O 1
ATOM 2656 N N . GLY A 1 338 ? -17.769 5.597 0.390 1.00 90.69 338 GLY A N 1
ATOM 2657 C CA . GLY A 1 338 ? -17.898 4.711 1.556 1.00 90.69 338 GLY A CA 1
ATOM 2658 C C . GLY A 1 338 ? -16.808 4.885 2.620 1.00 90.69 338 GLY A C 1
ATOM 2659 O O . GLY A 1 338 ? -16.822 4.170 3.619 1.00 90.69 338 GLY A O 1
ATOM 2660 N N . LEU A 1 339 ? -15.875 5.814 2.410 1.00 94.56 339 LEU A N 1
ATOM 2661 C CA . LEU A 1 339 ? -14.731 6.086 3.274 1.00 94.56 339 LEU A CA 1
ATOM 2662 C C . LEU A 1 339 ? -14.527 7.597 3.411 1.00 94.56 339 LEU A C 1
ATOM 2664 O O . LEU A 1 339 ? -14.574 8.318 2.412 1.00 94.56 339 LEU A O 1
ATOM 2668 N N . ASP A 1 340 ? -14.219 8.050 4.622 1.00 96.81 340 ASP A N 1
ATOM 2669 C CA . ASP A 1 340 ? -13.591 9.351 4.858 1.00 96.81 340 ASP A CA 1
ATOM 2670 C C . ASP A 1 340 ? -12.394 9.208 5.808 1.00 96.81 340 ASP A C 1
ATOM 2672 O O . ASP A 1 340 ? -12.194 8.152 6.411 1.00 96.81 340 ASP A O 1
ATOM 2676 N N . GLY A 1 341 ? -11.576 10.247 5.936 1.00 98.00 341 GLY A N 1
ATOM 2677 C CA . GLY A 1 341 ? -10.421 10.230 6.819 1.00 98.00 341 GLY A CA 1
ATOM 2678 C C . GLY A 1 341 ? -9.988 11.613 7.273 1.00 98.00 341 GLY A C 1
ATOM 2679 O O . GLY A 1 341 ? -10.226 12.607 6.591 1.00 98.00 341 GLY A O 1
ATOM 2680 N N . ALA A 1 342 ? -9.324 11.645 8.424 1.00 98.19 342 ALA A N 1
ATOM 2681 C CA . ALA A 1 342 ? -8.803 12.858 9.035 1.00 98.19 342 ALA A CA 1
ATOM 2682 C C . ALA A 1 342 ? -7.397 12.632 9.591 1.00 98.19 342 ALA A C 1
ATOM 2684 O O . ALA A 1 342 ? -7.061 11.550 10.083 1.00 98.19 342 ALA A O 1
ATOM 2685 N N . VAL A 1 343 ? -6.576 13.677 9.512 1.00 98.00 343 VAL A N 1
ATOM 2686 C CA . VAL A 1 343 ? -5.238 13.705 10.104 1.00 98.00 343 VAL A CA 1
ATOM 2687 C C . VAL A 1 343 ? -5.376 13.940 11.605 1.00 98.00 343 VAL A C 1
ATOM 2689 O O . VAL A 1 343 ? -5.999 14.908 12.026 1.00 98.00 343 VAL A O 1
ATOM 2692 N N . LEU A 1 344 ? -4.777 13.063 12.410 1.00 96.25 344 LEU A N 1
ATOM 2693 C CA . LEU A 1 344 ? -4.779 13.155 13.875 1.00 96.25 344 LEU A CA 1
ATOM 2694 C C . LEU A 1 344 ? -3.449 13.676 14.433 1.00 96.25 344 LEU A C 1
ATOM 2696 O O . LEU A 1 344 ? -3.377 14.119 15.574 1.00 96.25 344 LEU A O 1
ATOM 2700 N N . GLY A 1 345 ? -2.386 13.613 13.635 1.00 95.56 345 GLY A N 1
ATOM 2701 C CA . GLY A 1 345 ? -1.061 14.112 13.978 1.00 95.56 345 GLY A CA 1
ATOM 2702 C C . GLY A 1 345 ? -0.095 13.978 12.798 1.00 95.56 345 GLY A C 1
ATOM 2703 O O . GLY A 1 345 ? -0.508 13.553 11.720 1.00 95.56 345 GLY A O 1
ATOM 2704 N N . PRO A 1 346 ? 1.199 14.291 12.982 1.00 96.69 346 PRO A N 1
ATOM 2705 C CA . PRO A 1 346 ? 2.185 14.283 11.895 1.00 96.69 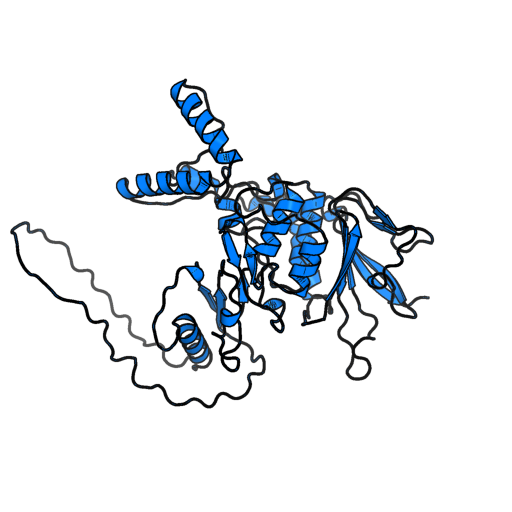346 PRO A CA 1
ATOM 2706 C C . PRO A 1 346 ? 2.333 12.934 11.174 1.00 96.69 346 PRO A C 1
ATOM 2708 O O . PRO A 1 346 ? 2.586 12.903 9.975 1.00 96.69 346 PRO A O 1
ATOM 2711 N N . GLU A 1 347 ? 2.143 11.827 11.897 1.00 98.00 347 GLU A N 1
ATOM 2712 C CA . GLU A 1 347 ? 2.265 10.450 11.388 1.00 98.00 347 GLU A CA 1
ATOM 2713 C C . GLU A 1 347 ? 1.041 9.586 11.743 1.00 98.00 347 GLU A C 1
ATOM 2715 O O . GLU A 1 347 ? 1.097 8.357 11.664 1.00 98.00 347 GLU A O 1
ATOM 2720 N N . ALA A 1 348 ? -0.062 10.221 12.157 1.00 98.06 348 ALA A N 1
ATOM 2721 C CA . ALA A 1 348 ? -1.261 9.542 12.626 1.00 98.06 348 ALA A CA 1
ATOM 2722 C C . ALA A 1 348 ? -2.522 10.047 11.920 1.00 98.06 348 ALA A C 1
ATOM 2724 O O . ALA A 1 348 ? -2.700 11.249 11.717 1.00 98.06 348 ALA A O 1
ATOM 2725 N N . PHE A 1 349 ? -3.417 9.129 11.573 1.00 98.38 349 PHE A N 1
ATOM 2726 C CA . PHE A 1 349 ? -4.706 9.428 10.955 1.00 98.38 349 PHE A CA 1
ATOM 2727 C C . PHE A 1 349 ? -5.758 8.385 11.301 1.00 98.38 349 PHE A C 1
ATOM 2729 O O . PHE A 1 349 ? -5.453 7.263 11.707 1.00 98.38 349 PHE A O 1
ATOM 2736 N N . VAL A 1 350 ? -7.010 8.774 11.095 1.00 98.00 350 VAL A N 1
ATOM 2737 C CA . VAL A 1 350 ? -8.159 7.880 11.127 1.00 98.00 350 VAL A CA 1
ATOM 2738 C C . VAL A 1 350 ? -8.765 7.762 9.740 1.00 98.00 350 VAL A C 1
ATOM 2740 O O . VAL A 1 350 ? -8.856 8.736 8.994 1.00 98.00 350 VAL A O 1
ATOM 2743 N N . LEU A 1 351 ? -9.213 6.556 9.423 1.00 98.38 351 LEU A N 1
ATOM 2744 C CA . LEU A 1 351 ? -10.104 6.260 8.318 1.00 98.38 351 LEU A CA 1
ATOM 2745 C C . LEU A 1 351 ? -11.413 5.727 8.891 1.00 98.38 351 LEU A C 1
ATOM 2747 O O . LEU A 1 351 ? -11.410 4.747 9.638 1.00 98.38 351 LEU A O 1
ATOM 2751 N N . ARG A 1 352 ? -12.530 6.357 8.536 1.00 96.88 352 ARG A N 1
ATOM 2752 C CA . ARG A 1 352 ? -13.868 5.877 8.868 1.00 96.88 352 ARG A CA 1
ATOM 2753 C C . ARG A 1 352 ? -14.485 5.228 7.646 1.00 96.88 352 ARG A C 1
ATOM 2755 O O . ARG A 1 352 ? -14.736 5.890 6.642 1.00 96.88 352 ARG A O 1
ATOM 2762 N N . PHE A 1 353 ? -14.755 3.939 7.760 1.00 95.88 353 PHE A N 1
ATOM 2763 C CA . PHE A 1 353 ? -15.498 3.183 6.769 1.00 95.88 353 PHE A CA 1
ATOM 2764 C C . PHE A 1 353 ? -16.964 3.164 7.185 1.00 95.88 353 PHE A C 1
ATOM 2766 O O . PHE A 1 353 ? -17.304 2.694 8.275 1.00 95.88 353 PHE A O 1
ATOM 2773 N N . PHE A 1 354 ? -17.828 3.683 6.320 1.00 92.00 354 PHE A N 1
ATOM 2774 C CA . PHE A 1 354 ? -19.252 3.773 6.601 1.00 92.00 354 PHE A CA 1
ATOM 2775 C C . PHE A 1 354 ? -19.942 2.446 6.280 1.00 92.00 354 PHE A C 1
ATOM 2777 O O . PHE A 1 354 ? -19.863 1.943 5.151 1.00 92.00 354 PHE A O 1
ATOM 2784 N N . GLY A 1 355 ? -20.681 1.895 7.242 1.00 87.19 355 GLY A N 1
ATOM 2785 C CA . GLY A 1 355 ? -21.537 0.730 7.025 1.00 87.19 355 GLY A CA 1
ATOM 2786 C C . GLY A 1 355 ? -22.555 0.997 5.914 1.00 87.19 355 GLY A C 1
ATOM 2787 O O . GLY A 1 355 ? -22.988 2.134 5.713 1.00 87.19 355 GLY A O 1
ATOM 2788 N N . ALA A 1 356 ? -22.895 -0.022 5.122 1.00 75.12 356 ALA A N 1
ATOM 2789 C CA . ALA A 1 356 ? -23.959 0.114 4.132 1.00 75.12 356 ALA A CA 1
ATOM 2790 C C . ALA A 1 356 ? -25.291 0.262 4.878 1.00 75.12 356 ALA A C 1
ATOM 2792 O O . ALA A 1 356 ? -25.722 -0.652 5.582 1.00 75.12 356 ALA A O 1
ATOM 2793 N N . GLY A 1 357 ? -25.914 1.436 4.776 1.00 66.06 357 GLY A N 1
ATOM 2794 C CA . GLY A 1 357 ? -27.231 1.655 5.353 1.00 66.06 357 GLY A CA 1
ATOM 2795 C C . GLY A 1 357 ? -28.304 0.788 4.699 1.00 66.06 357 GLY A C 1
ATOM 2796 O O . GLY A 1 357 ? -28.100 0.195 3.640 1.00 66.06 357 GLY A O 1
ATOM 2797 N N . THR A 1 358 ? -29.474 0.729 5.321 1.00 60.56 358 THR A N 1
ATOM 2798 C CA . THR A 1 358 ? -30.656 0.131 4.692 1.00 60.56 358 THR A CA 1
ATOM 2799 C C . THR A 1 358 ? -31.286 1.119 3.707 1.00 60.56 358 THR A C 1
ATOM 2801 O O . THR A 1 358 ? -30.994 2.316 3.742 1.00 60.56 358 THR A O 1
ATOM 2804 N N . ALA A 1 359 ? -32.204 0.646 2.858 1.00 54.88 359 ALA A N 1
ATOM 2805 C CA . ALA A 1 359 ? -32.977 1.512 1.961 1.00 54.88 359 ALA A CA 1
ATOM 2806 C C . ALA A 1 359 ? -33.729 2.638 2.706 1.00 54.88 359 ALA A C 1
ATOM 2808 O O . ALA A 1 359 ? -33.933 3.712 2.149 1.00 54.88 359 ALA A O 1
ATOM 2809 N N . SER A 1 360 ? -34.102 2.407 3.970 1.00 53.44 360 SER A N 1
ATOM 2810 C CA . SER A 1 360 ? -34.770 3.384 4.836 1.00 53.44 360 SER A CA 1
ATOM 2811 C C . SER A 1 360 ? -33.806 4.308 5.591 1.00 53.44 360 SER A C 1
ATOM 2813 O O . SER A 1 360 ? -34.207 5.398 5.983 1.00 53.44 360 SER A O 1
ATOM 2815 N N . SER A 1 361 ? -32.547 3.896 5.780 1.00 57.62 361 SER A N 1
ATOM 2816 C CA . SER A 1 361 ? -31.527 4.643 6.525 1.00 57.62 361 SER A CA 1
ATOM 2817 C C . SER A 1 361 ? -30.135 4.462 5.903 1.00 57.62 361 SER A C 1
ATOM 2819 O O . SER A 1 361 ? -29.307 3.724 6.445 1.00 57.62 361 SER A O 1
ATOM 2821 N N . PRO A 1 362 ? -29.815 5.170 4.800 1.00 55.53 362 PRO A N 1
ATOM 2822 C CA . PRO A 1 362 ? -28.589 4.961 4.016 1.00 55.53 362 PRO A CA 1
ATOM 2823 C C . PRO A 1 362 ? -27.269 5.181 4.777 1.00 55.53 362 PRO A C 1
ATOM 2825 O O . PRO A 1 362 ? -26.212 4.769 4.301 1.00 55.53 362 PRO A O 1
ATOM 2828 N N . ARG A 1 363 ? -27.318 5.823 5.955 1.00 55.47 363 ARG A N 1
ATOM 2829 C CA . ARG A 1 363 ? -26.160 6.108 6.824 1.00 55.47 363 ARG A CA 1
ATOM 2830 C C . ARG A 1 363 ? -26.319 5.641 8.278 1.00 55.47 363 ARG A C 1
ATOM 2832 O O . ARG A 1 363 ? -25.487 5.982 9.109 1.00 55.47 363 ARG A O 1
ATOM 2839 N N . GLN A 1 364 ? -27.373 4.895 8.614 1.00 55.06 364 GLN A N 1
ATOM 2840 C CA . GLN A 1 364 ? -27.594 4.405 9.980 1.00 55.06 364 GLN A CA 1
ATOM 2841 C C . GLN A 1 364 ? -27.906 2.909 9.950 1.00 55.06 364 GLN A C 1
ATOM 2843 O O . GLN A 1 364 ? -29.064 2.515 9.864 1.00 55.06 364 GLN A O 1
ATOM 2848 N N . ASN A 1 365 ? -26.873 2.068 10.027 1.00 62.59 365 ASN A N 1
ATOM 2849 C CA . ASN A 1 365 ? -27.058 0.669 10.439 1.00 62.59 365 ASN A CA 1
ATOM 2850 C C . ASN A 1 365 ? -26.240 0.291 11.694 1.00 62.59 365 ASN A C 1
ATOM 2852 O O . ASN A 1 365 ? -26.315 -0.849 12.140 1.00 62.59 365 ASN A O 1
ATOM 2856 N N . GLY A 1 366 ? -25.459 1.225 12.257 1.00 66.38 366 GLY A N 1
ATOM 2857 C CA . GLY A 1 366 ? -24.660 0.962 13.456 1.00 66.38 366 GLY A CA 1
ATOM 2858 C C . GLY A 1 366 ? -23.408 0.106 13.234 1.00 66.38 366 GLY A C 1
ATOM 2859 O O . GLY A 1 366 ? -22.883 -0.412 14.210 1.00 66.38 366 GLY A O 1
ATOM 2860 N N . GLN A 1 367 ? -22.942 -0.092 11.995 1.00 85.19 367 GLN A N 1
ATOM 2861 C CA . GLN A 1 367 ? -21.814 -0.982 11.694 1.00 85.19 367 GLN A CA 1
ATOM 2862 C C . GLN A 1 367 ? -20.574 -0.266 11.164 1.00 85.19 367 GLN A C 1
ATOM 2864 O O . GLN A 1 367 ? -19.767 -0.916 10.521 1.00 85.19 367 GLN A O 1
ATOM 2869 N N . ASP A 1 368 ? -20.366 1.024 11.411 1.00 92.81 368 ASP A N 1
ATOM 2870 C CA . ASP A 1 368 ? -19.143 1.697 10.958 1.00 92.81 368 ASP A CA 1
ATOM 2871 C C . ASP A 1 368 ? -17.871 1.030 11.521 1.00 92.81 368 ASP A C 1
ATOM 2873 O O . ASP A 1 368 ? -17.875 0.371 12.572 1.00 92.81 368 ASP A O 1
ATOM 2877 N N . ARG A 1 369 ? -16.753 1.214 10.814 1.00 95.19 369 ARG A N 1
ATOM 2878 C CA . ARG A 1 369 ? -15.415 0.842 11.290 1.00 95.19 369 ARG A CA 1
ATOM 2879 C C . ARG A 1 369 ? -14.523 2.066 11.330 1.00 95.19 369 ARG A C 1
ATOM 2881 O O . ARG A 1 369 ? -14.519 2.854 10.385 1.00 95.19 369 ARG A O 1
ATOM 2888 N N . LEU A 1 370 ? -13.722 2.182 12.382 1.00 95.94 370 LEU A N 1
ATOM 2889 C CA . LEU A 1 370 ? -12.554 3.057 12.374 1.00 95.94 370 LEU A CA 1
ATOM 2890 C C . LEU A 1 370 ? -11.309 2.217 12.163 1.00 95.94 370 LEU A C 1
ATOM 2892 O O . LEU A 1 370 ? -11.141 1.202 12.829 1.00 95.94 370 LEU A O 1
ATOM 2896 N N . LEU A 1 371 ? -10.427 2.671 11.285 1.00 98.12 371 LEU A N 1
ATOM 2897 C CA . LEU A 1 371 ? -9.041 2.237 11.218 1.00 98.12 371 LEU A CA 1
ATOM 2898 C C . LEU A 1 371 ? -8.169 3.425 11.616 1.00 98.12 371 LEU A C 1
ATOM 2900 O O . LEU A 1 371 ? -8.064 4.405 10.881 1.00 98.12 371 LEU A O 1
ATOM 2904 N N . LEU A 1 372 ? -7.564 3.340 12.793 1.00 97.62 372 LEU A N 1
ATOM 2905 C CA . LEU A 1 372 ? -6.572 4.293 13.273 1.00 97.62 372 LEU A CA 1
ATOM 2906 C C . LEU A 1 372 ? -5.193 3.774 12.887 1.00 97.62 372 LEU A C 1
ATOM 2908 O O . LEU A 1 372 ? -4.875 2.623 13.178 1.00 97.62 372 LEU A O 1
ATOM 2912 N N . VAL A 1 373 ? -4.377 4.610 12.255 1.00 98.62 373 VAL A N 1
ATOM 2913 C CA . VAL A 1 373 ? -3.001 4.277 11.870 1.00 98.62 373 VAL A CA 1
ATOM 2914 C C . VAL A 1 373 ? -2.074 5.319 12.466 1.00 98.62 373 VAL A C 1
ATOM 2916 O O . VAL A 1 373 ? -2.314 6.513 12.314 1.00 98.62 373 VAL A O 1
ATOM 2919 N N . ASN A 1 374 ? -1.013 4.869 13.128 1.00 98.12 374 ASN A N 1
ATOM 2920 C CA . ASN A 1 374 ? 0.039 5.717 13.666 1.00 98.12 374 ASN A CA 1
ATOM 2921 C C . ASN A 1 374 ? 1.403 5.121 13.327 1.00 98.12 374 ASN A C 1
ATOM 2923 O O . ASN A 1 374 ? 1.738 4.038 13.795 1.00 98.12 374 ASN A O 1
ATOM 2927 N N . LEU A 1 375 ? 2.200 5.822 12.524 1.00 98.50 375 LEU A N 1
ATOM 2928 C CA . LEU A 1 375 ? 3.561 5.408 12.164 1.00 98.50 375 LEU A CA 1
ATOM 2929 C C . LEU A 1 375 ? 4.630 6.065 13.055 1.00 98.50 375 LEU A C 1
ATOM 2931 O O . LEU A 1 375 ? 5.799 5.673 13.003 1.00 98.50 375 LEU A O 1
ATOM 2935 N N . GLY A 1 376 ? 4.233 7.021 13.894 1.00 97.50 376 GLY A N 1
ATOM 2936 C CA . GLY A 1 376 ? 5.104 7.771 14.792 1.00 97.50 376 GLY A CA 1
ATOM 2937 C C . GLY A 1 376 ? 5.088 7.256 16.238 1.00 97.50 376 GLY A C 1
ATOM 2938 O O . GLY A 1 376 ? 4.736 6.097 16.494 1.00 97.50 376 GLY A O 1
ATOM 2939 N N . PRO A 1 377 ? 5.493 8.105 17.200 1.00 96.12 377 PRO A N 1
ATOM 2940 C CA . PRO A 1 377 ? 5.355 7.853 18.636 1.00 96.12 377 PRO A CA 1
ATOM 2941 C C . PRO A 1 377 ? 3.891 7.717 19.073 1.00 96.12 377 PRO A C 1
ATOM 2943 O O . PRO A 1 377 ? 2.977 8.093 18.342 1.00 96.12 377 PRO A O 1
ATOM 2946 N N . ALA A 1 378 ? 3.657 7.197 20.280 1.00 93.81 378 ALA A N 1
ATOM 2947 C CA . ALA A 1 378 ? 2.306 7.092 20.832 1.00 93.81 378 ALA A CA 1
ATOM 2948 C C . ALA A 1 378 ? 1.619 8.466 20.911 1.00 93.81 378 ALA A C 1
ATOM 2950 O O . ALA A 1 378 ? 2.246 9.462 21.272 1.00 93.81 378 ALA A O 1
ATOM 2951 N N . LEU A 1 379 ? 0.329 8.504 20.572 1.00 92.19 379 LEU A N 1
ATOM 2952 C CA . LEU A 1 379 ? -0.462 9.729 20.512 1.00 92.19 379 LEU A CA 1
ATOM 2953 C C . LEU A 1 379 ? -1.566 9.692 21.569 1.00 92.19 379 LEU A C 1
ATOM 2955 O O . LEU A 1 379 ? -2.415 8.800 21.565 1.00 92.19 379 LEU A O 1
ATOM 2959 N N . HIS A 1 380 ? -1.557 10.685 22.455 1.00 89.44 380 HIS A N 1
ATOM 2960 C CA . HIS A 1 380 ? -2.597 10.888 23.457 1.00 89.44 380 HIS A CA 1
ATOM 2961 C C . HIS A 1 380 ? -3.656 11.843 22.910 1.00 89.44 380 HIS A C 1
ATOM 2963 O O . HIS A 1 380 ? -3.424 13.043 22.785 1.00 89.44 380 HIS A O 1
ATOM 2969 N N . LEU A 1 381 ? -4.832 11.309 22.606 1.00 84.50 381 LEU A N 1
ATOM 2970 C CA . LEU A 1 381 ? -5.990 12.082 22.176 1.00 84.50 381 LEU A CA 1
ATOM 2971 C C . LEU A 1 381 ? -6.869 12.356 23.405 1.00 84.50 381 LEU A C 1
ATOM 2973 O O . LEU A 1 381 ? -7.853 11.658 23.657 1.00 84.50 381 LEU A O 1
ATOM 2977 N N . SER A 1 382 ? -6.451 13.331 24.217 1.00 78.19 382 SER A N 1
ATOM 2978 C CA . SER A 1 382 ? -7.169 13.758 25.427 1.00 78.19 382 SER A CA 1
ATOM 2979 C C . SER A 1 382 ? -8.398 14.612 25.113 1.00 78.19 382 SER A C 1
ATOM 2981 O O . SER A 1 382 ? -9.435 14.463 25.746 1.00 78.19 382 SER A O 1
ATOM 2983 N N . SER A 1 383 ? -8.297 15.464 24.095 1.00 77.00 383 SER A N 1
ATOM 2984 C CA . SER A 1 383 ? -9.411 16.161 23.462 1.00 77.00 383 SER A CA 1
ATOM 2985 C C . SER A 1 383 ? -9.248 16.014 21.956 1.00 77.00 383 SER A C 1
ATOM 2987 O O . SER A 1 383 ? -8.234 16.430 21.397 1.00 77.00 383 SER A O 1
ATOM 2989 N N . ALA A 1 384 ? -10.216 15.372 21.306 1.00 83.25 384 ALA A N 1
ATOM 2990 C CA . ALA A 1 384 ? -10.186 15.114 19.871 1.00 83.25 384 ALA A CA 1
ATOM 2991 C C . ALA A 1 384 ? -11.488 15.615 19.229 1.00 83.25 384 ALA A C 1
ATOM 2993 O O . ALA A 1 384 ? -12.395 14.813 18.993 1.00 83.25 384 ALA A O 1
ATOM 2994 N N . PRO A 1 385 ? -11.611 16.933 18.962 1.00 88.69 385 PRO A N 1
ATOM 2995 C CA . PRO A 1 385 ? -12.770 17.530 18.296 1.00 88.69 385 PRO A CA 1
ATOM 2996 C C . PRO A 1 385 ? -12.773 17.216 16.787 1.00 88.69 385 PRO A C 1
ATOM 2998 O O . PRO A 1 385 ? -12.912 18.102 15.951 1.00 88.69 385 PRO A O 1
ATOM 3001 N N . GLU A 1 386 ? -12.590 15.942 16.444 1.00 92.62 386 GLU A N 1
ATOM 3002 C CA . GLU A 1 386 ? -12.606 15.405 15.089 1.00 92.62 386 GLU A CA 1
ATOM 3003 C C . GLU A 1 386 ? -13.913 14.617 14.892 1.00 92.62 386 GLU A C 1
ATOM 3005 O O . GLU A 1 386 ? -14.064 13.531 15.464 1.00 92.62 386 GLU A O 1
ATOM 3010 N N . PRO A 1 387 ? -14.877 15.134 14.105 1.00 92.88 387 PRO A N 1
ATOM 3011 C CA . PRO A 1 387 ? -16.186 14.509 13.921 1.00 92.88 387 PRO A CA 1
ATOM 3012 C C . PRO A 1 387 ? -16.145 13.051 13.453 1.00 92.88 387 PRO A C 1
ATOM 3014 O O . PRO A 1 387 ? -17.033 12.275 13.809 1.00 92.88 387 PRO A O 1
ATOM 3017 N N . LEU A 1 388 ? -15.125 12.633 12.693 1.00 93.00 388 LEU A N 1
ATOM 3018 C CA . LEU A 1 388 ? -15.009 11.240 12.254 1.00 93.00 388 LEU A CA 1
ATOM 3019 C C . LEU A 1 388 ? -14.793 10.261 13.415 1.00 93.00 388 LEU A C 1
ATOM 3021 O O . LEU A 1 388 ? -15.199 9.104 13.292 1.00 93.00 388 LEU A O 1
ATOM 3025 N N . LEU A 1 389 ? -14.234 10.711 14.543 1.00 92.38 389 LEU A N 1
ATOM 3026 C CA . LEU A 1 389 ? -14.059 9.894 15.747 1.00 92.38 389 LEU A CA 1
ATOM 3027 C C . LEU A 1 389 ? -15.346 9.744 16.564 1.00 92.38 389 LEU A C 1
ATOM 3029 O O . LEU A 1 389 ? -15.417 8.865 17.424 1.00 92.38 389 LEU A O 1
ATOM 3033 N N . ALA A 1 390 ? -16.374 10.556 16.310 1.00 90.12 390 ALA A N 1
ATOM 3034 C CA . ALA A 1 390 ? -17.620 10.472 17.058 1.00 90.12 390 ALA A CA 1
ATOM 3035 C C . ALA A 1 390 ? -18.354 9.149 16.751 1.00 90.12 390 ALA A C 1
ATOM 3037 O O . ALA A 1 390 ? -18.600 8.843 15.573 1.00 90.12 390 ALA A O 1
ATOM 3038 N N . PRO A 1 391 ? -18.724 8.352 17.772 1.00 88.06 391 PRO A N 1
ATOM 3039 C CA . PRO A 1 391 ? -19.557 7.176 17.561 1.00 88.06 391 PRO A CA 1
ATOM 3040 C C . PRO A 1 391 ? -20.960 7.590 17.093 1.00 88.06 391 PRO A C 1
ATOM 3042 O O . PRO A 1 391 ? -21.372 8.745 17.218 1.00 88.06 391 PRO A O 1
ATOM 3045 N N . LEU A 1 392 ? -21.712 6.642 16.534 1.00 85.25 392 LEU A N 1
ATOM 3046 C CA . LEU A 1 392 ? -23.118 6.877 16.201 1.00 85.25 392 LEU A CA 1
ATOM 3047 C C . LEU A 1 392 ? -23.940 7.049 17.490 1.00 85.25 392 LEU A C 1
ATOM 3049 O O . LEU A 1 392 ? -23.587 6.508 18.540 1.00 85.25 392 LEU A O 1
ATOM 3053 N N . VAL A 1 393 ? -25.052 7.783 17.411 1.00 85.12 393 VAL A N 1
ATOM 3054 C CA . VAL A 1 393 ? -25.955 7.992 18.556 1.00 85.12 393 VAL A CA 1
ATOM 3055 C C . VAL A 1 393 ? -26.372 6.641 19.149 1.00 85.12 393 VAL A C 1
ATOM 3057 O O . VAL A 1 393 ? -26.785 5.747 18.414 1.00 85.12 393 VAL A O 1
ATOM 3060 N N . GLY A 1 394 ? -26.242 6.491 20.471 1.00 86.12 394 GLY A N 1
ATOM 3061 C CA . GLY A 1 394 ? -26.566 5.245 21.179 1.00 86.12 394 GLY A CA 1
ATOM 3062 C C . GLY A 1 394 ? -25.516 4.133 21.054 1.00 86.12 394 GLY A C 1
ATOM 3063 O O . GLY A 1 394 ? -25.780 3.005 21.459 1.00 86.12 394 GLY A O 1
ATOM 3064 N N . THR A 1 395 ? -24.332 4.422 20.503 1.00 88.56 395 THR A N 1
ATOM 3065 C CA . THR A 1 395 ? -23.243 3.444 20.338 1.00 88.56 395 THR A CA 1
ATOM 3066 C C . THR A 1 395 ? -21.923 3.939 20.931 1.00 88.56 395 THR A C 1
ATOM 3068 O O . THR A 1 395 ? -21.746 5.131 21.181 1.00 88.56 395 THR A O 1
ATOM 3071 N N . LYS A 1 396 ? -20.985 3.013 21.135 1.00 89.62 396 LYS A N 1
ATOM 3072 C CA . LYS A 1 396 ? -19.594 3.256 21.539 1.00 89.62 396 LYS A CA 1
ATOM 3073 C C . LYS A 1 396 ? -18.629 2.536 20.596 1.00 89.62 396 LYS A C 1
ATOM 3075 O O . LYS A 1 396 ? -19.018 1.601 19.894 1.00 89.62 396 LYS A O 1
ATOM 3080 N N . TRP A 1 397 ? -17.369 2.968 20.582 1.00 90.50 397 TRP A N 1
ATOM 3081 C CA . TRP A 1 397 ? -16.298 2.261 19.882 1.00 90.50 397 TRP A CA 1
ATOM 3082 C C . TRP A 1 397 ? -15.706 1.163 20.762 1.00 90.50 397 TRP A C 1
ATOM 3084 O O . TRP A 1 397 ? -15.336 1.416 21.906 1.00 90.50 397 TRP A O 1
ATOM 3094 N N . THR A 1 398 ? -15.546 -0.033 20.203 1.00 91.44 398 THR A N 1
ATOM 3095 C CA . THR A 1 398 ? -14.863 -1.159 20.854 1.00 91.44 398 THR A CA 1
ATOM 3096 C C . THR A 1 398 ? -13.755 -1.701 19.974 1.00 91.44 398 THR A C 1
ATOM 3098 O O . THR A 1 398 ? -13.896 -1.746 18.750 1.00 91.44 398 THR A O 1
ATOM 3101 N N . LEU A 1 399 ? -12.667 -2.151 20.597 1.00 93.56 399 LEU A N 1
ATOM 3102 C CA . LEU A 1 399 ? -11.544 -2.765 19.901 1.00 93.56 399 LEU A CA 1
ATOM 3103 C C . LEU A 1 399 ? -11.984 -4.045 19.177 1.00 93.56 399 LEU A C 1
ATOM 3105 O O . LEU A 1 399 ? -12.379 -5.012 19.820 1.00 93.56 399 LEU A O 1
ATOM 3109 N N . LEU A 1 400 ? -11.880 -4.050 17.846 1.00 95.62 400 LEU A N 1
ATOM 3110 C CA . LEU A 1 400 ? -12.132 -5.227 17.011 1.00 95.62 400 LEU A CA 1
ATOM 3111 C C . LEU A 1 400 ? -10.830 -5.962 16.680 1.00 95.62 400 LEU A C 1
ATOM 3113 O O . LEU A 1 400 ? -10.775 -7.188 16.715 1.00 95.62 400 LEU A O 1
ATOM 3117 N N . TRP A 1 401 ? -9.779 -5.216 16.335 1.00 97.56 401 TRP A N 1
ATOM 3118 C CA . TRP A 1 401 ? -8.495 -5.782 15.927 1.00 97.56 401 TRP A CA 1
ATOM 3119 C C . TRP A 1 401 ? -7.349 -4.808 16.216 1.00 97.56 401 TRP A C 1
ATOM 3121 O O . TRP A 1 401 ? -7.530 -3.594 16.145 1.00 97.56 401 TRP A O 1
ATOM 3131 N N . SER A 1 402 ? -6.155 -5.330 16.512 1.00 97.69 402 SER A N 1
ATOM 3132 C CA . SER A 1 402 ? -4.947 -4.520 16.694 1.00 97.69 402 SER A CA 1
ATOM 3133 C C . SER A 1 402 ? -3.712 -5.181 16.095 1.00 97.69 402 SER A C 1
ATOM 3135 O O . SER A 1 402 ? -3.457 -6.367 16.323 1.00 97.69 402 SER A O 1
ATOM 3137 N N . SER A 1 403 ? -2.889 -4.379 15.417 1.00 98.38 403 SER A N 1
ATOM 3138 C CA . SER A 1 403 ? -1.572 -4.789 14.930 1.00 98.38 403 SER A CA 1
ATOM 3139 C C . SER A 1 403 ? -0.620 -5.150 16.064 1.00 98.38 403 SER A C 1
ATOM 3141 O O . SER A 1 403 ? 0.310 -5.922 15.852 1.00 98.38 403 SER A O 1
ATOM 3143 N N . GLU A 1 404 ? -0.853 -4.613 17.263 1.00 97.19 404 GLU A N 1
ATOM 3144 C CA . GLU A 1 404 ? 0.002 -4.836 18.425 1.00 97.19 404 GLU A CA 1
ATOM 3145 C C . GLU A 1 404 ? -0.403 -6.059 19.251 1.00 97.19 404 GLU A C 1
ATOM 3147 O O . GLU A 1 404 ? 0.169 -6.306 20.310 1.00 97.19 404 GLU A O 1
ATOM 3152 N N . HIS A 1 405 ? -1.350 -6.872 18.777 1.00 97.31 405 HIS A N 1
ATOM 3153 C CA . HIS A 1 405 ? -1.671 -8.129 19.443 1.00 97.31 405 HIS A CA 1
ATOM 3154 C C . HIS A 1 405 ? -0.423 -9.050 19.522 1.00 97.31 405 HIS A C 1
ATOM 3156 O O . HIS A 1 405 ? 0.259 -9.233 18.507 1.00 97.31 405 HIS A O 1
ATOM 3162 N N . PRO A 1 406 ? -0.122 -9.697 20.671 1.00 96.94 406 PRO A N 1
ATOM 3163 C CA . PRO A 1 406 ? 1.090 -10.514 20.844 1.00 96.94 406 PRO A CA 1
ATOM 3164 C C . PRO A 1 406 ? 1.269 -11.646 19.824 1.00 96.94 406 PRO A C 1
ATOM 3166 O O . PRO A 1 406 ? 2.391 -11.988 19.458 1.00 96.94 406 PRO A O 1
ATOM 3169 N N . PHE A 1 407 ? 0.175 -12.190 19.281 1.00 97.44 407 PHE A N 1
ATOM 3170 C CA . PHE A 1 407 ? 0.233 -13.185 18.197 1.00 97.44 407 PHE A CA 1
ATOM 3171 C C . PHE A 1 407 ? 0.855 -12.676 16.887 1.00 97.44 407 PHE A C 1
ATOM 3173 O O . PHE A 1 407 ? 1.256 -13.492 16.060 1.00 97.44 407 PHE A O 1
ATOM 3180 N N . TYR A 1 408 ? 0.958 -11.360 16.703 1.00 98.00 408 TYR A N 1
ATOM 3181 C CA . TYR A 1 408 ? 1.647 -10.728 15.576 1.00 98.00 408 TYR A CA 1
ATOM 3182 C C . TYR A 1 408 ? 3.046 -10.212 15.961 1.00 98.00 408 TYR A C 1
ATOM 3184 O O . TYR A 1 408 ? 3.714 -9.568 15.152 1.00 98.00 408 TYR A O 1
ATOM 3192 N N . GLY A 1 409 ? 3.510 -10.497 17.184 1.00 95.69 409 GLY A N 1
ATOM 3193 C CA . GLY A 1 409 ? 4.768 -9.979 17.730 1.00 95.69 409 GLY A CA 1
ATOM 3194 C C . GLY A 1 409 ? 4.687 -8.515 18.173 1.00 95.69 409 GLY A C 1
ATOM 3195 O O . GLY A 1 409 ? 5.694 -7.808 18.120 1.00 95.69 409 GLY A O 1
ATOM 3196 N N . GLY A 1 410 ? 3.489 -8.035 18.515 1.00 96.19 410 GLY A N 1
ATOM 3197 C CA . GLY A 1 410 ? 3.274 -6.724 19.128 1.00 96.19 410 GLY A CA 1
ATOM 3198 C C . GLY A 1 410 ? 3.291 -6.759 20.656 1.00 96.19 410 GLY A C 1
ATOM 3199 O O . GLY A 1 410 ? 3.305 -7.831 21.261 1.00 96.19 410 GLY A O 1
ATOM 3200 N N . SER A 1 411 ? 3.276 -5.577 21.272 1.00 93.12 411 SER A N 1
ATOM 3201 C CA . SER A 1 411 ? 3.440 -5.415 22.729 1.00 93.12 411 SER A CA 1
ATOM 3202 C C . SER A 1 411 ? 2.124 -5.291 23.509 1.00 93.12 411 SER A C 1
ATOM 3204 O O . SER A 1 411 ? 2.134 -4.985 24.698 1.00 93.12 411 SER A O 1
ATOM 3206 N N . GLY A 1 412 ? 0.984 -5.523 22.859 1.00 91.56 412 GLY A N 1
ATOM 3207 C CA . GLY A 1 412 ? -0.347 -5.311 23.418 1.00 91.56 412 GLY A CA 1
ATOM 3208 C C . GLY A 1 412 ? -0.940 -3.953 23.049 1.00 91.56 412 GLY A C 1
ATOM 3209 O O . GLY A 1 412 ? -0.323 -3.109 22.404 1.00 91.56 412 GLY A O 1
ATOM 3210 N N . THR A 1 413 ? -2.204 -3.751 23.407 1.00 89.38 413 THR A N 1
ATOM 3211 C CA . THR A 1 413 ? -2.963 -2.546 23.058 1.00 89.38 413 THR A CA 1
ATOM 3212 C C . THR A 1 413 ? -3.773 -2.103 24.266 1.00 89.38 413 THR A C 1
ATOM 3214 O O . THR A 1 413 ? -4.450 -2.947 24.853 1.00 89.38 413 THR A O 1
ATOM 3217 N N . PRO A 1 414 ? -3.699 -0.821 24.662 1.00 82.56 414 PRO A N 1
ATOM 3218 C CA . PRO A 1 414 ? -4.487 -0.310 25.772 1.00 82.56 414 PRO A CA 1
ATOM 3219 C C . PRO A 1 414 ? -5.985 -0.388 25.455 1.00 82.56 414 PRO A C 1
ATOM 3221 O O . PRO A 1 414 ? -6.397 -0.397 24.293 1.00 82.56 414 PRO A O 1
ATOM 3224 N N . THR A 1 415 ? -6.809 -0.430 26.499 1.00 74.88 415 THR A N 1
ATOM 3225 C CA . THR A 1 415 ? -8.265 -0.447 26.352 1.00 74.88 415 THR A CA 1
ATOM 3226 C C . THR A 1 415 ? -8.750 0.868 25.743 1.00 74.88 415 THR A C 1
ATOM 3228 O O . THR A 1 415 ? -8.512 1.943 26.291 1.00 74.88 415 THR A O 1
ATOM 3231 N N . PHE A 1 416 ? -9.459 0.786 24.619 1.00 72.12 416 PHE A N 1
ATOM 3232 C CA . PHE A 1 416 ? -10.107 1.936 23.990 1.00 72.12 416 PHE A CA 1
ATOM 3233 C C . PHE A 1 416 ? -11.426 2.260 24.703 1.00 72.12 416 PHE A C 1
ATOM 3235 O O . PHE A 1 416 ? -12.217 1.357 24.967 1.00 72.12 416 PHE A O 1
ATOM 3242 N N . GLY A 1 417 ? -11.672 3.541 24.996 1.00 61.78 417 GLY A N 1
ATOM 3243 C CA . GLY A 1 417 ? -12.951 4.012 25.548 1.00 61.78 417 GLY A CA 1
ATOM 3244 C C . GLY A 1 417 ? -13.089 3.970 27.078 1.00 61.78 417 GLY A C 1
ATOM 3245 O O . GLY A 1 417 ? -14.175 4.240 27.585 1.00 61.78 417 GLY A O 1
ATOM 3246 N N . ALA A 1 418 ? -12.021 3.673 27.829 1.00 56.84 418 ALA A N 1
ATOM 3247 C CA . ALA A 1 418 ? -12.027 3.786 29.289 1.00 56.84 418 ALA A CA 1
ATOM 3248 C C . ALA A 1 418 ? -11.841 5.256 29.724 1.00 56.84 418 ALA A C 1
ATOM 3250 O O . ALA A 1 418 ? -10.727 5.765 29.795 1.00 56.84 418 ALA A O 1
ATOM 3251 N N . ALA A 1 419 ? -12.975 5.908 29.969 1.00 52.78 419 ALA A N 1
ATOM 3252 C CA . ALA A 1 419 ? -13.230 7.153 30.698 1.00 52.78 419 ALA A CA 1
ATOM 3253 C C . ALA A 1 419 ? -12.438 8.446 30.413 1.00 52.78 419 ALA A C 1
ATOM 3255 O O . ALA A 1 419 ? -13.091 9.473 30.515 1.00 52.78 419 ALA A O 1
ATOM 3256 N N . GLU A 1 420 ? -11.151 8.504 30.039 1.00 52.91 420 GLU A N 1
ATOM 3257 C CA . GLU A 1 420 ? -10.492 9.832 29.928 1.00 52.91 420 GLU A CA 1
ATOM 3258 C C . GLU A 1 420 ? -9.538 10.074 28.750 1.00 52.91 420 GLU A C 1
ATOM 3260 O O . GLU A 1 420 ? -9.416 11.228 28.355 1.00 52.91 420 GLU A O 1
ATOM 3265 N N . HIS A 1 421 ? -8.934 9.086 28.079 1.00 62.03 421 HIS A N 1
ATOM 3266 C CA . HIS A 1 421 ? -8.016 9.379 26.959 1.00 62.03 421 HIS A CA 1
ATOM 3267 C C . HIS A 1 421 ? -7.979 8.262 25.904 1.00 62.03 421 HIS A C 1
ATOM 3269 O O . HIS A 1 421 ? -7.856 7.085 26.240 1.00 62.03 421 HIS A O 1
ATOM 3275 N N . TYR A 1 422 ? -8.006 8.618 24.614 1.00 75.56 422 TYR A N 1
ATOM 3276 C CA . TYR A 1 422 ? -7.697 7.675 23.533 1.00 75.56 422 TYR A CA 1
ATOM 3277 C C . TYR A 1 422 ? -6.176 7.630 23.343 1.00 75.56 422 TYR A C 1
ATOM 3279 O O . TYR A 1 422 ? -5.593 8.495 22.690 1.00 75.56 422 TYR A O 1
ATOM 3287 N N . LEU A 1 423 ? -5.513 6.634 23.933 1.00 86.00 423 LEU A N 1
ATOM 3288 C CA . LEU A 1 423 ? -4.103 6.373 23.649 1.00 86.00 423 LEU A CA 1
ATOM 3289 C C . LEU A 1 423 ? -3.992 5.525 22.382 1.00 86.00 423 LEU A C 1
ATOM 3291 O O . LEU A 1 423 ? -4.263 4.325 22.409 1.00 86.00 423 LEU A O 1
ATOM 3295 N N . LEU A 1 424 ? -3.566 6.140 21.280 1.00 90.31 424 LEU A N 1
ATOM 3296 C CA . LEU A 1 424 ? -3.211 5.423 20.061 1.00 90.31 424 LEU A CA 1
ATOM 3297 C C . LEU A 1 424 ? -1.739 4.991 20.159 1.00 90.31 424 LEU A C 1
ATOM 3299 O O . LEU A 1 424 ? -0.862 5.864 20.186 1.00 90.31 424 LEU A O 1
ATOM 3303 N N . PRO A 1 425 ? -1.431 3.678 20.217 1.00 92.69 425 PRO A N 1
ATOM 3304 C CA . PRO A 1 425 ? -0.051 3.221 20.332 1.00 92.69 425 PRO A CA 1
ATOM 3305 C C . PRO A 1 425 ? 0.819 3.730 19.182 1.00 92.69 425 PRO A C 1
ATOM 3307 O O . PRO A 1 425 ? 0.338 3.963 18.071 1.00 92.69 425 PRO A O 1
ATOM 3310 N N . GLY A 1 426 ? 2.107 3.916 19.461 1.00 95.44 426 GLY A N 1
ATOM 3311 C CA . GLY A 1 426 ? 3.082 4.253 18.430 1.00 95.44 426 GLY A CA 1
ATOM 3312 C C . GLY A 1 426 ? 3.299 3.074 17.488 1.00 95.44 426 GLY A C 1
ATOM 3313 O O . GLY A 1 426 ? 3.278 1.926 17.927 1.00 95.44 426 GLY A O 1
ATOM 3314 N N . GLN A 1 427 ? 3.543 3.362 16.210 1.00 97.69 427 GLN A N 1
ATOM 3315 C CA . GLN A 1 427 ? 3.838 2.351 15.185 1.00 97.69 427 GLN A CA 1
ATOM 3316 C C . GLN A 1 427 ? 2.806 1.210 15.138 1.00 97.69 427 GLN A C 1
ATOM 3318 O O . GLN A 1 427 ? 3.171 0.036 15.093 1.00 97.69 427 GLN A O 1
ATOM 3323 N N . ALA A 1 428 ? 1.521 1.559 15.163 1.00 97.62 428 ALA A N 1
ATOM 3324 C CA . ALA A 1 428 ? 0.416 0.621 15.264 1.00 97.62 428 ALA A CA 1
ATOM 3325 C C . ALA A 1 428 ? -0.740 0.971 14.321 1.00 97.62 428 ALA A C 1
ATOM 3327 O O . ALA A 1 428 ? -0.923 2.119 13.913 1.00 97.62 428 ALA A O 1
ATOM 3328 N N . ALA A 1 429 ? -1.551 -0.037 14.014 1.00 98.38 429 ALA A N 1
ATOM 3329 C CA . ALA A 1 429 ? -2.866 0.128 13.423 1.00 98.38 429 ALA A CA 1
ATOM 3330 C C . ALA A 1 429 ? -3.914 -0.579 14.282 1.00 98.38 429 ALA A C 1
ATOM 3332 O O . ALA A 1 429 ? -3.709 -1.710 14.727 1.00 98.38 429 ALA A O 1
ATOM 3333 N N . VAL A 1 430 ? -5.046 0.083 14.497 1.00 97.19 430 VAL A N 1
ATOM 3334 C CA . VAL A 1 430 ? -6.139 -0.418 15.328 1.00 97.19 430 VAL A CA 1
ATOM 3335 C C . VAL A 1 430 ? -7.454 -0.283 14.580 1.00 97.19 430 VAL A C 1
ATOM 3337 O O . VAL A 1 430 ? -7.748 0.775 14.028 1.00 97.19 430 VAL A O 1
ATOM 3340 N N . VAL A 1 431 ? -8.257 -1.346 14.597 1.00 97.62 431 VAL A N 1
ATOM 3341 C CA . VAL A 1 431 ? -9.625 -1.331 14.083 1.00 97.62 431 VAL A CA 1
ATOM 3342 C C . VAL A 1 431 ? -10.606 -1.294 15.244 1.00 97.62 431 VAL A C 1
ATOM 3344 O O . VAL A 1 431 ? -10.569 -2.160 16.122 1.00 97.62 431 VAL A O 1
ATOM 3347 N N . LEU A 1 432 ? -11.513 -0.322 15.214 1.00 94.94 432 LEU A N 1
ATOM 3348 C CA . LEU A 1 432 ? -12.637 -0.222 16.138 1.00 94.94 432 LEU A CA 1
ATOM 3349 C C . LEU A 1 432 ? -13.947 -0.509 15.401 1.00 94.94 432 LEU A C 1
ATOM 3351 O O . LEU A 1 432 ? -14.135 -0.091 14.256 1.00 94.94 432 LEU A O 1
ATOM 3355 N N . ALA A 1 433 ? -14.856 -1.204 16.076 1.00 93.62 433 ALA A N 1
ATOM 3356 C CA . ALA A 1 433 ? -16.222 -1.436 15.627 1.00 93.62 433 ALA A CA 1
ATOM 3357 C C . ALA A 1 433 ? -17.208 -0.690 16.522 1.00 93.62 433 ALA A C 1
ATOM 3359 O O . ALA A 1 433 ? -16.918 -0.415 17.688 1.00 93.62 433 ALA A O 1
ATOM 3360 N N . THR A 1 434 ? -18.368 -0.359 15.966 1.00 90.50 434 THR A N 1
ATOM 3361 C CA . THR A 1 434 ? -19.473 0.211 16.735 1.00 90.50 434 THR A CA 1
ATOM 3362 C C . THR A 1 434 ? -20.222 -0.892 17.482 1.00 90.50 434 THR A C 1
ATOM 3364 O O . THR A 1 434 ? -20.546 -1.929 16.905 1.00 90.50 434 THR A O 1
ATOM 3367 N N . THR A 1 435 ? -20.520 -0.662 18.760 1.00 87.88 435 THR A N 1
ATOM 3368 C CA . THR A 1 435 ? -21.388 -1.520 19.585 1.00 87.88 435 THR A CA 1
ATOM 3369 C C . THR A 1 435 ? -22.425 -0.668 20.313 1.00 87.88 435 THR A C 1
ATOM 3371 O O . THR A 1 435 ? -22.119 0.486 20.624 1.00 87.88 435 THR A O 1
ATOM 3374 N N . PRO A 1 436 ? -23.617 -1.193 20.641 1.00 86.44 436 PRO A N 1
ATOM 3375 C CA . PRO A 1 436 ? -24.587 -0.474 21.467 1.00 86.44 436 PRO A CA 1
ATOM 3376 C C . PRO A 1 436 ? -23.981 0.007 22.797 1.00 86.44 436 PRO A C 1
ATOM 3378 O O . PRO A 1 436 ? -23.078 -0.636 23.343 1.00 86.44 436 PRO A O 1
ATOM 3381 N N . MET A 1 437 ? -24.441 1.160 23.288 1.00 83.25 437 MET A N 1
ATOM 3382 C CA . MET A 1 437 ? -24.243 1.537 24.690 1.00 83.25 437 MET A CA 1
ATOM 3383 C C . MET A 1 437 ? -25.217 0.747 25.570 1.00 83.25 437 MET A C 1
ATOM 3385 O O . MET A 1 437 ? -26.324 0.443 25.124 1.00 83.25 437 MET A O 1
ATOM 3389 N N . ASP A 1 438 ? -24.750 0.385 26.765 1.00 74.19 438 ASP A N 1
ATOM 3390 C CA . ASP A 1 438 ? -25.518 -0.368 27.764 1.00 74.19 438 ASP A CA 1
ATOM 3391 C C . ASP A 1 438 ? -26.597 0.496 28.430 1.00 74.19 438 ASP A C 1
ATOM 3393 O O . ASP A 1 438 ? -26.363 1.724 28.566 1.00 74.19 438 ASP A O 1
#

Foldseek 3Di:
DAEDEAEPVVPDDDPDPDDPLLVVLVVLQVVQPDPPPDDPPDPPPPDDDDDDDDDDDDDDDDDDDPDDDPVPPPDPDDDDDDDDDCDPGPYAYEYADFQAELLQCDPVVRVRSNHQAYEACQLQLLLLCLFQVDQAQQSVVHNVWPVSLQCCLQFPYPQAQDQRVNVRHRGHHGRPPPFQQRYEYENDDLCVQALAQQQDDSPVRGDLLLLLLVLLSQLLGRYHYDYYPCQQLVFPFGRHQADADDPVVLVVVLVVSLVSSCSGVVLVVVVVVVVVCVVVVHDDDPRRRDRRNDPVNVVSRDTDPVSCVVSVLSNVSNVVSNVCCCPQQQNVDGGNVQWGKDAPDGFKIKIKGFHQDDPVGRRDPQWIKIKIGAQAAKDKCQDDPDVSQDHDPQKDKFWPDKSQPVSNVHDDDDGAPPDGIGTDHHSMITMITIDGDD

Sequence (438 aa):
MDGLRLDATQQIFDSSPEHIIRVLSCAARQAAIAPASSSPSGRQKIQKPRSSRGNEALKSQRTSEKRIDQSLVTSAATISLKPSTLEPRSIFLVAENEAQQTILARTLDQGGYGLDALWNDDFHHSAMVALTGRAEAYYSDYRGTPQEFISALKWGFLYQGQWYSWQKKYRGSPSFGLHPQQFVIFLQNHDQVANSLRGFRIRHLTSPGRLRAMTALLLLAPGTPMLFQGQEFGASTPFLFFADHNPDLAKLVARGRKEFLSQFSSVAAVEKEFSQAKATGQVLPPDCLSDPCSEETFSRCKLDFSERAKHGAIYRLHKDLLQLRRNDPVFSSPRPGGLDGAVLGPEAFVLRFFGAGTASSPRQNGQDRLLLVNLGPALHLSSAPEPLLAPLVGTKWTLLWSSEHPFYGGSGTPTFGAAEHYLLPGQAAVVLATTPMD

Radius of gyration: 26.19 Å; chains: 1; bounding box: 77×51×84 Å

Secondary structure (DSSP, 8-state):
-EEEEE--GGG----SSS-HHHHHHHHHHHHHHS-S-----------PPPP-------------------TTSS------PPP------SEEEEE--TT--GGGTS-GGGTS---SEEE-HHHHHHHHHHHH----GGGTT----HHHHHHHHHHS-S-EEEEETTTTEEEE---TT--GGGEEEES--HHHHHTSSS---GGGTS-HHHHHHHHHHHHHSSSEEE--TTTTTT--S---------HHHHHHHHHHHHHHHTTSHHHHHHHHHHHHHHHTTPPPPTTSS--TT-HHHHHTTS--TTHHHHTHHHHHHHHHHHHHHHHSTTTT---TTSEEEEEEETTEEEEEEPP--BTTBTT-SS--EEEEEE-SS-EEESS---GGGPPPTTEEEEEEEETT-GGGT----PPTTSTT-EEE-TTEEEEEEEEE--